Protein AF-A0A524LFK1-F1 (afdb_monomer_lite)

Radius of gyration: 27.48 Å; chains: 1; bounding box: 83×67×75 Å

Structure (mmCIF, N/CA/C/O backbone):
data_AF-A0A524LFK1-F1
#
_entry.id   AF-A0A524LFK1-F1
#
loop_
_atom_site.group_PDB
_atom_site.id
_atom_site.type_symbol
_atom_site.label_atom_id
_atom_site.label_alt_id
_atom_site.label_comp_id
_atom_site.label_asym_id
_atom_site.label_entity_id
_atom_site.label_seq_id
_atom_site.pdbx_PDB_ins_code
_atom_site.Cartn_x
_atom_site.Cartn_y
_atom_site.Cartn_z
_atom_site.occupancy
_atom_site.B_iso_or_equiv
_atom_site.auth_seq_id
_atom_site.auth_comp_id
_atom_site.auth_asym_id
_atom_site.auth_atom_id
_atom_site.pdbx_PDB_model_num
ATOM 1 N N . MET A 1 1 ? -21.661 17.037 -14.627 1.00 44.22 1 MET A N 1
ATOM 2 C CA . MET A 1 1 ? -20.674 15.942 -14.536 1.00 44.22 1 MET A CA 1
ATOM 3 C C . MET A 1 1 ? -19.452 16.438 -15.266 1.00 44.22 1 MET A C 1
ATOM 5 O O . MET A 1 1 ? -19.518 16.609 -16.475 1.00 44.22 1 MET A O 1
ATOM 9 N N . GLU A 1 2 ? -18.429 16.826 -14.521 1.00 55.66 2 GLU A N 1
ATOM 10 C CA . GLU A 1 2 ? -17.203 17.368 -15.099 1.00 55.66 2 GLU A CA 1
ATOM 11 C C . GLU A 1 2 ? -16.424 16.230 -15.777 1.00 55.66 2 GLU A C 1
ATOM 13 O O . GLU A 1 2 ? -16.219 15.158 -15.198 1.00 55.66 2 GLU A O 1
ATOM 18 N N . ASN A 1 3 ? -16.065 16.450 -17.039 1.00 76.94 3 ASN A N 1
ATOM 19 C CA . ASN A 1 3 ? -15.319 15.511 -17.865 1.00 76.94 3 ASN A CA 1
ATOM 20 C C . ASN A 1 3 ? -13.980 16.153 -18.225 1.00 76.94 3 ASN A C 1
ATOM 22 O O . ASN A 1 3 ? -13.940 17.318 -18.612 1.00 76.94 3 ASN A O 1
ATOM 26 N N . ILE A 1 4 ? -12.910 15.368 -18.157 1.00 80.31 4 ILE A N 1
ATOM 27 C CA . ILE A 1 4 ? -11.605 15.727 -18.701 1.00 80.31 4 ILE A CA 1
ATOM 28 C C . ILE A 1 4 ? -11.682 15.528 -20.213 1.00 80.31 4 ILE A C 1
ATOM 30 O O . ILE A 1 4 ? -11.983 14.427 -20.676 1.00 80.31 4 ILE A O 1
ATOM 34 N N . ILE A 1 5 ? -11.423 16.576 -20.989 1.00 88.50 5 ILE A N 1
ATOM 35 C CA . ILE A 1 5 ? -11.449 16.518 -22.454 1.00 88.50 5 ILE A CA 1
ATOM 36 C C . ILE A 1 5 ? -10.016 16.603 -22.955 1.00 88.50 5 ILE A C 1
ATOM 38 O O . ILE A 1 5 ? -9.390 17.644 -22.821 1.00 88.50 5 ILE A O 1
ATOM 42 N N . ILE A 1 6 ? -9.508 15.520 -23.537 1.00 90.69 6 ILE A N 1
ATOM 43 C CA . ILE A 1 6 ? -8.161 15.458 -24.109 1.00 90.69 6 ILE A CA 1
ATOM 44 C C . ILE A 1 6 ? -8.235 15.739 -25.605 1.00 90.69 6 ILE A C 1
ATOM 46 O O . ILE A 1 6 ? -8.974 15.066 -26.328 1.00 90.69 6 ILE A O 1
ATOM 50 N N . ASN A 1 7 ? -7.432 16.693 -26.070 1.00 92.31 7 ASN A N 1
ATOM 51 C CA . ASN A 1 7 ? -7.273 17.002 -27.488 1.00 92.31 7 ASN A CA 1
ATOM 52 C C . ASN A 1 7 ? -6.062 16.249 -28.052 1.00 92.31 7 ASN A C 1
ATOM 54 O O . ASN A 1 7 ? -5.010 16.192 -27.414 1.00 92.31 7 ASN A O 1
ATOM 58 N N . TYR A 1 8 ? -6.194 15.671 -29.246 1.00 93.94 8 TYR A N 1
ATOM 59 C CA . TYR A 1 8 ? -5.099 14.960 -29.908 1.00 93.94 8 TYR A CA 1
ATOM 60 C C . TYR A 1 8 ? -5.211 15.005 -31.435 1.00 93.94 8 TYR A C 1
ATOM 62 O O . TYR A 1 8 ? -6.301 15.100 -31.996 1.00 93.94 8 TYR A O 1
ATOM 70 N N . THR A 1 9 ? -4.077 14.896 -32.119 1.00 93.56 9 THR A N 1
ATOM 71 C CA . THR A 1 9 ? -3.983 14.880 -33.584 1.00 93.56 9 THR A CA 1
ATOM 72 C C . THR A 1 9 ? -3.678 13.465 -34.064 1.00 93.56 9 THR A C 1
ATOM 74 O O . THR A 1 9 ? -2.786 12.801 -33.539 1.00 93.56 9 THR A O 1
ATOM 77 N N . GLY A 1 10 ? -4.433 12.971 -35.048 1.00 89.19 10 GLY A N 1
ATOM 78 C CA . GLY A 1 10 ? -4.200 11.657 -35.661 1.00 89.19 10 GLY A CA 1
ATOM 79 C C . GLY A 1 10 ? -3.220 11.698 -36.839 1.00 89.19 10 GLY A C 1
ATOM 80 O O . GLY A 1 10 ? -2.934 12.755 -37.394 1.00 89.19 10 GLY A O 1
ATOM 81 N N . LYS A 1 11 ? -2.789 10.524 -37.315 1.00 81.69 11 LYS A N 1
ATOM 82 C CA . LYS A 1 11 ? -1.849 10.337 -38.446 1.00 81.69 11 LYS A CA 1
ATOM 83 C C . LYS A 1 11 ? -2.236 11.004 -39.777 1.00 81.69 11 LYS A C 1
ATOM 85 O O . LYS A 1 11 ? -1.418 11.030 -40.689 1.00 81.69 11 LYS A O 1
ATOM 90 N N . PHE A 1 12 ? -3.472 11.483 -39.909 1.00 85.00 12 PHE A N 1
ATOM 91 C CA . PHE A 1 12 ? -3.981 12.201 -41.083 1.00 85.00 12 PHE A CA 1
ATOM 92 C C . PHE A 1 12 ? -4.089 13.723 -40.863 1.00 85.00 12 PHE A C 1
ATOM 94 O O . PHE A 1 12 ? -4.666 14.415 -41.693 1.00 85.00 12 PHE A O 1
ATOM 101 N N . GLY A 1 13 ? -3.582 14.246 -39.740 1.00 82.69 13 GLY A N 1
ATOM 102 C CA . GLY A 1 13 ? -3.615 15.675 -39.400 1.00 82.69 13 GLY A CA 1
ATOM 103 C C . GLY A 1 13 ? -4.939 16.170 -38.805 1.00 82.69 13 GLY A C 1
ATOM 104 O O . GLY A 1 13 ? -5.057 17.344 -38.472 1.00 82.69 13 GLY A O 1
ATOM 105 N N . SER A 1 14 ? -5.938 15.299 -38.641 1.00 86.06 14 SER A N 1
ATOM 106 C CA . SER A 1 14 ? -7.221 15.649 -38.024 1.00 86.06 14 SER A CA 1
ATOM 107 C C . SER A 1 14 ? -7.086 15.809 -36.508 1.00 86.06 14 SER A C 1
ATOM 109 O O . SER A 1 14 ? -6.639 14.872 -35.835 1.00 86.06 14 SER A O 1
ATOM 111 N N . VAL A 1 15 ? -7.540 16.948 -35.981 1.00 91.62 15 VAL A N 1
ATOM 112 C CA . VAL A 1 15 ? -7.712 17.173 -34.540 1.00 91.62 15 VAL A CA 1
ATOM 113 C C . VAL A 1 15 ? -8.975 16.456 -34.071 1.00 91.62 15 VAL A C 1
ATOM 115 O O . VAL A 1 15 ? -10.041 16.584 -34.672 1.00 91.62 15 VAL A O 1
ATOM 118 N N . MET A 1 16 ? -8.841 15.687 -33.002 1.00 91.25 16 MET A N 1
ATOM 119 C CA . MET A 1 16 ? -9.898 14.919 -32.362 1.00 91.25 16 MET A CA 1
ATOM 120 C C . MET A 1 16 ? -9.909 15.215 -30.865 1.00 91.25 16 MET A C 1
ATOM 122 O O . MET A 1 16 ? -8.920 15.679 -30.295 1.00 91.25 16 MET A O 1
ATOM 126 N N . THR A 1 17 ? -11.038 14.929 -30.226 1.00 90.50 17 THR A N 1
ATOM 127 C CA . THR A 1 17 ? -11.203 15.088 -28.785 1.00 90.50 17 THR A CA 1
ATOM 128 C C . THR A 1 17 ? -11.722 13.794 -28.181 1.00 90.50 17 THR A C 1
ATOM 130 O O . THR A 1 17 ? -12.524 13.083 -28.786 1.00 90.50 17 THR A O 1
ATOM 133 N N . GLN A 1 18 ? -11.251 13.473 -26.982 1.00 84.81 18 GLN A N 1
ATOM 134 C CA . GLN A 1 18 ? -11.711 12.323 -26.220 1.00 84.81 18 GLN A CA 1
ATOM 135 C C . GLN A 1 18 ? -12.073 12.771 -24.807 1.00 84.81 18 GLN A C 1
ATOM 137 O O . GLN A 1 18 ? -11.240 13.297 -24.072 1.00 84.81 18 GLN A O 1
ATOM 142 N N . GLY A 1 19 ? -13.334 12.559 -24.434 1.00 84.00 19 GLY A N 1
ATOM 143 C CA . GLY A 1 19 ? -13.826 12.820 -23.087 1.00 84.00 19 GLY A CA 1
ATOM 144 C C . GLY A 1 19 ? -13.597 11.627 -22.164 1.00 84.00 19 GLY A C 1
ATOM 145 O O . GLY A 1 19 ? -13.857 10.481 -22.540 1.00 84.00 19 GLY A O 1
ATOM 146 N N . PHE A 1 20 ? -13.167 11.913 -20.941 1.00 81.69 20 PHE A N 1
ATOM 147 C CA . PHE A 1 20 ? -13.027 10.963 -19.845 1.00 81.69 20 PHE A CA 1
ATOM 148 C C . PHE A 1 20 ? -13.694 11.519 -18.592 1.00 81.69 20 PHE A C 1
ATOM 150 O O . PHE A 1 20 ? -13.741 12.727 -18.375 1.00 81.69 20 PHE A O 1
ATOM 157 N N . ARG A 1 21 ? -14.197 10.637 -17.731 1.00 75.81 21 ARG A N 1
ATOM 158 C CA . ARG A 1 21 ? -14.736 11.053 -16.432 1.00 75.81 21 ARG A CA 1
ATOM 159 C C . ARG A 1 21 ? -13.591 11.425 -15.483 1.00 75.81 21 ARG A C 1
ATOM 161 O O . ARG A 1 21 ? -12.538 10.792 -15.537 1.00 75.81 21 ARG A O 1
ATOM 168 N N . LEU A 1 22 ? -13.799 12.375 -14.570 1.00 68.31 22 LEU A N 1
ATOM 169 C CA . LEU A 1 22 ? -12.799 12.765 -13.553 1.00 68.31 22 LEU A CA 1
ATOM 170 C C . LEU A 1 22 ? -12.324 11.615 -12.640 1.00 68.31 22 LEU A C 1
ATOM 172 O O . LEU A 1 22 ? -11.213 11.657 -12.112 1.00 68.31 22 LEU A O 1
ATOM 176 N N . ASP A 1 23 ? -13.149 10.580 -12.451 1.00 72.56 23 ASP A N 1
ATOM 177 C CA . ASP A 1 23 ? -12.845 9.386 -11.649 1.00 72.56 23 ASP A CA 1
ATOM 178 C C . ASP A 1 23 ? -12.098 8.283 -12.431 1.00 72.56 23 ASP A C 1
ATOM 180 O O . ASP A 1 23 ? -11.869 7.185 -11.910 1.00 72.56 23 ASP A O 1
ATOM 184 N N . THR A 1 24 ? -11.704 8.564 -13.678 1.00 75.25 24 THR A N 1
ATOM 185 C CA . THR A 1 24 ? -10.990 7.621 -14.546 1.00 75.25 24 THR A CA 1
ATOM 186 C C . THR A 1 24 ? -9.591 7.327 -14.008 1.00 75.25 24 THR A C 1
ATOM 188 O O . THR A 1 24 ? -8.720 8.191 -13.950 1.00 75.25 24 THR A O 1
ATOM 191 N N . LYS A 1 25 ? -9.345 6.054 -13.683 1.00 79.69 25 LYS A N 1
ATOM 192 C CA . LYS A 1 25 ? -8.047 5.581 -13.176 1.00 79.69 25 LYS A CA 1
ATOM 193 C C . LYS A 1 25 ? -7.035 5.280 -14.280 1.00 79.69 25 LYS A C 1
ATOM 195 O O . LYS A 1 25 ? -5.842 5.203 -13.993 1.00 79.69 25 LYS A O 1
ATOM 200 N N . GLU A 1 26 ? -7.484 5.083 -15.517 1.00 86.19 26 GLU A N 1
ATOM 201 C CA . GLU A 1 26 ? -6.621 4.681 -16.629 1.00 86.19 26 GLU A CA 1
ATOM 202 C C . GLU A 1 26 ? -6.948 5.452 -17.906 1.00 86.19 26 GLU A C 1
ATOM 204 O O . GLU A 1 26 ? -8.073 5.410 -18.399 1.00 86.19 26 GLU A O 1
ATOM 209 N N . LEU A 1 27 ? -5.938 6.112 -18.468 1.00 87.62 27 LEU A N 1
ATOM 210 C CA . LEU A 1 27 ? -5.990 6.715 -19.790 1.00 87.62 27 LEU A CA 1
ATOM 211 C C . LEU A 1 27 ? -5.392 5.725 -20.787 1.00 87.62 27 LEU A C 1
ATOM 213 O O . LEU A 1 27 ? -4.174 5.541 -20.839 1.00 87.62 27 LEU A O 1
ATOM 217 N N . TYR A 1 28 ? -6.251 5.072 -21.565 1.00 86.56 28 TYR A N 1
ATOM 218 C CA . TYR A 1 28 ? -5.843 4.076 -22.551 1.00 86.56 28 TYR A CA 1
ATOM 219 C C . TYR A 1 28 ? -6.073 4.597 -23.971 1.00 86.56 28 TYR A C 1
ATOM 221 O O . TYR A 1 28 ? -7.199 4.605 -24.458 1.00 86.56 28 TYR A O 1
ATOM 229 N N . MET A 1 29 ? -4.996 5.022 -24.636 1.00 88.44 29 MET A N 1
ATOM 230 C CA . MET A 1 29 ? -5.017 5.551 -26.008 1.00 88.44 29 MET A CA 1
ATOM 231 C C . MET A 1 29 ? -3.942 4.874 -26.882 1.00 88.44 29 MET A C 1
ATOM 233 O O . MET A 1 29 ? -3.276 5.501 -27.707 1.00 88.44 29 MET A O 1
ATOM 237 N N . ARG A 1 30 ? -3.741 3.567 -26.670 1.00 90.56 30 ARG A N 1
ATOM 238 C CA . ARG A 1 30 ? -2.776 2.725 -27.397 1.00 90.56 30 ARG A CA 1
ATOM 239 C C . ARG A 1 30 ? -3.239 2.453 -28.830 1.00 90.56 30 ARG A C 1
ATOM 241 O O . ARG A 1 30 ? -4.414 2.180 -29.054 1.00 90.56 30 ARG A O 1
ATOM 248 N N . SER A 1 31 ? -2.304 2.424 -29.783 1.00 88.00 31 SER A N 1
ATOM 249 C CA . SER A 1 31 ? -2.578 2.027 -31.180 1.00 88.00 31 SER A CA 1
ATOM 250 C C . SER A 1 31 ? -3.618 2.890 -31.907 1.00 88.00 31 SER A C 1
ATOM 252 O O . SER A 1 31 ? -4.278 2.422 -32.834 1.00 88.00 31 SER A O 1
ATOM 254 N N . MET A 1 32 ? -3.746 4.161 -31.526 1.00 87.75 32 MET A N 1
ATOM 255 C CA . MET A 1 32 ? -4.694 5.103 -32.131 1.00 87.75 32 MET A CA 1
ATOM 256 C C . MET A 1 32 ? -4.088 5.905 -33.296 1.00 87.75 32 MET A C 1
ATOM 258 O O . MET A 1 32 ? -4.801 6.623 -33.994 1.00 87.75 32 MET A O 1
ATOM 262 N N . GLY A 1 33 ? -2.781 5.771 -33.546 1.00 88.06 33 GLY A N 1
ATOM 263 C CA . GLY A 1 33 ? -2.082 6.510 -34.599 1.00 88.06 33 GLY A CA 1
ATOM 264 C C . GLY A 1 33 ? -1.979 8.003 -34.295 1.00 88.06 33 GLY A C 1
ATOM 265 O O . GLY A 1 33 ? -2.121 8.814 -35.207 1.00 88.06 33 GLY A O 1
ATOM 266 N N . ILE A 1 34 ? -1.789 8.350 -33.022 1.00 94.31 34 ILE A N 1
ATOM 267 C CA . ILE A 1 34 ? -1.688 9.729 -32.530 1.00 94.31 34 ILE A CA 1
ATOM 268 C C . ILE A 1 34 ? -0.314 10.306 -32.879 1.00 94.31 34 ILE A C 1
ATOM 270 O O . ILE A 1 34 ? 0.688 9.631 -32.660 1.00 94.31 34 ILE A O 1
ATOM 274 N N . THR A 1 35 ? -0.271 11.535 -33.393 1.00 93.19 35 THR A N 1
ATOM 275 C CA . THR A 1 35 ? 0.963 12.282 -33.698 1.00 93.19 35 THR A CA 1
ATOM 276 C C . THR A 1 35 ? 1.255 13.393 -32.689 1.00 93.19 35 THR A C 1
ATOM 278 O O . THR A 1 35 ? 2.415 13.711 -32.459 1.00 93.19 35 THR A O 1
ATOM 281 N N . SER A 1 36 ? 0.226 13.947 -32.042 1.00 93.75 36 SER A N 1
ATOM 282 C CA . SER A 1 36 ? 0.351 14.937 -30.962 1.00 93.75 36 SER A CA 1
ATOM 283 C C . SER A 1 36 ? -0.819 14.804 -29.984 1.00 93.75 36 SER A C 1
ATOM 285 O O . SER A 1 36 ? -1.916 14.418 -30.392 1.00 93.75 36 SER A O 1
ATOM 287 N N . ILE A 1 37 ? -0.597 15.089 -28.701 1.00 94.94 37 ILE A N 1
ATOM 288 C CA . ILE A 1 37 ? -1.600 14.996 -27.634 1.00 94.94 37 ILE A CA 1
ATOM 289 C C . ILE A 1 37 ? -1.372 16.088 -26.585 1.00 94.94 37 ILE A C 1
ATOM 291 O O . ILE A 1 37 ? -0.241 16.305 -26.158 1.00 94.94 37 ILE A O 1
ATOM 295 N N . ASP A 1 38 ? -2.449 16.742 -26.150 1.00 91.06 38 ASP A N 1
ATOM 296 C CA . ASP A 1 38 ? -2.432 17.713 -25.054 1.00 91.06 38 ASP A CA 1
ATOM 297 C C . ASP A 1 38 ? -2.834 17.037 -23.736 1.00 91.06 38 ASP A C 1
ATOM 299 O O . ASP A 1 38 ? -3.982 16.622 -23.550 1.00 91.06 38 ASP A O 1
ATOM 303 N N . LEU A 1 39 ? -1.871 16.914 -22.819 1.00 90.06 39 LEU A N 1
ATOM 304 C CA . LEU A 1 39 ? -2.077 16.320 -21.497 1.00 90.06 39 LEU A CA 1
ATOM 305 C C . LEU A 1 39 ? -2.482 17.344 -20.427 1.00 90.06 39 LEU A C 1
ATOM 307 O O . LEU A 1 39 ? -2.731 16.937 -19.294 1.00 90.06 39 LEU A O 1
ATOM 311 N N . THR A 1 40 ? -2.570 18.642 -20.737 1.00 85.75 40 THR A N 1
ATOM 312 C CA . THR A 1 40 ? -2.923 19.696 -19.763 1.00 85.75 40 THR A CA 1
ATOM 313 C C . THR A 1 40 ? -4.190 19.374 -18.963 1.00 85.75 40 THR A C 1
ATOM 315 O O . THR A 1 40 ? -4.146 19.465 -17.736 1.00 85.75 40 THR A O 1
ATOM 318 N N . PRO A 1 41 ? -5.280 18.879 -19.581 1.00 83.75 41 PRO A N 1
ATOM 319 C CA . PRO A 1 41 ? -6.509 18.530 -18.863 1.00 83.75 41 PRO A CA 1
ATOM 320 C C . PRO A 1 41 ? -6.330 17.399 -17.832 1.00 83.75 41 PRO A C 1
ATOM 322 O O . PRO A 1 41 ? -7.117 17.268 -16.898 1.00 83.75 41 PRO A O 1
ATOM 325 N N . ILE A 1 42 ? -5.284 16.572 -17.964 1.00 78.19 42 ILE A N 1
ATOM 326 C CA . ILE A 1 42 ? -4.986 15.480 -17.022 1.00 78.19 42 ILE A CA 1
ATOM 327 C C . ILE A 1 42 ? -4.470 16.021 -15.685 1.00 78.19 42 ILE A C 1
ATOM 329 O O . ILE A 1 42 ? -4.632 15.351 -14.669 1.00 78.19 42 ILE A O 1
ATOM 333 N N . ALA A 1 43 ? -3.914 17.237 -15.648 1.00 69.06 43 ALA A N 1
ATOM 334 C CA . ALA A 1 43 ? -3.454 17.877 -14.414 1.00 69.06 43 ALA A CA 1
ATOM 335 C C . ALA A 1 43 ? -4.558 18.022 -13.350 1.00 69.06 43 ALA A C 1
ATOM 337 O O . ALA A 1 43 ? -4.264 18.060 -12.155 1.00 69.06 43 ALA A O 1
ATOM 338 N N . GLU A 1 44 ? -5.820 18.089 -13.778 1.00 66.31 44 GLU A N 1
ATOM 339 C CA . GLU A 1 44 ? -6.995 18.181 -12.906 1.00 66.31 44 GLU A CA 1
ATOM 340 C C . GLU A 1 44 ? -7.428 16.805 -12.360 1.00 66.31 44 GLU A C 1
ATOM 342 O O . GLU A 1 44 ? -8.218 16.715 -11.417 1.00 66.31 44 GLU A O 1
ATOM 347 N N . SER A 1 45 ? -6.889 15.709 -12.910 1.00 64.75 45 SER A N 1
ATOM 348 C CA . SER A 1 45 ? -7.198 14.352 -12.466 1.00 64.75 45 SER A CA 1
ATOM 349 C C . SER A 1 45 ? -6.454 13.985 -11.186 1.00 64.75 45 SER A C 1
ATOM 351 O O . SER A 1 45 ? -5.240 13.786 -11.166 1.00 64.75 45 SER A O 1
ATOM 353 N N . VAL A 1 46 ? -7.209 13.767 -10.110 1.00 65.38 46 VAL A N 1
ATOM 354 C CA . VAL A 1 46 ? -6.668 13.249 -8.840 1.00 65.38 46 VAL A CA 1
ATOM 355 C C . VAL A 1 46 ? -6.629 11.715 -8.781 1.00 65.38 46 VAL A C 1
ATOM 357 O O . VAL A 1 46 ? -6.035 11.137 -7.867 1.00 65.38 46 VAL A O 1
ATOM 360 N N . THR A 1 47 ? -7.253 11.030 -9.746 1.00 70.50 47 THR A N 1
ATOM 361 C CA . THR A 1 47 ? -7.465 9.571 -9.710 1.00 70.50 47 THR A CA 1
ATOM 362 C C . THR A 1 47 ? -6.634 8.781 -10.721 1.00 70.50 47 THR A C 1
ATOM 364 O O . THR A 1 47 ? -6.535 7.559 -10.569 1.00 70.50 47 THR A O 1
ATOM 367 N N . ILE A 1 48 ? -6.023 9.442 -11.713 1.00 80.50 48 ILE A N 1
ATOM 368 C CA . ILE A 1 48 ? -5.288 8.791 -12.801 1.00 80.50 48 ILE A CA 1
ATOM 369 C C . ILE A 1 48 ? -4.064 8.015 -12.286 1.00 80.50 48 ILE A C 1
ATOM 371 O O . ILE A 1 48 ? -3.111 8.565 -11.744 1.00 80.50 48 ILE A O 1
ATOM 375 N N . LYS A 1 49 ? -4.080 6.693 -12.473 1.00 79.00 49 LYS A N 1
ATOM 376 C CA . LYS A 1 49 ? -3.007 5.779 -12.056 1.00 79.00 49 LYS A CA 1
ATOM 377 C C . LYS A 1 49 ? -2.157 5.295 -13.218 1.00 79.00 49 LYS A C 1
ATOM 379 O O . LYS A 1 49 ? -0.971 5.036 -13.027 1.00 79.00 49 LYS A O 1
ATOM 384 N N . ARG A 1 50 ? -2.741 5.137 -14.408 1.00 85.06 50 ARG A N 1
ATOM 385 C CA . ARG A 1 50 ? -2.048 4.560 -15.568 1.00 85.06 50 ARG A CA 1
ATOM 386 C C . ARG A 1 50 ? -2.303 5.379 -16.824 1.00 85.06 50 ARG A C 1
ATOM 388 O O . ARG A 1 50 ? -3.453 5.660 -17.143 1.00 85.06 50 ARG A O 1
ATOM 395 N N . ILE A 1 51 ? -1.243 5.695 -17.559 1.00 90.81 51 ILE A N 1
ATOM 396 C CA . ILE A 1 51 ? -1.317 6.327 -18.880 1.00 90.81 51 ILE A CA 1
ATOM 397 C C . ILE A 1 51 ? -0.650 5.396 -19.894 1.00 90.81 51 ILE A C 1
ATOM 399 O O . ILE A 1 51 ? 0.527 5.064 -19.767 1.00 90.81 51 ILE A O 1
ATOM 403 N N . ASN A 1 52 ? -1.397 4.944 -20.898 1.00 88.38 52 ASN A N 1
ATOM 404 C CA . ASN A 1 52 ? -0.872 4.106 -21.971 1.00 88.38 52 ASN A CA 1
ATOM 405 C C . ASN A 1 52 ? -1.056 4.790 -23.327 1.00 88.38 52 ASN A C 1
ATOM 407 O O . ASN A 1 52 ? -2.151 4.799 -23.889 1.00 88.38 52 ASN A O 1
ATOM 411 N N . LEU A 1 53 ? 0.053 5.318 -23.842 1.00 91.31 53 LEU A N 1
ATOM 412 C CA . LEU A 1 53 ? 0.171 5.984 -25.138 1.00 91.31 53 LEU A CA 1
ATOM 413 C C . LEU A 1 53 ? 1.062 5.183 -26.102 1.00 91.31 53 LEU A C 1
ATOM 415 O O . LEU A 1 53 ? 1.573 5.731 -27.080 1.00 91.31 53 LEU A O 1
ATOM 419 N N . SER A 1 54 ? 1.261 3.889 -25.834 1.00 87.62 54 SER A N 1
ATOM 420 C CA . SER A 1 54 ? 2.136 3.040 -26.643 1.00 87.62 54 SER A CA 1
ATOM 421 C C . SER A 1 54 ? 1.594 2.778 -28.054 1.00 87.62 54 SER A C 1
ATOM 423 O O . SER A 1 54 ? 0.390 2.878 -28.308 1.00 87.62 54 SER A O 1
ATOM 425 N N . HIS A 1 55 ? 2.476 2.395 -28.980 1.00 91.31 55 HIS A N 1
ATOM 426 C CA . HIS A 1 55 ? 2.134 2.088 -30.378 1.00 91.31 55 HIS A CA 1
ATOM 427 C C . HIS A 1 55 ? 1.426 3.244 -31.103 1.00 91.31 55 HIS A C 1
ATOM 429 O O . HIS A 1 55 ? 0.450 3.030 -31.824 1.00 91.31 55 HIS A O 1
ATOM 435 N N . ASN A 1 56 ? 1.897 4.468 -30.897 1.00 93.94 56 ASN A N 1
ATOM 436 C CA . ASN A 1 56 ? 1.436 5.651 -31.618 1.00 93.94 56 ASN A CA 1
ATOM 437 C C . ASN A 1 56 ? 2.569 6.196 -32.506 1.00 93.94 56 ASN A C 1
ATOM 439 O O . ASN A 1 56 ? 3.510 5.477 -32.832 1.00 93.94 56 ASN A O 1
ATOM 443 N N . LYS A 1 57 ? 2.428 7.433 -32.980 1.00 93.75 57 LYS A N 1
ATOM 444 C CA . LYS A 1 57 ? 3.394 8.131 -33.833 1.00 93.75 57 LYS A CA 1
ATOM 445 C C . LYS A 1 57 ? 3.818 9.466 -33.218 1.00 93.75 57 LYS A C 1
ATOM 447 O O . LYS A 1 57 ? 3.996 10.446 -33.930 1.00 93.75 57 LYS A O 1
ATOM 452 N N . LEU A 1 58 ? 3.889 9.528 -31.888 1.00 94.81 58 LEU A N 1
ATOM 453 C CA . LEU A 1 58 ? 4.300 10.743 -31.189 1.00 94.81 58 LEU A CA 1
ATOM 454 C C . LEU A 1 58 ? 5.773 11.018 -31.501 1.00 94.81 58 LEU A C 1
ATOM 456 O O . LEU A 1 58 ? 6.600 10.128 -31.311 1.00 94.81 58 LEU A O 1
ATOM 460 N N . GLU A 1 59 ? 6.090 12.227 -31.954 1.00 92.12 59 GLU A N 1
ATOM 461 C CA . GLU A 1 59 ? 7.473 12.700 -32.135 1.00 92.12 59 GLU A CA 1
ATOM 462 C C . GLU A 1 59 ? 7.969 13.460 -30.894 1.00 92.12 59 GLU A C 1
ATOM 464 O O . GLU A 1 59 ? 9.136 13.359 -30.509 1.00 92.12 59 GLU A O 1
ATOM 469 N N . GLU A 1 60 ? 7.051 14.161 -30.227 1.00 91.50 60 GLU A N 1
ATOM 470 C CA . GLU A 1 60 ? 7.259 14.919 -28.997 1.00 91.50 60 GLU A CA 1
ATOM 471 C C . GLU A 1 60 ? 6.043 14.790 -28.069 1.00 91.50 60 GLU A C 1
ATOM 473 O O . GLU A 1 60 ? 4.937 14.454 -28.502 1.00 91.50 60 GLU A O 1
ATOM 478 N N . ILE A 1 61 ? 6.254 15.026 -26.774 1.00 93.69 61 ILE A N 1
ATOM 479 C CA . ILE A 1 61 ? 5.184 15.079 -25.777 1.00 93.69 61 ILE A CA 1
ATOM 480 C C . ILE A 1 61 ? 5.616 15.940 -24.589 1.00 93.69 61 ILE A C 1
ATOM 482 O O . ILE A 1 61 ? 6.720 15.767 -24.068 1.00 93.69 61 ILE A O 1
ATOM 486 N N . ASP A 1 62 ? 4.738 16.838 -24.143 1.00 86.88 62 ASP A N 1
ATOM 487 C CA . ASP A 1 62 ? 4.936 17.580 -22.900 1.00 86.88 62 ASP A CA 1
ATOM 488 C C . ASP A 1 62 ? 4.416 16.765 -21.708 1.00 86.88 62 ASP A C 1
ATOM 490 O O . ASP A 1 62 ? 3.230 16.441 -21.614 1.00 86.88 62 ASP A O 1
ATOM 494 N N . LEU A 1 63 ? 5.320 16.418 -20.789 1.00 88.44 63 LEU A N 1
ATOM 495 C CA . LEU A 1 63 ? 4.993 15.683 -19.566 1.00 88.44 63 LEU A CA 1
ATOM 496 C C . LEU A 1 63 ? 4.733 16.601 -18.365 1.00 88.44 63 LEU A C 1
ATOM 498 O O . LEU A 1 63 ? 4.386 16.099 -17.295 1.00 88.44 63 LEU A O 1
ATOM 502 N N . THR A 1 64 ? 4.877 17.922 -18.504 1.00 82.12 64 THR A N 1
ATOM 503 C CA . THR A 1 64 ? 4.697 18.897 -17.414 1.00 82.12 64 THR A CA 1
ATOM 504 C C . THR A 1 64 ? 3.377 18.723 -16.653 1.00 82.12 64 THR A C 1
ATOM 506 O O . THR A 1 64 ? 3.424 18.692 -15.414 1.00 82.12 64 THR A O 1
ATOM 509 N N . PRO A 1 65 ? 2.221 18.493 -17.312 1.00 82.69 65 PRO A N 1
ATOM 510 C CA . PRO A 1 65 ? 0.949 18.265 -16.618 1.00 82.69 65 PRO A CA 1
ATOM 511 C C . PRO A 1 65 ? 0.972 17.064 -15.658 1.00 82.69 65 PRO A C 1
ATOM 513 O O . PRO A 1 65 ? 0.276 17.052 -14.640 1.00 82.69 65 PRO A O 1
ATOM 516 N N . LEU A 1 66 ? 1.822 16.066 -15.927 1.00 81.19 66 LEU A N 1
ATOM 517 C CA . LEU A 1 66 ? 1.937 14.863 -15.102 1.00 81.19 66 LEU A CA 1
ATOM 518 C C . LEU A 1 66 ? 2.624 15.118 -13.760 1.00 81.19 66 LEU A C 1
ATOM 520 O O . LEU A 1 66 ? 2.423 14.344 -12.830 1.00 81.19 66 LEU A O 1
ATOM 524 N N . SER A 1 67 ? 3.364 16.222 -13.605 1.00 68.06 67 SER A N 1
ATOM 525 C CA . SER A 1 67 ? 3.994 16.597 -12.327 1.00 68.06 67 SER A CA 1
ATOM 526 C C . SER A 1 67 ? 2.993 16.791 -11.173 1.00 68.06 67 SER A C 1
ATOM 528 O O . SER A 1 67 ? 3.375 16.819 -10.000 1.00 68.06 67 SER A O 1
ATOM 530 N N . LEU A 1 68 ? 1.703 16.914 -11.499 1.00 65.94 68 LEU A N 1
ATOM 531 C CA . LEU A 1 68 ? 0.588 17.078 -10.568 1.00 65.94 68 LEU A CA 1
ATOM 532 C C . LEU A 1 68 ? -0.162 15.753 -10.296 1.00 65.94 68 LEU A C 1
ATOM 534 O O . LEU A 1 68 ? -0.992 15.694 -9.390 1.00 65.94 68 LEU A O 1
ATOM 538 N N . CYS A 1 69 ? 0.162 14.676 -11.022 1.00 65.69 69 CYS A N 1
ATOM 539 C CA . CYS A 1 69 ? -0.525 13.382 -10.977 1.00 65.69 69 CYS A CA 1
ATOM 540 C C . CYS A 1 69 ? 0.090 12.432 -9.929 1.00 65.69 69 CYS A C 1
ATOM 542 O O . CYS A 1 69 ? 0.799 11.479 -10.250 1.00 65.69 69 CYS A O 1
ATOM 544 N N . TYR A 1 70 ? -0.194 12.660 -8.644 1.00 61.41 70 TYR A N 1
ATOM 545 C CA . TYR A 1 70 ? 0.430 11.920 -7.530 1.00 61.41 70 TYR A CA 1
ATOM 546 C C . TYR A 1 70 ? 0.073 10.434 -7.438 1.00 61.41 70 TYR A C 1
ATOM 548 O O . TYR A 1 70 ? 0.798 9.656 -6.811 1.00 61.41 70 TYR A O 1
ATOM 556 N N . THR A 1 71 ? -1.049 10.036 -8.033 1.00 63.00 71 THR A N 1
ATOM 557 C CA . THR A 1 71 ? -1.533 8.651 -8.072 1.00 63.00 71 THR A CA 1
ATOM 558 C C . THR A 1 71 ? -0.994 7.871 -9.273 1.00 63.00 71 THR A C 1
ATOM 560 O O . THR A 1 71 ? -1.135 6.643 -9.293 1.00 63.00 71 THR A O 1
ATOM 563 N N . LEU A 1 72 ? -0.320 8.547 -10.218 1.00 73.81 72 LEU A N 1
ATOM 564 C CA . LEU A 1 72 ? 0.271 7.940 -11.405 1.00 73.81 72 LEU A CA 1
ATOM 565 C C . LEU A 1 72 ? 1.351 6.940 -10.991 1.00 73.81 72 LEU A C 1
ATOM 567 O O . LEU A 1 72 ? 2.360 7.304 -10.390 1.00 73.81 72 LEU A O 1
ATOM 571 N N . ASN A 1 73 ? 1.132 5.671 -11.327 1.00 75.62 73 ASN A N 1
ATOM 572 C CA . ASN A 1 73 ? 2.048 4.572 -11.054 1.00 75.62 73 ASN A CA 1
ATOM 573 C C . ASN A 1 73 ? 2.642 3.936 -12.318 1.00 75.62 73 ASN A C 1
ATOM 575 O O . ASN A 1 73 ? 3.662 3.248 -12.235 1.00 75.62 73 ASN A O 1
ATOM 579 N N . PHE A 1 74 ? 2.050 4.199 -13.483 1.00 80.69 74 PHE A N 1
ATOM 580 C CA . PHE A 1 74 ? 2.468 3.636 -14.759 1.00 80.69 74 PHE A CA 1
ATOM 581 C C . PHE A 1 74 ? 2.313 4.651 -15.890 1.00 80.69 74 PHE A C 1
ATOM 583 O O . PHE A 1 74 ? 1.233 5.215 -16.076 1.00 80.69 74 PHE A O 1
ATOM 590 N N . ILE A 1 75 ? 3.357 4.798 -16.702 1.00 87.06 75 ILE A N 1
ATOM 591 C CA . ILE A 1 75 ? 3.277 5.463 -18.003 1.00 87.06 75 ILE A CA 1
ATOM 592 C C . ILE A 1 75 ? 4.014 4.644 -19.064 1.00 87.06 75 ILE A C 1
ATOM 594 O O . ILE A 1 75 ? 5.133 4.185 -18.834 1.00 87.06 75 ILE A O 1
ATOM 598 N N . SER A 1 76 ? 3.391 4.466 -20.229 1.00 86.06 76 SER A N 1
ATOM 599 C CA . SER A 1 76 ? 4.021 3.825 -21.386 1.00 86.06 76 SER A CA 1
ATOM 600 C C . SER A 1 76 ? 3.948 4.723 -22.608 1.00 86.06 76 SER A C 1
ATOM 602 O O . SER A 1 76 ? 2.860 5.094 -23.051 1.00 86.06 76 SER A O 1
ATOM 604 N N . LEU A 1 77 ? 5.126 5.041 -23.140 1.00 88.62 77 LEU A N 1
ATOM 605 C CA . LEU A 1 77 ? 5.344 5.765 -24.394 1.00 88.62 77 LEU A CA 1
ATOM 606 C C . LEU A 1 77 ? 6.103 4.887 -25.405 1.00 88.62 77 LEU A C 1
ATOM 608 O O . LEU A 1 77 ? 6.595 5.391 -26.411 1.00 88.62 77 LEU A O 1
ATOM 612 N N . SER A 1 78 ? 6.201 3.579 -25.148 1.00 85.38 78 SER A N 1
ATOM 613 C CA . SER A 1 78 ? 6.874 2.612 -26.024 1.00 85.38 78 SER A CA 1
ATOM 614 C C . SER A 1 78 ? 6.232 2.532 -27.411 1.00 85.38 78 SER A C 1
ATOM 616 O O . SER A 1 78 ? 5.034 2.767 -27.576 1.00 85.38 78 SER A O 1
ATOM 618 N N . HIS A 1 79 ? 7.016 2.172 -28.420 1.00 88.06 79 HIS A N 1
ATOM 619 C CA . HIS A 1 79 ? 6.596 2.116 -29.816 1.00 88.06 79 HIS A CA 1
ATOM 620 C C . HIS A 1 79 ? 5.993 3.447 -30.304 1.00 88.06 79 HIS A C 1
ATOM 622 O O . HIS A 1 79 ? 4.858 3.485 -30.777 1.00 88.06 79 HIS A O 1
ATOM 628 N N . ASN A 1 80 ? 6.753 4.532 -30.156 1.00 92.25 80 ASN A N 1
ATOM 629 C CA . ASN A 1 80 ? 6.475 5.853 -30.737 1.00 92.25 80 ASN A CA 1
ATOM 630 C C . ASN A 1 80 ? 7.671 6.314 -31.595 1.00 92.25 80 ASN A C 1
ATOM 632 O O . ASN A 1 80 ? 8.623 5.562 -31.790 1.00 92.25 80 ASN A O 1
ATOM 636 N N . GLU A 1 81 ? 7.636 7.546 -32.106 1.00 92.81 81 GLU A N 1
ATOM 637 C CA . GLU A 1 81 ? 8.707 8.146 -32.922 1.00 92.81 81 GLU A CA 1
ATOM 638 C C . GLU A 1 81 ? 9.548 9.171 -32.122 1.00 92.81 81 GLU A C 1
ATOM 640 O O . GLU A 1 81 ? 10.370 9.902 -32.678 1.00 92.81 81 GLU A O 1
ATOM 645 N N . ILE A 1 82 ? 9.385 9.185 -30.791 1.00 92.81 82 ILE A N 1
ATOM 646 C CA . ILE A 1 82 ? 10.092 10.066 -29.854 1.00 92.81 82 ILE A CA 1
ATOM 647 C C . ILE A 1 82 ? 11.588 9.743 -29.867 1.00 92.81 82 ILE A C 1
ATOM 649 O O . ILE A 1 82 ? 11.993 8.604 -29.644 1.00 92.81 82 ILE A O 1
ATOM 653 N N . LYS A 1 83 ? 12.434 10.757 -30.070 1.00 89.62 83 LYS A N 1
ATOM 654 C CA . LYS A 1 83 ? 13.904 10.606 -30.043 1.00 89.62 83 LYS A CA 1
ATOM 655 C C . LYS A 1 83 ? 14.519 11.051 -28.719 1.00 89.62 83 LYS A C 1
ATOM 657 O O . LYS A 1 83 ? 15.455 10.425 -28.224 1.00 89.62 83 LYS A O 1
ATOM 662 N N . GLN A 1 84 ? 13.992 12.127 -28.142 1.00 89.75 84 GLN A N 1
ATOM 663 C CA . GLN A 1 84 ? 14.434 12.717 -26.881 1.00 89.75 84 GLN A CA 1
ATOM 664 C C . GLN A 1 84 ? 13.207 13.100 -26.047 1.00 89.75 84 GLN A C 1
ATOM 666 O O . GLN A 1 84 ? 12.204 13.515 -26.615 1.00 89.75 84 GLN A O 1
ATOM 671 N N . ILE A 1 85 ? 13.274 12.952 -24.721 1.00 90.75 85 ILE A N 1
ATOM 672 C CA . ILE A 1 85 ? 12.146 13.269 -23.833 1.00 90.75 85 ILE A CA 1
ATOM 673 C C . ILE A 1 85 ? 12.608 13.854 -22.502 1.00 90.75 85 ILE A C 1
ATOM 675 O O . ILE A 1 85 ? 13.498 13.292 -21.864 1.00 90.75 85 ILE A O 1
ATOM 679 N N . ASP A 1 86 ? 11.995 14.961 -22.074 1.00 87.75 86 ASP A N 1
ATOM 680 C CA . ASP A 1 86 ? 12.204 15.505 -20.732 1.00 87.75 86 ASP A CA 1
ATOM 681 C C . ASP A 1 86 ? 11.392 14.717 -19.703 1.00 87.75 86 ASP A C 1
ATOM 683 O O . ASP A 1 86 ? 10.162 14.716 -19.710 1.00 87.75 86 ASP A O 1
ATOM 687 N N . ILE A 1 87 ? 12.097 14.026 -18.811 1.00 87.62 87 ILE A N 1
ATOM 688 C CA . ILE A 1 87 ? 11.498 13.235 -17.735 1.00 87.62 87 ILE A CA 1
ATOM 689 C C . ILE A 1 87 ? 11.491 13.975 -16.396 1.00 87.62 87 ILE A C 1
ATOM 691 O O . ILE A 1 87 ? 11.050 13.399 -15.401 1.00 87.62 87 ILE A O 1
ATOM 695 N N . SER A 1 88 ? 11.941 15.233 -16.342 1.00 82.31 88 SER A N 1
ATOM 696 C CA . SER A 1 88 ? 11.924 16.056 -15.124 1.00 82.31 88 SER A CA 1
ATOM 697 C C . SER A 1 88 ? 10.551 16.068 -14.429 1.00 82.31 88 SER A C 1
ATOM 699 O O . SER A 1 88 ? 10.510 15.851 -13.214 1.00 82.31 88 SER A O 1
ATOM 701 N N . PRO A 1 89 ? 9.410 16.184 -15.146 1.00 82.06 89 PRO A N 1
ATOM 702 C CA . PRO A 1 89 ? 8.081 16.126 -14.528 1.00 82.06 89 PRO A CA 1
ATOM 703 C C . PRO A 1 89 ? 7.776 14.804 -13.803 1.00 82.06 89 PRO A C 1
ATOM 705 O O . PRO A 1 89 ? 7.041 14.784 -12.814 1.00 82.06 89 PRO A O 1
ATOM 708 N N . LEU A 1 90 ? 8.377 13.690 -14.235 1.00 82.75 90 LEU A N 1
ATOM 709 C CA . LEU A 1 90 ? 8.139 12.365 -13.656 1.00 82.75 90 LEU A CA 1
ATOM 710 C C . LEU A 1 90 ? 8.787 12.194 -12.271 1.00 82.75 90 LEU A C 1
ATOM 712 O O . LEU A 1 90 ? 8.322 11.376 -11.478 1.00 82.75 90 LEU A O 1
ATOM 716 N N . PHE A 1 91 ? 9.797 13.002 -11.919 1.00 74.69 91 PHE A N 1
ATOM 717 C CA . PHE A 1 91 ? 10.388 13.021 -10.568 1.00 74.69 91 PHE A CA 1
ATOM 718 C C . PHE A 1 91 ? 9.409 13.504 -9.487 1.00 74.69 91 PHE A C 1
ATOM 720 O O . PHE A 1 91 ? 9.595 13.213 -8.295 1.00 74.69 91 PHE A O 1
ATOM 727 N N . PHE A 1 92 ? 8.338 14.183 -9.903 1.00 70.25 92 PHE A N 1
ATOM 728 C CA . PHE A 1 92 ? 7.269 14.671 -9.038 1.00 70.25 92 PHE A CA 1
ATOM 729 C C . PHE A 1 92 ? 6.127 13.663 -8.843 1.00 70.25 92 PHE A C 1
ATOM 731 O O . PHE A 1 92 ? 5.229 13.929 -8.048 1.00 70.25 92 PHE A O 1
ATOM 738 N N . CYS A 1 93 ? 6.180 12.493 -9.490 1.00 68.69 93 CYS A N 1
ATOM 739 C CA . CYS A 1 93 ? 5.198 11.418 -9.339 1.00 68.69 93 CYS A CA 1
ATOM 740 C C . CYS A 1 93 ? 5.695 10.376 -8.304 1.00 68.69 93 CYS A C 1
ATOM 742 O O . CYS A 1 93 ? 6.468 9.482 -8.652 1.00 68.69 93 CYS A O 1
ATOM 744 N N . PRO A 1 94 ? 5.299 10.452 -7.016 1.00 57.72 94 PRO A N 1
ATOM 745 C CA . PRO A 1 94 ? 5.878 9.645 -5.936 1.00 57.72 94 PRO A CA 1
ATOM 746 C C . PRO A 1 94 ? 5.538 8.155 -6.028 1.00 57.72 94 PRO A C 1
ATOM 748 O O . PRO A 1 94 ? 6.339 7.328 -5.599 1.00 57.72 94 PRO A O 1
ATOM 751 N N . ASN A 1 95 ? 4.371 7.830 -6.590 1.00 57.41 95 ASN A N 1
ATOM 752 C CA . ASN A 1 95 ? 3.890 6.462 -6.774 1.00 57.41 95 ASN A CA 1
ATOM 753 C C . ASN A 1 95 ? 4.261 5.881 -8.138 1.00 57.41 95 ASN A C 1
ATOM 755 O O . ASN A 1 95 ? 3.913 4.730 -8.412 1.00 57.41 95 ASN A O 1
ATOM 759 N N . LEU A 1 96 ? 4.960 6.655 -8.982 1.00 65.31 96 LEU A N 1
ATOM 760 C CA . LEU A 1 96 ? 5.419 6.190 -10.279 1.00 65.31 96 LEU A CA 1
ATOM 761 C C . LEU A 1 96 ? 6.310 4.988 -10.029 1.00 65.31 96 LEU A C 1
ATOM 763 O O . LEU A 1 96 ? 7.311 5.105 -9.324 1.00 65.31 96 LEU A O 1
ATOM 767 N N . GLY A 1 97 ? 5.874 3.838 -10.539 1.00 59.22 97 GLY A N 1
ATOM 768 C CA . GLY A 1 97 ? 6.477 2.523 -10.348 1.00 59.22 97 GLY A CA 1
ATOM 769 C C . GLY A 1 97 ? 7.055 1.961 -11.645 1.00 59.22 97 GLY A C 1
ATOM 770 O O . GLY A 1 97 ? 7.993 1.172 -11.593 1.00 59.22 97 GLY A O 1
ATOM 771 N N . ASN A 1 98 ? 6.530 2.379 -12.801 1.00 69.00 98 ASN A N 1
ATOM 772 C CA . ASN A 1 98 ? 6.994 1.911 -14.101 1.00 69.00 98 ASN A CA 1
ATOM 773 C C . ASN A 1 98 ? 6.887 3.009 -15.172 1.00 69.00 98 ASN A C 1
ATOM 775 O O . ASN A 1 98 ? 5.833 3.630 -15.331 1.00 69.00 98 ASN A O 1
ATOM 779 N N . VAL A 1 99 ? 7.975 3.209 -15.915 1.00 78.75 99 VAL A N 1
ATOM 780 C CA . VAL A 1 99 ? 8.053 4.101 -17.076 1.00 78.75 99 VAL A CA 1
ATOM 781 C C . VAL A 1 99 ? 8.602 3.288 -18.238 1.00 78.75 99 VAL A C 1
ATOM 783 O O . VAL A 1 99 ? 9.736 2.814 -18.183 1.00 78.75 99 VAL A O 1
ATOM 786 N N . GLU A 1 100 ? 7.802 3.112 -19.282 1.00 79.38 100 GLU A N 1
ATOM 787 C CA . GLU A 1 100 ? 8.183 2.332 -20.459 1.00 79.38 100 GLU A CA 1
ATOM 788 C C . GLU A 1 100 ? 8.514 3.262 -21.628 1.00 79.38 100 GLU A C 1
ATOM 790 O O . GLU A 1 100 ? 7.639 3.942 -22.168 1.00 79.38 100 GLU A O 1
ATOM 795 N N . LEU A 1 101 ? 9.790 3.261 -22.017 1.00 81.25 101 LEU A N 1
ATOM 796 C CA . LEU A 1 101 ? 10.355 3.974 -23.162 1.00 81.25 101 LEU A CA 1
ATOM 797 C C . LEU A 1 101 ? 11.092 2.974 -24.061 1.00 81.25 101 LEU A C 1
ATOM 799 O O . LEU A 1 101 ? 11.637 1.980 -23.572 1.00 81.25 101 LEU A O 1
ATOM 803 N N . ASP A 1 102 ? 11.163 3.251 -25.362 1.00 80.44 102 ASP A N 1
ATOM 804 C CA . ASP A 1 102 ? 11.948 2.429 -26.284 1.00 80.44 102 ASP A CA 1
ATOM 805 C C . ASP A 1 102 ? 13.452 2.601 -26.054 1.00 80.44 102 ASP A C 1
ATOM 807 O O . ASP A 1 102 ? 13.940 3.651 -25.629 1.00 80.44 102 ASP A O 1
ATOM 811 N N . GLN A 1 103 ? 14.229 1.572 -26.406 1.00 73.12 103 GLN A N 1
ATOM 812 C CA . GLN A 1 103 ? 15.679 1.600 -26.211 1.00 73.12 103 GLN A CA 1
ATOM 813 C C . GLN A 1 103 ? 16.391 2.705 -26.999 1.00 73.12 103 GLN A C 1
ATOM 815 O O . GLN A 1 103 ? 17.509 3.041 -26.627 1.00 73.12 103 GLN A O 1
ATOM 820 N N . GLY A 1 104 ? 15.797 3.276 -28.049 1.00 79.25 104 GLY A N 1
ATOM 821 C CA . GLY A 1 104 ? 16.389 4.375 -28.822 1.00 79.25 104 GLY A CA 1
ATOM 822 C C . GLY A 1 104 ? 16.215 5.764 -28.196 1.00 79.25 104 GLY A C 1
ATOM 823 O O . GLY A 1 104 ? 16.898 6.694 -28.610 1.00 79.25 104 GLY A O 1
ATOM 824 N N . ILE A 1 105 ? 15.349 5.908 -27.186 1.00 85.12 105 ILE A N 1
ATOM 825 C CA . ILE A 1 105 ? 14.971 7.215 -26.631 1.00 85.12 105 ILE A CA 1
ATOM 826 C C . ILE A 1 105 ? 16.079 7.769 -25.727 1.00 85.12 105 ILE A C 1
ATOM 828 O O . ILE A 1 105 ? 16.647 7.050 -24.899 1.00 85.12 105 ILE A O 1
ATOM 832 N N . ILE A 1 106 ? 16.382 9.059 -25.864 1.00 87.50 106 ILE A N 1
ATOM 833 C CA . ILE A 1 106 ? 17.297 9.796 -24.985 1.00 87.50 106 ILE A CA 1
ATOM 834 C C . ILE A 1 106 ? 16.471 10.531 -23.917 1.00 87.50 106 ILE A C 1
ATOM 836 O O . ILE A 1 106 ? 15.852 11.547 -24.229 1.00 87.50 106 ILE A O 1
ATOM 840 N N . PRO A 1 107 ? 16.438 10.064 -22.658 1.00 87.56 107 PRO A N 1
ATOM 841 C CA . PRO A 1 107 ? 15.808 10.817 -21.589 1.00 87.56 107 PRO A CA 1
ATOM 842 C C . PRO A 1 107 ? 16.728 11.974 -21.191 1.00 87.56 107 PRO A C 1
ATOM 844 O O . PRO A 1 107 ? 17.936 11.793 -21.032 1.00 87.56 107 PRO A O 1
ATOM 847 N N . ILE A 1 108 ? 16.165 13.160 -21.021 1.00 88.50 108 ILE A N 1
ATOM 848 C CA . ILE A 1 108 ? 16.845 14.316 -20.438 1.00 88.50 108 ILE A CA 1
ATOM 849 C C . ILE A 1 108 ? 16.160 14.661 -19.124 1.00 88.50 108 ILE A C 1
ATOM 851 O O . ILE A 1 108 ? 14.965 14.423 -18.964 1.00 88.50 108 ILE A O 1
ATOM 855 N N . ALA A 1 109 ? 16.925 15.162 -18.167 1.00 86.00 109 ALA A N 1
ATOM 856 C CA . ALA A 1 109 ? 16.381 15.608 -16.896 1.00 86.00 109 ALA A CA 1
ATOM 857 C C . ALA A 1 109 ? 17.200 16.773 -16.360 1.00 86.00 109 ALA A C 1
ATOM 859 O O . ALA A 1 109 ? 18.399 16.880 -16.631 1.00 86.00 109 ALA A O 1
ATOM 860 N N . ASP A 1 110 ? 16.561 17.621 -15.568 1.00 83.62 110 ASP A N 1
ATOM 861 C CA . ASP A 1 110 ? 17.239 18.713 -14.891 1.00 83.62 110 ASP A CA 1
ATOM 862 C C . ASP A 1 110 ? 18.309 18.190 -13.927 1.00 83.62 110 ASP A C 1
ATOM 864 O O . ASP A 1 110 ? 18.031 17.347 -13.070 1.00 83.62 110 ASP A O 1
ATOM 868 N N . ALA A 1 111 ? 19.540 18.692 -14.051 1.00 79.56 111 ALA A N 1
ATOM 869 C CA . ALA A 1 111 ? 20.685 18.254 -13.253 1.00 79.56 111 ALA A CA 1
ATOM 870 C C . ALA A 1 111 ? 20.437 18.317 -11.733 1.00 79.56 111 ALA A C 1
ATOM 872 O O . ALA A 1 111 ? 20.967 17.485 -10.990 1.00 79.56 111 ALA A O 1
ATOM 873 N N . ARG A 1 112 ? 19.574 19.229 -11.264 1.00 76.62 112 ARG A N 1
ATOM 874 C CA . ARG A 1 112 ? 19.218 19.389 -9.842 1.00 76.62 112 ARG A CA 1
ATOM 875 C C . ARG A 1 112 ? 18.391 18.222 -9.296 1.00 76.62 112 ARG A C 1
ATOM 877 O O . ARG A 1 112 ? 18.365 17.998 -8.089 1.00 76.62 112 ARG A O 1
ATOM 884 N N . LEU A 1 113 ? 17.763 17.427 -10.167 1.00 73.12 113 LEU A N 1
ATOM 885 C CA . LEU A 1 113 ? 16.994 16.229 -9.805 1.00 73.12 113 LEU A CA 1
ATOM 886 C C . LEU A 1 113 ? 17.864 14.982 -9.607 1.00 73.12 113 LEU A C 1
ATOM 888 O O . LEU A 1 113 ? 17.387 13.967 -9.092 1.00 73.12 113 LEU A O 1
ATOM 892 N N . LYS A 1 114 ? 19.147 15.047 -9.973 1.00 73.19 114 LYS A N 1
ATOM 893 C CA . LYS A 1 114 ? 20.097 13.931 -9.872 1.00 73.19 114 LYS A CA 1
ATOM 894 C C . LYS A 1 114 ? 20.151 13.265 -8.488 1.00 73.19 114 LYS A C 1
ATOM 896 O O . LYS A 1 114 ? 20.178 12.035 -8.448 1.00 73.19 114 LYS A O 1
ATOM 901 N N . PRO A 1 115 ? 20.081 13.993 -7.355 1.00 65.06 115 PRO A N 1
ATOM 902 C CA . PRO A 1 115 ? 20.065 13.376 -6.025 1.00 65.06 115 PRO A CA 1
ATOM 903 C C . PRO A 1 115 ? 18.754 12.648 -5.668 1.00 65.06 115 PRO A C 1
ATOM 905 O O . PRO A 1 115 ? 18.740 11.856 -4.727 1.00 65.06 115 PRO A O 1
ATOM 908 N N . LEU A 1 116 ? 17.647 12.902 -6.382 1.00 60.47 116 LEU A N 1
ATOM 909 C CA . LEU A 1 116 ? 16.337 12.275 -6.129 1.00 60.47 116 LEU A CA 1
ATOM 910 C C . LEU A 1 116 ? 16.173 10.911 -6.794 1.00 60.47 116 LEU A C 1
ATOM 912 O O . LEU A 1 116 ? 15.282 10.151 -6.407 1.00 60.47 116 LEU A O 1
ATOM 916 N N . LEU A 1 117 ? 17.038 10.596 -7.758 1.00 58.91 117 LEU A N 1
ATOM 917 C CA . LEU A 1 117 ? 17.038 9.341 -8.503 1.00 58.91 117 LEU A CA 1
ATOM 918 C C . LEU A 1 117 ? 16.968 8.096 -7.581 1.00 58.91 117 LEU A C 1
ATOM 920 O O . LEU A 1 117 ? 16.008 7.332 -7.717 1.00 58.91 117 LEU A O 1
ATOM 924 N N . PRO A 1 118 ? 17.819 7.959 -6.533 1.00 45.12 118 PRO A N 1
ATOM 925 C CA . PRO A 1 118 ? 17.866 6.751 -5.698 1.00 45.12 118 PRO A CA 1
ATOM 926 C C . PRO A 1 118 ? 16.632 6.559 -4.803 1.00 45.12 118 PRO A C 1
ATOM 928 O O . PRO A 1 118 ? 16.429 5.483 -4.232 1.00 45.12 118 PRO A O 1
ATOM 931 N N . ARG A 1 119 ? 15.824 7.617 -4.630 1.00 47.53 119 ARG A N 1
ATOM 932 C CA . ARG A 1 119 ? 14.702 7.692 -3.679 1.00 47.53 119 ARG A CA 1
ATOM 933 C C . ARG A 1 119 ? 13.337 7.420 -4.322 1.00 47.53 119 ARG A C 1
ATOM 935 O O . ARG A 1 119 ? 12.353 7.277 -3.602 1.00 47.53 119 ARG A O 1
ATOM 942 N N . ARG A 1 120 ? 13.242 7.337 -5.655 1.00 52.09 120 ARG A N 1
ATOM 943 C CA . ARG A 1 120 ? 11.971 7.162 -6.385 1.00 52.09 120 ARG A CA 1
ATOM 944 C C . ARG A 1 120 ? 11.884 5.773 -7.029 1.00 52.09 120 ARG A C 1
ATOM 946 O O . ARG A 1 120 ? 12.497 5.504 -8.057 1.00 52.09 120 ARG A O 1
ATOM 953 N N . ALA A 1 121 ? 11.084 4.886 -6.435 1.00 39.75 121 ALA A N 1
ATOM 954 C CA . ALA A 1 121 ? 11.035 3.458 -6.770 1.00 39.75 121 ALA A CA 1
ATOM 955 C C . ALA A 1 121 ? 10.650 3.108 -8.229 1.00 39.75 121 ALA A C 1
ATOM 957 O O . ALA A 1 121 ? 11.081 2.063 -8.711 1.00 39.75 121 ALA A O 1
ATOM 958 N N . GLY A 1 122 ? 9.898 3.938 -8.963 1.00 42.38 122 GLY A N 1
ATOM 959 C CA . GLY A 1 122 ? 9.630 3.683 -10.392 1.00 42.38 122 GLY A CA 1
ATOM 960 C C . GLY A 1 122 ? 10.519 4.406 -11.376 1.00 42.38 122 GLY A C 1
ATOM 961 O O . GLY A 1 122 ? 10.680 3.923 -12.494 1.00 42.38 122 GLY A O 1
ATOM 962 N N . LEU A 1 123 ? 11.200 5.472 -10.95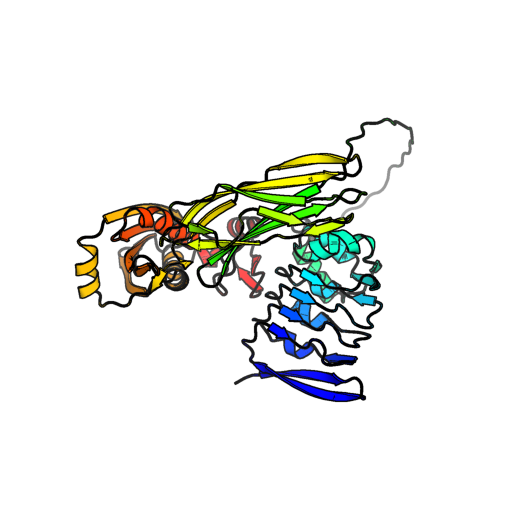3 1.00 48.12 123 LEU A N 1
ATOM 963 C CA . LEU A 1 123 ? 12.387 5.926 -11.674 1.00 48.12 123 LEU A CA 1
ATOM 964 C C . LEU A 1 123 ? 13.547 4.939 -11.474 1.00 48.12 123 LEU A C 1
ATOM 966 O O . LEU A 1 123 ? 14.441 4.894 -12.301 1.00 48.12 123 LEU A O 1
ATOM 970 N N . LYS A 1 124 ? 13.474 4.047 -10.477 1.00 42.91 124 LYS A N 1
ATOM 971 C CA . LYS A 1 124 ? 14.367 2.889 -10.296 1.00 42.91 124 LYS A CA 1
ATOM 972 C C . LYS A 1 124 ? 14.312 1.862 -11.439 1.00 42.91 124 LYS A C 1
ATOM 974 O O . LYS A 1 124 ? 15.301 1.196 -11.725 1.00 42.91 124 LYS A O 1
ATOM 979 N N . TYR A 1 125 ? 13.181 1.738 -12.139 1.00 41.34 125 TYR A N 1
ATOM 980 C CA . TYR A 1 125 ? 13.100 0.927 -13.365 1.00 41.34 125 TYR A CA 1
ATOM 981 C C . TYR A 1 125 ? 13.729 1.643 -14.573 1.00 41.34 125 TYR A C 1
ATOM 983 O O . TYR A 1 125 ? 14.315 0.981 -15.429 1.00 41.34 125 TYR A O 1
ATO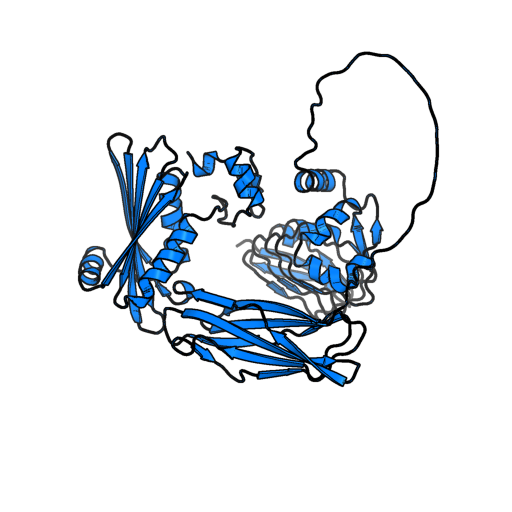M 991 N N . LEU A 1 126 ? 13.714 2.983 -14.584 1.00 44.12 126 LEU A N 1
ATOM 992 C CA . LEU A 1 126 ? 14.601 3.796 -15.427 1.00 44.12 126 LEU A CA 1
ATOM 993 C C . LEU A 1 126 ? 16.074 3.701 -14.958 1.00 44.12 126 LEU A C 1
ATOM 995 O O . LEU A 1 126 ? 16.975 3.758 -15.797 1.00 44.12 126 LEU A O 1
ATOM 999 N N . GLU A 1 127 ? 16.351 3.487 -13.661 1.00 38.28 127 GLU A N 1
ATOM 1000 C CA . GLU A 1 127 ? 17.715 3.407 -13.107 1.00 38.28 127 GLU A CA 1
ATOM 1001 C C . GLU A 1 127 ? 18.526 2.220 -13.624 1.00 38.28 127 GLU A C 1
ATOM 1003 O O . GLU A 1 127 ? 19.738 2.345 -13.780 1.00 38.28 127 GLU A O 1
ATOM 1008 N N . ILE A 1 128 ? 17.892 1.093 -13.957 1.00 34.41 128 ILE A N 1
ATOM 1009 C CA . ILE A 1 128 ? 18.649 -0.125 -14.290 1.00 34.41 128 ILE A CA 1
ATOM 1010 C C . ILE A 1 128 ? 19.218 -0.090 -15.722 1.00 34.41 128 ILE A C 1
ATOM 1012 O O . ILE A 1 128 ? 20.244 -0.713 -15.984 1.00 34.41 128 ILE A O 1
ATOM 1016 N N . ARG A 1 129 ? 18.620 0.667 -16.659 1.00 39.69 129 ARG A N 1
ATOM 1017 C CA . ARG A 1 129 ? 19.137 0.780 -18.045 1.00 39.69 129 ARG A CA 1
ATOM 1018 C C . ARG A 1 129 ? 19.328 2.207 -18.567 1.00 39.69 129 ARG A C 1
ATOM 1020 O O . ARG A 1 129 ? 20.097 2.390 -19.508 1.00 39.69 129 ARG A O 1
ATOM 1027 N N . MET A 1 130 ? 18.673 3.218 -17.993 1.00 40.84 130 MET A N 1
ATOM 1028 C CA . MET A 1 130 ? 18.656 4.581 -18.540 1.00 40.84 130 MET A CA 1
ATOM 1029 C C . MET A 1 130 ? 19.247 5.652 -17.621 1.00 40.84 130 MET A C 1
ATOM 1031 O O . MET A 1 130 ? 19.585 6.701 -18.138 1.00 40.84 130 MET A O 1
ATOM 1035 N N . ALA A 1 131 ? 19.497 5.428 -16.326 1.00 41.88 131 ALA A N 1
ATOM 1036 C CA . ALA A 1 131 ? 20.137 6.446 -15.469 1.00 41.88 131 ALA A CA 1
ATOM 1037 C C . ALA A 1 131 ? 21.539 6.885 -15.930 1.00 41.88 131 ALA A C 1
ATOM 1039 O O . ALA A 1 131 ? 21.923 8.035 -15.731 1.00 41.88 131 ALA A O 1
ATOM 1040 N N . ARG A 1 132 ? 22.283 5.994 -16.603 1.00 49.38 132 ARG A N 1
ATOM 1041 C CA . ARG A 1 132 ? 23.546 6.330 -17.294 1.00 49.38 132 ARG A CA 1
ATOM 1042 C C . ARG A 1 132 ? 23.338 7.054 -18.631 1.00 49.38 132 ARG A C 1
ATOM 1044 O O . ARG A 1 132 ? 24.288 7.582 -19.192 1.00 49.38 132 ARG A O 1
ATOM 1051 N N . ARG A 1 133 ? 22.112 7.031 -19.155 1.00 63.16 133 ARG A N 1
ATOM 1052 C CA . ARG A 1 133 ? 21.681 7.635 -20.423 1.00 63.16 133 ARG A CA 1
ATOM 1053 C C . ARG A 1 133 ? 20.881 8.920 -20.230 1.00 63.16 133 ARG A C 1
ATOM 1055 O O . ARG A 1 133 ? 20.686 9.622 -21.217 1.00 63.16 133 ARG A O 1
ATOM 1062 N N . ILE A 1 134 ? 20.414 9.205 -19.007 1.00 76.44 134 ILE A N 1
ATOM 1063 C CA . ILE A 1 134 ? 19.806 10.489 -18.671 1.00 76.44 134 ILE A CA 1
ATOM 1064 C C . ILE A 1 134 ? 20.868 11.545 -18.932 1.00 76.44 134 ILE A C 1
ATOM 1066 O O . ILE A 1 134 ? 21.896 11.588 -18.251 1.00 76.44 134 ILE A O 1
ATOM 1070 N N . GLN A 1 135 ? 20.624 12.380 -19.935 1.00 86.56 135 GLN A N 1
ATOM 1071 C CA . GLN A 1 135 ? 21.437 13.565 -20.136 1.00 86.56 135 GLN A CA 1
ATOM 1072 C C . GLN A 1 135 ? 20.938 14.617 -19.155 1.00 86.56 135 GLN A C 1
ATOM 1074 O O . GLN A 1 135 ? 19.876 15.213 -19.336 1.00 86.56 135 GLN A O 1
ATOM 1079 N N . TRP A 1 136 ? 21.706 14.791 -18.085 1.00 84.31 136 TRP A N 1
ATOM 1080 C CA . TRP A 1 136 ? 21.491 15.848 -17.113 1.00 84.31 136 TRP A CA 1
ATOM 1081 C C . TRP A 1 136 ? 21.862 17.178 -17.760 1.00 84.31 136 TRP A C 1
ATOM 1083 O O . TRP A 1 136 ? 23.026 17.366 -18.114 1.00 84.31 136 TRP A O 1
ATOM 1093 N N . LYS A 1 137 ? 20.888 18.069 -17.949 1.00 84.19 137 LYS A N 1
ATOM 1094 C CA . LYS A 1 137 ? 21.155 19.426 -18.443 1.00 84.19 137 LYS A CA 1
ATOM 1095 C C . LYS A 1 137 ? 20.860 20.442 -17.344 1.00 84.19 137 LYS A C 1
ATOM 1097 O O . LYS A 1 137 ? 19.979 20.230 -16.508 1.00 84.19 137 LYS A O 1
ATOM 1102 N N . GLU A 1 138 ? 21.636 21.514 -17.337 1.00 79.19 138 GLU A N 1
ATOM 1103 C CA . GLU A 1 138 ? 21.394 22.679 -16.486 1.00 79.19 138 GLU A CA 1
ATOM 1104 C C . GLU A 1 138 ? 20.168 23.441 -17.020 1.00 79.19 138 GLU A C 1
ATOM 1106 O O . GLU A 1 138 ? 19.912 23.425 -18.224 1.00 79.19 138 GLU A O 1
ATOM 1111 N N . GLU A 1 139 ? 19.408 24.080 -16.127 1.00 65.25 139 GLU A N 1
ATOM 1112 C CA . GLU A 1 139 ? 18.336 25.032 -16.479 1.00 65.25 139 GLU A CA 1
ATOM 1113 C C . GLU A 1 139 ? 17.182 24.487 -17.359 1.00 65.25 139 GLU A C 1
ATOM 1115 O O . GLU A 1 139 ? 16.562 25.244 -18.100 1.00 65.25 139 GLU A O 1
ATOM 1120 N N . ILE A 1 140 ? 16.829 23.194 -17.263 1.00 65.94 140 ILE A N 1
ATOM 1121 C CA . ILE A 1 140 ? 15.618 22.655 -17.929 1.00 65.94 140 ILE A CA 1
ATOM 1122 C C . ILE A 1 140 ? 14.345 23.140 -17.222 1.00 65.94 140 ILE A C 1
ATOM 1124 O O . ILE A 1 140 ? 13.356 23.484 -17.866 1.00 65.94 140 ILE A O 1
ATOM 1128 N N . LEU A 1 141 ? 14.353 23.147 -15.888 1.00 62.28 141 LEU A N 1
ATOM 1129 C CA . LEU A 1 141 ? 13.205 23.542 -15.078 1.00 62.28 141 LEU A CA 1
ATOM 1130 C C . LEU A 1 141 ? 13.235 25.024 -14.707 1.00 62.28 141 LEU A C 1
ATOM 1132 O O . LEU A 1 141 ? 14.287 25.570 -14.352 1.00 62.28 141 LEU A O 1
ATOM 1136 N N . SER A 1 142 ? 12.046 25.637 -14.685 1.00 58.66 142 SER A N 1
ATOM 1137 C CA . SER A 1 142 ? 11.867 27.010 -14.212 1.00 58.66 142 SER A CA 1
ATOM 1138 C C . SER A 1 142 ? 12.326 27.165 -12.750 1.00 58.66 142 SER A C 1
ATOM 1140 O O . SER A 1 142 ? 12.184 26.226 -11.956 1.00 58.66 142 SER A O 1
ATOM 1142 N N . PRO A 1 143 ? 12.833 28.347 -12.348 1.00 53.88 143 PRO A N 1
ATOM 1143 C CA . PRO A 1 143 ? 13.276 28.610 -10.974 1.00 53.88 143 PRO A CA 1
ATOM 1144 C C . PRO A 1 143 ? 12.220 28.284 -9.900 1.00 53.88 143 PRO A C 1
ATOM 1146 O O . PRO A 1 143 ? 12.553 27.846 -8.801 1.00 53.88 143 PRO A O 1
ATOM 1149 N N . GLU A 1 144 ? 10.934 28.418 -10.230 1.00 55.19 144 GLU A N 1
ATOM 1150 C CA . GLU A 1 144 ? 9.808 28.085 -9.348 1.00 55.19 144 GLU A CA 1
ATOM 1151 C C . GLU A 1 144 ? 9.669 26.576 -9.107 1.00 55.19 144 GLU A C 1
ATOM 1153 O O . GLU A 1 144 ? 9.439 26.150 -7.972 1.00 55.19 144 GLU A O 1
ATOM 1158 N N . LEU A 1 145 ? 9.857 25.742 -10.142 1.00 53.41 145 LEU A N 1
ATOM 1159 C CA . LEU A 1 145 ? 9.882 24.285 -9.973 1.00 53.41 145 LEU A CA 1
ATOM 1160 C C . LEU A 1 145 ? 11.095 23.842 -9.148 1.00 53.41 145 LEU A C 1
ATOM 1162 O O . LEU A 1 145 ? 11.034 22.837 -8.449 1.00 53.41 145 LEU A O 1
ATOM 1166 N N . VAL A 1 146 ? 12.177 24.609 -9.199 1.00 51.62 146 VAL A N 1
ATOM 1167 C CA . VAL A 1 146 ? 13.459 24.305 -8.556 1.00 51.62 146 VAL A CA 1
ATOM 1168 C C . VAL A 1 146 ? 13.444 24.662 -7.086 1.00 51.62 146 VAL A C 1
ATOM 1170 O O . VAL A 1 146 ? 13.852 23.852 -6.263 1.00 51.62 146 VAL A O 1
ATOM 1173 N N . SER A 1 147 ? 12.862 25.802 -6.734 1.00 54.12 147 SER A N 1
ATOM 1174 C CA . SER A 1 147 ? 12.568 26.141 -5.340 1.00 54.12 147 SER A CA 1
ATOM 1175 C C . SER A 1 147 ? 11.655 25.083 -4.689 1.00 54.12 147 SER A C 1
ATOM 1177 O O . SER A 1 147 ? 11.848 24.655 -3.543 1.00 54.12 147 SER A O 1
ATOM 1179 N N . LYS A 1 148 ? 10.709 24.538 -5.466 1.00 51.97 148 LYS A N 1
ATOM 1180 C CA . LYS A 1 148 ? 9.866 23.403 -5.062 1.00 51.97 148 LYS A CA 1
ATOM 1181 C C . LYS A 1 148 ? 10.649 22.090 -4.904 1.00 51.97 148 LYS A C 1
ATOM 1183 O O . LYS A 1 148 ? 10.182 21.204 -4.200 1.00 51.97 148 LYS A O 1
ATOM 1188 N N . LEU A 1 149 ? 11.822 21.957 -5.530 1.00 49.03 149 LEU A N 1
ATOM 1189 C CA . LEU A 1 149 ? 12.724 20.803 -5.429 1.00 49.03 149 LEU A CA 1
ATOM 1190 C C . LEU A 1 149 ? 13.734 20.929 -4.285 1.00 49.03 149 LEU A C 1
ATOM 1192 O O . LEU A 1 149 ? 13.968 19.948 -3.582 1.00 49.03 149 LEU A O 1
ATOM 1196 N N . GLU A 1 150 ? 14.289 22.115 -4.048 1.00 44.34 150 GLU A N 1
ATOM 1197 C CA . GLU A 1 150 ? 15.221 22.385 -2.943 1.00 44.34 150 GLU A CA 1
ATOM 1198 C C . GLU A 1 150 ? 14.545 22.216 -1.576 1.00 44.34 150 GLU A C 1
ATOM 1200 O O . GLU A 1 150 ? 15.111 21.589 -0.677 1.00 44.34 150 GLU A O 1
ATOM 1205 N N . SER A 1 151 ? 13.281 22.636 -1.457 1.00 47.84 151 SER A N 1
ATOM 1206 C CA . SER A 1 151 ? 12.446 22.395 -0.267 1.00 47.84 151 SER A CA 1
ATOM 1207 C C . SER A 1 151 ? 12.131 20.910 -0.012 1.00 47.84 151 SER A C 1
ATOM 1209 O O . SER A 1 151 ? 11.839 20.529 1.122 1.00 47.84 151 SER A O 1
ATOM 1211 N N . ILE A 1 152 ? 12.231 20.050 -1.035 1.00 43.38 152 ILE A N 1
ATOM 1212 C CA . ILE A 1 152 ? 12.070 18.588 -0.929 1.00 43.38 152 ILE A CA 1
ATOM 1213 C C . ILE A 1 152 ? 13.410 17.894 -0.598 1.00 43.38 152 ILE A C 1
ATOM 1215 O O . ILE A 1 152 ? 13.412 16.805 -0.019 1.00 43.38 152 ILE A O 1
ATOM 1219 N N . LEU A 1 153 ? 14.552 18.497 -0.950 1.00 37.50 153 LEU A N 1
ATOM 1220 C CA . LEU A 1 153 ? 15.864 17.838 -0.968 1.00 37.50 153 LEU A CA 1
ATOM 1221 C C . LEU A 1 153 ? 16.771 18.100 0.246 1.00 37.50 153 LEU A C 1
ATOM 1223 O O . LEU A 1 153 ? 17.581 17.221 0.549 1.00 37.50 153 LEU A O 1
ATOM 1227 N N . ASN A 1 154 ? 16.667 19.235 0.953 1.00 35.06 154 ASN A N 1
ATOM 1228 C CA . ASN A 1 154 ? 17.686 19.630 1.941 1.00 35.06 154 ASN A CA 1
ATOM 1229 C C . ASN A 1 154 ? 17.110 20.144 3.287 1.00 35.06 154 ASN A C 1
ATOM 1231 O O . ASN A 1 154 ? 16.837 21.333 3.422 1.00 35.06 154 ASN A O 1
ATOM 1235 N N . PRO A 1 155 ? 16.945 19.291 4.323 1.00 36.62 155 PRO A N 1
ATOM 1236 C CA . PRO A 1 155 ? 16.385 19.705 5.620 1.00 36.62 155 PRO A CA 1
ATOM 1237 C C . PRO A 1 155 ? 17.390 20.317 6.622 1.00 36.62 155 PRO A C 1
ATOM 1239 O O . PRO A 1 155 ? 16.998 20.599 7.749 1.00 36.62 155 PRO A O 1
ATOM 1242 N N . GLN A 1 156 ? 18.680 20.461 6.282 1.00 28.73 156 GLN A N 1
ATOM 1243 C CA . GLN A 1 156 ? 19.758 20.786 7.247 1.00 28.73 156 GLN A CA 1
ATOM 1244 C C . GLN A 1 156 ? 20.656 21.978 6.846 1.00 28.73 156 GLN A C 1
ATOM 1246 O O . GLN A 1 156 ? 21.698 22.199 7.457 1.00 28.73 156 GLN A O 1
ATOM 1251 N N . LEU A 1 157 ? 20.259 22.795 5.868 1.00 29.28 157 LEU A N 1
ATOM 1252 C CA . LEU A 1 157 ? 20.946 24.051 5.535 1.00 29.28 157 LEU A CA 1
ATOM 1253 C C . LEU A 1 157 ? 19.957 25.224 5.532 1.00 29.28 157 LEU A C 1
ATOM 1255 O O . LEU A 1 157 ? 19.726 25.864 4.519 1.00 29.28 157 LEU A O 1
ATOM 1259 N N . ILE A 1 158 ? 19.381 25.508 6.700 1.00 32.09 158 ILE A N 1
ATOM 1260 C CA . ILE A 1 158 ? 18.984 26.872 7.066 1.00 32.09 158 ILE A CA 1
ATOM 1261 C C . ILE A 1 158 ? 19.753 27.179 8.348 1.00 32.09 158 ILE A C 1
ATOM 1263 O O . ILE A 1 158 ? 19.283 26.933 9.457 1.00 32.09 158 ILE A O 1
ATOM 1267 N N . LYS A 1 159 ? 20.997 27.632 8.187 1.00 30.03 159 LYS A N 1
ATOM 1268 C CA . LYS A 1 159 ? 21.673 28.408 9.223 1.00 30.03 159 LYS A CA 1
ATOM 1269 C C . LYS A 1 159 ? 21.492 29.872 8.856 1.00 30.03 159 LYS A C 1
ATOM 1271 O O . LYS A 1 159 ? 22.001 30.301 7.831 1.00 30.03 159 LYS A O 1
ATOM 1276 N N . ASP A 1 160 ? 20.734 30.553 9.707 1.00 29.20 160 ASP A N 1
ATOM 1277 C CA . ASP A 1 160 ? 20.832 31.972 10.045 1.00 29.20 160 ASP A CA 1
ATOM 1278 C C . ASP A 1 160 ? 21.321 32.921 8.939 1.00 29.20 160 ASP A C 1
ATOM 1280 O O . ASP A 1 160 ? 22.491 33.297 8.880 1.00 29.20 160 ASP A O 1
ATOM 1284 N N . GLU A 1 161 ? 20.381 33.452 8.161 1.00 28.47 161 GLU A N 1
ATOM 1285 C CA . GLU A 1 161 ? 20.521 34.811 7.636 1.00 28.47 161 GLU A CA 1
ATOM 1286 C C . GLU A 1 161 ? 20.051 35.810 8.699 1.00 28.47 161 GLU A C 1
ATOM 1288 O O . GLU A 1 161 ? 19.000 36.433 8.590 1.00 28.47 161 GLU A O 1
ATOM 1293 N N . SER A 1 162 ? 20.835 35.967 9.767 1.00 31.28 162 SER A N 1
ATOM 1294 C CA . SER A 1 162 ? 20.868 37.232 10.503 1.00 31.28 162 SER A CA 1
ATOM 1295 C C . SER A 1 162 ? 22.163 37.373 11.303 1.00 31.28 162 SER A C 1
ATOM 1297 O O . SER A 1 162 ? 22.237 37.001 12.471 1.00 31.28 162 SER A O 1
ATOM 1299 N N . LYS A 1 163 ? 23.193 37.937 10.656 1.00 27.59 163 LYS A N 1
ATOM 1300 C CA . LYS A 1 163 ? 24.077 39.011 11.169 1.00 27.59 163 LYS A CA 1
ATOM 1301 C C . LYS A 1 163 ? 25.431 39.007 10.451 1.00 27.59 163 LYS A C 1
ATOM 1303 O O . LYS A 1 163 ? 26.275 38.151 10.682 1.00 27.59 163 LYS A O 1
ATOM 1308 N N . SER A 1 164 ? 25.659 40.052 9.666 1.00 24.08 164 SER A N 1
ATOM 1309 C CA . SER A 1 164 ? 26.989 40.652 9.474 1.00 24.08 164 SER A CA 1
ATOM 1310 C C . SER A 1 164 ? 27.170 41.769 10.524 1.00 24.08 164 SER A C 1
ATOM 1312 O O . SER A 1 164 ? 26.158 42.177 11.105 1.00 24.08 164 SER A O 1
ATOM 1314 N N . PRO A 1 165 ? 28.360 42.379 10.720 1.00 35.94 165 PRO A N 1
ATOM 1315 C CA . PRO A 1 165 ? 29.689 42.090 10.153 1.00 35.94 165 PRO A CA 1
ATOM 1316 C C . PRO A 1 165 ? 30.807 42.024 11.232 1.00 35.94 165 PRO A C 1
ATOM 1318 O O . PRO A 1 165 ? 30.551 42.297 12.398 1.00 35.94 165 PRO A O 1
ATOM 1321 N N . ILE A 1 166 ? 32.051 41.696 10.848 1.00 26.66 166 ILE A N 1
ATOM 1322 C CA . ILE A 1 166 ? 33.284 42.492 11.084 1.00 26.66 166 ILE A CA 1
ATOM 1323 C C . ILE A 1 166 ? 34.497 41.776 10.443 1.00 26.66 166 ILE A C 1
ATOM 1325 O O . ILE A 1 166 ? 34.585 40.554 10.383 1.00 26.66 166 ILE A O 1
ATOM 1329 N N . THR A 1 167 ? 35.373 42.621 9.911 1.00 25.53 167 THR A N 1
ATOM 1330 C CA . THR A 1 167 ? 36.627 42.489 9.157 1.00 25.53 167 THR A CA 1
ATOM 1331 C C . THR A 1 167 ? 37.801 41.813 9.882 1.00 25.53 167 THR A C 1
ATOM 1333 O O . THR A 1 167 ? 38.001 42.068 11.062 1.00 25.53 167 THR A O 1
ATOM 1336 N N . GLU A 1 168 ? 38.629 41.046 9.156 1.00 23.80 168 GLU A N 1
ATOM 1337 C CA . GLU A 1 168 ? 40.035 41.349 8.773 1.00 23.80 168 GLU A CA 1
ATOM 1338 C C . GLU A 1 168 ? 40.758 40.097 8.204 1.00 23.80 168 GLU A C 1
ATOM 1340 O O . GLU A 1 168 ? 40.544 38.965 8.627 1.00 23.80 168 GLU A O 1
ATOM 1345 N N . THR A 1 169 ? 41.576 40.327 7.175 1.00 21.94 169 THR A N 1
ATOM 1346 C CA . THR A 1 169 ? 42.441 39.409 6.391 1.00 21.94 169 THR A CA 1
ATOM 1347 C C . THR A 1 169 ? 43.784 39.092 7.102 1.00 21.94 169 THR A C 1
ATOM 1349 O O . THR A 1 169 ? 44.038 39.674 8.150 1.00 21.94 169 THR A O 1
ATOM 1352 N N . PRO A 1 170 ? 44.787 38.431 6.472 1.00 31.92 170 PRO A N 1
ATOM 1353 C CA . PRO A 1 170 ? 44.864 37.072 5.904 1.00 31.92 170 PRO A CA 1
ATOM 1354 C C . PRO A 1 170 ? 46.127 36.312 6.410 1.00 31.92 170 PRO A C 1
ATOM 1356 O O . PRO A 1 170 ? 47.102 36.948 6.797 1.00 31.92 170 PRO A O 1
ATOM 1359 N N . ILE A 1 171 ? 46.200 34.973 6.322 1.00 25.28 171 ILE A N 1
ATOM 1360 C CA . ILE A 1 171 ? 47.497 34.254 6.378 1.00 25.28 171 ILE A CA 1
ATOM 1361 C C . ILE A 1 171 ? 47.516 33.088 5.377 1.00 25.28 171 ILE A C 1
ATOM 1363 O O . ILE A 1 171 ? 46.646 32.219 5.390 1.00 25.28 171 ILE A O 1
ATOM 1367 N N . GLU A 1 172 ? 48.532 33.113 4.513 1.00 23.44 172 GLU A N 1
ATOM 1368 C CA . GLU A 1 172 ? 48.951 32.080 3.561 1.00 23.44 172 GLU A CA 1
ATOM 1369 C C . GLU A 1 172 ? 49.698 30.912 4.232 1.00 23.44 172 GLU A C 1
ATOM 1371 O O . GLU A 1 172 ? 50.420 31.105 5.208 1.00 23.44 172 GLU A O 1
ATOM 1376 N N . SER A 1 173 ? 49.592 29.714 3.646 1.00 24.05 173 SER A N 1
ATOM 1377 C CA . SER A 1 173 ? 50.654 28.696 3.421 1.00 24.05 173 SER A CA 1
ATOM 1378 C C . SER A 1 173 ? 49.954 27.375 3.056 1.00 24.05 173 SER A C 1
ATOM 1380 O O . SER A 1 173 ? 49.077 26.921 3.780 1.00 24.05 173 SER A O 1
ATOM 1382 N N . SER A 1 174 ? 50.010 26.881 1.813 1.00 22.89 174 SER A N 1
ATOM 1383 C CA . SER A 1 174 ? 51.102 26.170 1.118 1.00 22.89 174 SER A CA 1
ATOM 1384 C C . SER A 1 174 ? 51.471 24.807 1.737 1.00 22.89 174 SER A C 1
ATOM 1386 O O . SER A 1 174 ? 51.403 24.633 2.946 1.00 22.89 174 SER A O 1
ATOM 1388 N N . PHE A 1 175 ? 51.887 23.878 0.857 1.00 23.47 175 PHE A N 1
ATOM 1389 C CA . PHE A 1 175 ? 52.334 22.481 1.075 1.00 23.47 175 PHE A CA 1
ATOM 1390 C C . PHE A 1 175 ? 51.246 21.399 1.186 1.00 23.47 175 PHE A C 1
ATOM 1392 O O . PHE A 1 175 ? 50.280 21.554 1.914 1.00 23.47 175 PHE A O 1
ATOM 1399 N N . THR A 1 176 ? 51.328 20.223 0.559 1.00 23.86 176 THR A N 1
ATOM 1400 C CA . THR A 1 176 ? 52.007 19.686 -0.643 1.00 23.86 176 THR A CA 1
ATOM 1401 C C . THR A 1 176 ? 51.271 18.378 -0.967 1.00 23.86 176 THR A C 1
ATOM 1403 O O . THR A 1 176 ? 50.686 17.761 -0.077 1.00 23.86 176 THR A O 1
ATOM 1406 N N . LYS A 1 177 ? 51.295 17.951 -2.233 1.00 29.19 177 LYS A N 1
ATOM 1407 C CA . LYS A 1 177 ? 50.961 16.574 -2.624 1.00 29.19 177 LYS A CA 1
ATOM 1408 C C . LYS A 1 177 ? 51.979 15.628 -1.990 1.00 29.19 177 LYS A C 1
ATOM 1410 O O . LYS A 1 177 ? 53.160 15.938 -2.064 1.00 29.19 177 LYS A O 1
ATOM 1415 N N . ASP A 1 178 ? 51.522 14.494 -1.474 1.00 22.94 178 ASP A N 1
ATOM 1416 C CA . ASP A 1 178 ? 52.173 13.228 -1.793 1.00 22.94 178 ASP A CA 1
ATOM 1417 C C . ASP A 1 178 ? 51.250 12.023 -1.615 1.00 22.94 178 ASP A C 1
ATOM 1419 O O . ASP A 1 178 ? 50.283 12.017 -0.853 1.00 22.94 178 ASP A O 1
ATOM 1423 N N . GLU A 1 179 ? 51.568 11.053 -2.458 1.00 27.59 179 GLU A N 1
ATOM 1424 C CA . GLU A 1 179 ? 50.953 9.769 -2.735 1.00 27.59 179 GLU A CA 1
ATOM 1425 C C . GLU A 1 179 ? 50.769 8.873 -1.507 1.00 27.59 179 GLU A C 1
ATOM 1427 O O . GLU A 1 179 ? 51.669 8.727 -0.687 1.00 27.59 179 GLU A O 1
ATOM 1432 N N . LEU A 1 180 ? 49.649 8.144 -1.474 1.00 25.05 180 LEU A N 1
ATOM 1433 C CA . LEU A 1 180 ? 49.635 6.750 -1.031 1.00 25.05 180 LEU A CA 1
ATOM 1434 C C . LEU A 1 180 ? 48.447 6.014 -1.686 1.00 25.05 180 LEU A C 1
ATOM 1436 O O . LEU A 1 180 ? 47.290 6.177 -1.307 1.00 25.05 180 LEU A O 1
ATOM 1440 N N . GLN A 1 181 ? 48.736 5.196 -2.697 1.00 31.86 181 GLN A N 1
ATOM 1441 C CA . GLN A 1 181 ? 48.038 3.915 -2.890 1.00 31.86 181 GLN A CA 1
ATOM 1442 C C . GLN A 1 181 ? 48.659 2.902 -1.895 1.00 31.86 181 GLN A C 1
ATOM 1444 O O . GLN A 1 181 ? 49.810 3.129 -1.516 1.00 31.86 181 GLN A O 1
ATOM 1449 N N . PRO A 1 182 ? 48.000 1.791 -1.479 1.00 33.72 182 PRO A N 1
ATOM 1450 C CA . PRO A 1 182 ? 47.135 0.974 -2.332 1.00 33.72 182 PRO A CA 1
ATOM 1451 C C . PRO A 1 182 ? 45.909 0.296 -1.674 1.00 33.72 182 PRO A C 1
ATOM 1453 O O . PRO A 1 182 ? 45.794 0.138 -0.465 1.00 33.72 182 PRO A O 1
ATOM 1456 N N . SER A 1 183 ? 45.023 -0.157 -2.567 1.00 35.59 183 SER A N 1
ATOM 1457 C CA . SER A 1 183 ? 44.236 -1.400 -2.512 1.00 35.59 183 SER A CA 1
ATOM 1458 C C . SER A 1 183 ? 43.493 -1.782 -1.225 1.00 35.59 183 SER A C 1
ATOM 1460 O O . SER A 1 183 ? 44.087 -2.268 -0.269 1.00 35.59 183 SER A O 1
ATOM 1462 N N . LEU A 1 184 ? 42.164 -1.821 -1.329 1.00 28.59 184 LEU A N 1
ATOM 1463 C CA . LEU A 1 184 ? 41.401 -3.036 -1.030 1.00 28.59 184 LEU A CA 1
ATOM 1464 C C . LEU A 1 184 ? 40.101 -3.009 -1.837 1.00 28.59 184 LEU A C 1
ATOM 1466 O O . LEU A 1 184 ? 39.114 -2.358 -1.501 1.00 28.59 184 LEU A O 1
ATOM 1470 N N . THR A 1 185 ? 40.167 -3.709 -2.963 1.00 32.72 185 THR A N 1
ATOM 1471 C CA . THR A 1 185 ? 39.039 -4.228 -3.725 1.00 32.72 185 THR A CA 1
ATOM 1472 C C . THR A 1 185 ? 38.034 -4.893 -2.789 1.00 32.72 185 THR A C 1
ATOM 1474 O O . THR A 1 185 ? 38.344 -5.893 -2.146 1.00 32.72 185 THR A O 1
ATOM 1477 N N . THR A 1 186 ? 36.814 -4.371 -2.748 1.00 28.95 186 THR A N 1
ATOM 1478 C CA . THR A 1 186 ? 35.632 -5.200 -2.513 1.00 28.95 186 THR A CA 1
ATOM 1479 C C . THR A 1 186 ? 34.916 -5.289 -3.849 1.00 28.95 186 THR A C 1
ATOM 1481 O O . THR A 1 186 ? 34.350 -4.311 -4.334 1.00 28.95 186 THR A O 1
ATOM 1484 N N . ASP A 1 187 ? 35.054 -6.450 -4.488 1.00 27.83 187 ASP A N 1
ATOM 1485 C CA . ASP A 1 187 ? 34.324 -6.831 -5.690 1.00 27.83 187 ASP A CA 1
ATOM 1486 C C . ASP A 1 187 ? 32.830 -6.553 -5.496 1.00 27.83 187 ASP A C 1
ATOM 1488 O O . ASP A 1 187 ? 32.151 -7.212 -4.707 1.00 27.83 187 ASP A O 1
ATOM 1492 N N . LEU A 1 188 ? 32.292 -5.591 -6.244 1.00 37.09 188 LEU A N 1
ATOM 1493 C CA . LEU A 1 188 ? 30.867 -5.561 -6.555 1.00 37.09 188 LEU A CA 1
ATOM 1494 C C . LEU A 1 188 ? 30.629 -6.686 -7.562 1.00 37.09 188 LEU A C 1
ATOM 1496 O O . LEU A 1 188 ? 30.633 -6.456 -8.773 1.00 37.09 188 LEU A O 1
ATOM 1500 N N . SER A 1 189 ? 30.482 -7.914 -7.064 1.00 40.75 189 SER A N 1
ATOM 1501 C CA . SER A 1 189 ? 30.098 -9.041 -7.900 1.00 40.75 189 SER A CA 1
ATOM 1502 C C . SER A 1 189 ? 28.720 -8.747 -8.495 1.00 40.75 189 SER A C 1
ATOM 1504 O O . SER A 1 189 ? 27.705 -8.632 -7.807 1.00 40.75 189 SER A O 1
ATOM 1506 N N . LEU A 1 190 ? 28.702 -8.533 -9.808 1.00 58.59 190 LEU A N 1
ATOM 1507 C CA . LEU A 1 190 ? 27.485 -8.481 -10.602 1.00 58.59 190 LEU A CA 1
ATOM 1508 C C . LEU A 1 190 ? 26.783 -9.835 -10.441 1.00 58.59 190 LEU A C 1
ATOM 1510 O O . LEU A 1 190 ? 27.322 -10.853 -10.867 1.00 58.59 190 LEU A O 1
ATOM 1514 N N . ASP A 1 191 ? 25.620 -9.851 -9.790 1.00 78.62 191 ASP A N 1
ATOM 1515 C CA . ASP A 1 191 ? 24.960 -11.078 -9.337 1.00 78.62 191 ASP A CA 1
ATOM 1516 C C . ASP A 1 191 ? 23.443 -11.045 -9.619 1.00 78.62 191 ASP A C 1
ATOM 1518 O O . ASP A 1 191 ? 22.829 -9.994 -9.798 1.00 78.62 191 ASP A O 1
ATOM 1522 N N . VAL A 1 192 ? 22.792 -12.205 -9.684 1.00 84.25 192 VAL A N 1
ATOM 1523 C CA . VAL A 1 192 ? 21.341 -12.303 -9.900 1.00 84.25 192 VAL A CA 1
ATOM 1524 C C . VAL A 1 192 ? 20.588 -11.856 -8.642 1.00 84.25 192 VAL A C 1
ATOM 1526 O O . VAL A 1 192 ? 20.644 -12.530 -7.610 1.00 84.25 192 VAL A O 1
ATOM 1529 N N . LYS A 1 193 ? 19.835 -10.752 -8.723 1.00 88.50 193 LYS A N 1
ATOM 1530 C CA . LYS A 1 193 ? 19.000 -10.239 -7.624 1.00 88.50 193 LYS A CA 1
ATOM 1531 C C . LYS A 1 193 ? 17.586 -10.796 -7.666 1.00 88.50 193 LYS A C 1
ATOM 1533 O O . LYS A 1 193 ? 16.991 -10.942 -8.734 1.00 88.50 193 LYS A O 1
ATOM 1538 N N . ILE A 1 194 ? 17.020 -11.044 -6.488 1.00 87.25 194 ILE A N 1
ATOM 1539 C CA . ILE A 1 194 ? 15.667 -11.579 -6.342 1.00 87.25 194 ILE A CA 1
ATOM 1540 C C . ILE A 1 194 ? 14.857 -10.695 -5.397 1.00 87.25 194 ILE A C 1
ATOM 1542 O O . ILE A 1 194 ? 15.320 -10.339 -4.319 1.00 87.25 194 ILE A O 1
ATOM 1546 N N . LEU A 1 195 ? 13.648 -10.338 -5.821 1.00 84.88 195 LEU A N 1
ATOM 1547 C CA . LEU A 1 195 ? 12.683 -9.540 -5.067 1.00 84.88 195 LEU A CA 1
ATOM 1548 C C . LEU A 1 195 ? 11.328 -10.249 -5.061 1.00 84.88 195 LEU A C 1
ATOM 1550 O O . LEU A 1 195 ? 11.053 -11.092 -5.916 1.00 84.88 195 LEU A O 1
ATOM 1554 N N . ARG A 1 196 ? 10.450 -9.872 -4.132 1.00 87.38 196 ARG A N 1
ATOM 1555 C CA . ARG A 1 196 ? 9.103 -10.441 -4.015 1.00 87.38 196 ARG A CA 1
ATOM 1556 C C . ARG A 1 196 ? 8.047 -9.384 -3.707 1.00 87.38 196 ARG A C 1
ATOM 1558 O O . ARG A 1 196 ? 8.355 -8.350 -3.123 1.00 87.38 196 ARG A O 1
ATOM 1565 N N . GLY A 1 197 ? 6.804 -9.664 -4.080 1.00 79.56 197 GLY A N 1
ATOM 1566 C CA . GLY A 1 197 ? 5.640 -8.829 -3.790 1.00 79.56 197 GLY A CA 1
ATOM 1567 C C . GLY A 1 197 ? 4.359 -9.656 -3.768 1.00 79.56 197 GLY A C 1
ATOM 1568 O O . GLY A 1 197 ? 4.338 -10.774 -4.280 1.00 79.56 197 GLY A O 1
ATOM 1569 N N . GLY A 1 198 ? 3.305 -9.112 -3.169 1.00 78.06 198 GLY A N 1
ATOM 1570 C CA . GLY A 1 198 ? 2.022 -9.793 -3.055 1.00 78.06 198 GLY A CA 1
ATOM 1571 C C . GLY A 1 198 ? 0.880 -8.810 -2.841 1.00 78.06 198 GLY A C 1
ATOM 1572 O O . GLY A 1 198 ? 1.089 -7.782 -2.197 1.00 78.06 198 GLY A O 1
ATOM 1573 N N . GLU A 1 199 ? -0.286 -9.108 -3.404 1.00 72.00 199 GLU A N 1
ATOM 1574 C CA . GLU A 1 199 ? -1.508 -8.303 -3.278 1.00 72.00 199 GLU A CA 1
ATOM 1575 C C . GLU A 1 199 ? -2.759 -9.183 -3.409 1.00 72.00 199 GLU A C 1
ATOM 1577 O O . GLU A 1 199 ? -2.726 -10.203 -4.096 1.00 72.00 199 GLU A O 1
ATOM 1582 N N . ILE A 1 200 ? -3.873 -8.796 -2.778 1.00 69.44 200 ILE A N 1
ATOM 1583 C CA . ILE A 1 200 ? -5.168 -9.458 -2.981 1.00 69.44 200 ILE A CA 1
ATOM 1584 C C . ILE A 1 200 ? -5.906 -8.763 -4.125 1.00 69.44 200 ILE A C 1
ATOM 1586 O O . ILE A 1 200 ? -6.245 -7.584 -4.044 1.00 69.44 200 ILE A O 1
ATOM 1590 N N . VAL A 1 201 ? -6.189 -9.506 -5.193 1.00 65.75 201 VAL A N 1
ATOM 1591 C CA . VAL A 1 201 ? -6.908 -9.024 -6.375 1.00 65.75 201 VAL A CA 1
ATOM 1592 C C . VAL A 1 201 ? -8.079 -9.956 -6.647 1.00 65.75 201 VAL A C 1
ATOM 1594 O O . VAL A 1 201 ? -7.915 -11.157 -6.848 1.00 65.75 201 VAL A O 1
ATOM 1597 N N . GLY A 1 202 ? -9.299 -9.413 -6.627 1.00 62.97 202 GLY A N 1
ATOM 1598 C CA . GLY A 1 202 ? -10.506 -10.201 -6.900 1.00 62.97 202 GLY A CA 1
ATOM 1599 C C . GLY A 1 202 ? -10.755 -11.330 -5.891 1.00 62.97 202 GLY A C 1
ATOM 1600 O O . GLY A 1 202 ? -11.365 -12.336 -6.240 1.00 62.97 202 GLY A O 1
ATOM 1601 N N . GLY A 1 203 ? -10.281 -11.181 -4.649 1.00 65.44 203 GLY A N 1
ATOM 1602 C CA . GLY A 1 203 ? -10.387 -12.208 -3.608 1.00 65.44 203 GLY A CA 1
ATOM 1603 C C . GLY A 1 203 ? -9.401 -13.367 -3.754 1.00 65.44 203 GLY A C 1
ATOM 1604 O O . GLY A 1 203 ? -9.546 -14.348 -3.033 1.00 65.44 203 GLY A O 1
ATOM 1605 N N . LYS A 1 204 ? -8.422 -13.263 -4.660 1.00 77.88 204 LYS A N 1
ATOM 1606 C CA . LYS A 1 204 ? -7.269 -14.163 -4.761 1.00 77.88 204 LYS A CA 1
ATOM 1607 C C . LYS A 1 204 ? -6.011 -13.420 -4.337 1.00 77.88 204 LYS A C 1
ATOM 1609 O O . LYS A 1 204 ? -5.889 -12.228 -4.597 1.00 77.88 204 LYS A O 1
ATOM 1614 N N . PHE A 1 205 ? -5.078 -14.115 -3.706 1.00 81.12 205 PHE A N 1
ATOM 1615 C CA . PHE A 1 205 ? -3.775 -13.575 -3.358 1.00 81.12 205 PHE A CA 1
ATOM 1616 C C . PHE A 1 205 ? -2.783 -13.825 -4.500 1.00 81.12 205 PHE A C 1
ATOM 1618 O O . PHE A 1 205 ? -2.494 -14.964 -4.859 1.00 81.12 205 PHE A O 1
ATOM 1625 N N . GLU A 1 206 ? -2.259 -12.757 -5.086 1.00 86.00 206 GLU A N 1
ATOM 1626 C CA . GLU A 1 206 ? -1.305 -12.796 -6.189 1.00 86.00 206 GLU A CA 1
ATOM 1627 C C . GLU A 1 206 ? 0.110 -12.561 -5.665 1.00 86.00 206 GLU A C 1
ATOM 1629 O O . GLU A 1 206 ? 0.466 -11.443 -5.307 1.00 86.00 206 GLU A O 1
ATOM 1634 N N . TYR A 1 207 ? 0.941 -13.600 -5.656 1.00 89.56 207 TYR A N 1
ATOM 1635 C CA . TYR A 1 207 ? 2.346 -13.545 -5.257 1.00 89.56 207 TYR A CA 1
ATOM 1636 C C . TYR A 1 207 ? 3.259 -13.433 -6.478 1.00 89.56 207 TYR A C 1
ATOM 1638 O O . TYR A 1 207 ? 3.142 -14.211 -7.419 1.00 89.56 207 TYR A O 1
ATOM 1646 N N . LYS A 1 208 ? 4.219 -12.510 -6.484 1.00 91.62 208 LYS A N 1
ATOM 1647 C CA . LYS A 1 208 ? 5.173 -12.324 -7.588 1.00 91.62 208 LYS A CA 1
ATOM 1648 C C . LYS A 1 208 ? 6.601 -12.421 -7.079 1.00 91.62 208 LYS A C 1
ATOM 1650 O O . LYS A 1 208 ? 6.967 -11.725 -6.136 1.00 91.62 208 LYS A O 1
ATOM 1655 N N . VAL A 1 209 ? 7.425 -13.211 -7.764 1.00 89.75 209 VAL A N 1
ATOM 1656 C CA . VAL A 1 209 ? 8.878 -13.263 -7.545 1.00 89.75 209 VAL A CA 1
ATOM 1657 C C . VAL A 1 209 ? 9.554 -12.638 -8.750 1.00 89.75 209 VAL A C 1
ATOM 1659 O O . VAL A 1 209 ? 9.396 -13.130 -9.860 1.00 89.75 209 VAL A O 1
ATOM 1662 N N . LYS A 1 210 ? 10.301 -11.556 -8.551 1.00 92.12 210 LYS A N 1
ATOM 1663 C CA . LYS A 1 210 ? 11.069 -10.891 -9.603 1.00 92.12 210 LYS A CA 1
ATOM 1664 C C . LYS A 1 210 ? 12.522 -11.348 -9.546 1.00 92.12 210 LYS A C 1
ATOM 1666 O O . LYS A 1 210 ? 13.195 -11.121 -8.547 1.00 92.12 210 LYS A O 1
ATOM 1671 N N . ILE A 1 211 ? 13.006 -11.926 -10.639 1.00 91.69 211 ILE A N 1
ATOM 1672 C CA . ILE A 1 211 ? 14.400 -12.328 -10.850 1.00 91.69 211 ILE A CA 1
ATOM 1673 C C . ILE A 1 211 ? 15.023 -11.325 -11.806 1.00 91.69 211 ILE A C 1
ATOM 1675 O O . ILE A 1 211 ? 14.532 -11.168 -12.923 1.00 91.69 211 ILE A O 1
ATOM 1679 N N . SER A 1 212 ? 16.075 -10.646 -11.366 1.00 88.12 212 SER A N 1
ATOM 1680 C CA . SER A 1 212 ? 16.819 -9.649 -12.130 1.00 88.12 212 SER A CA 1
ATOM 1681 C C . SER A 1 212 ? 18.238 -10.154 -12.344 1.00 88.12 212 SER A C 1
ATOM 1683 O O . SER A 1 212 ? 18.993 -10.300 -11.386 1.00 88.12 212 SER A O 1
ATOM 1685 N N . ASN A 1 213 ? 18.601 -10.442 -13.590 1.00 85.81 213 ASN A N 1
ATOM 1686 C CA . ASN A 1 213 ? 19.954 -10.852 -13.930 1.00 85.81 213 ASN A CA 1
ATOM 1687 C C . ASN A 1 213 ? 20.839 -9.605 -14.042 1.00 85.81 213 ASN A C 1
ATOM 1689 O O . ASN A 1 213 ? 20.779 -8.910 -15.052 1.00 85.81 213 ASN A O 1
ATOM 1693 N N . GLU A 1 214 ? 21.627 -9.296 -13.012 1.00 84.38 214 GLU A N 1
ATOM 1694 C CA . GLU A 1 214 ? 22.581 -8.178 -13.066 1.00 84.38 214 GLU A CA 1
ATOM 1695 C C . GLU A 1 214 ? 23.981 -8.615 -13.504 1.00 84.38 214 GLU A C 1
ATOM 1697 O O . GLU A 1 214 ? 24.867 -7.774 -13.612 1.00 84.38 214 GLU A O 1
ATOM 1702 N N . THR A 1 215 ? 24.177 -9.905 -13.797 1.00 81.81 215 THR A N 1
ATOM 1703 C CA . THR A 1 215 ? 25.433 -10.426 -14.341 1.00 81.81 215 THR A CA 1
ATOM 1704 C C . THR A 1 215 ? 25.628 -9.973 -15.792 1.00 81.81 215 THR A C 1
ATOM 1706 O O . THR A 1 215 ? 24.673 -9.628 -16.497 1.00 81.81 215 THR A O 1
ATOM 1709 N N . SER A 1 216 ? 26.872 -10.018 -16.267 1.00 83.38 216 SER A N 1
ATOM 1710 C CA . SER A 1 216 ? 27.213 -9.728 -17.668 1.00 83.38 216 SER A CA 1
ATOM 1711 C C . SER A 1 216 ? 26.855 -10.860 -18.637 1.00 83.38 216 SER A C 1
ATOM 1713 O O . SER A 1 216 ? 27.064 -10.713 -19.840 1.00 83.38 216 SER A O 1
ATOM 1715 N N . TYR A 1 217 ? 26.319 -11.979 -18.145 1.00 81.56 217 TYR A N 1
ATOM 1716 C CA . TYR A 1 217 ? 26.075 -13.175 -18.943 1.00 81.56 217 TYR A CA 1
ATOM 1717 C C . TYR A 1 217 ? 24.615 -13.621 -18.902 1.00 81.56 217 TYR A C 1
ATOM 1719 O O . TYR A 1 217 ? 23.858 -13.285 -17.995 1.00 81.56 217 TYR A O 1
ATOM 1727 N N . VAL A 1 218 ? 24.195 -14.378 -19.915 1.00 80.75 218 VAL A N 1
ATOM 1728 C CA . VAL A 1 218 ? 22.852 -14.963 -19.958 1.00 80.75 218 VAL A CA 1
ATOM 1729 C C . VAL A 1 218 ? 22.752 -16.051 -18.896 1.00 80.75 218 VAL A C 1
ATOM 1731 O O . VAL A 1 218 ? 23.606 -16.933 -18.841 1.00 80.75 218 VAL A O 1
ATOM 1734 N N . ILE A 1 219 ? 21.681 -16.025 -18.105 1.00 87.75 219 ILE A N 1
ATOM 1735 C CA . ILE A 1 219 ? 21.314 -17.156 -17.248 1.00 87.75 219 ILE A CA 1
ATOM 1736 C C . ILE A 1 219 ? 20.204 -17.955 -17.919 1.00 87.75 219 ILE A C 1
ATOM 1738 O O . ILE A 1 219 ? 19.259 -17.386 -18.475 1.00 87.75 219 ILE A O 1
ATOM 1742 N N . ASN A 1 220 ? 20.313 -19.274 -17.874 1.00 84.38 220 ASN A N 1
ATOM 1743 C CA . ASN A 1 220 ? 19.393 -20.192 -18.534 1.00 84.38 220 ASN A CA 1
ATOM 1744 C C . ASN A 1 220 ? 18.620 -21.023 -17.511 1.00 84.38 220 ASN A C 1
ATOM 1746 O O . ASN A 1 220 ? 18.985 -21.100 -16.339 1.00 84.38 220 ASN A O 1
ATOM 1750 N N . ASN A 1 221 ? 17.535 -21.646 -17.964 1.00 83.56 221 ASN A N 1
ATOM 1751 C CA . ASN A 1 221 ? 16.728 -22.593 -17.193 1.00 83.56 221 ASN A CA 1
ATOM 1752 C C . ASN A 1 221 ? 16.326 -22.061 -15.807 1.00 83.56 221 ASN A C 1
ATOM 1754 O O . ASN A 1 221 ? 16.360 -22.777 -14.804 1.00 83.56 221 ASN A O 1
ATOM 1758 N N . VAL A 1 222 ? 15.939 -20.784 -15.757 1.00 89.88 222 VAL A N 1
ATOM 1759 C CA . VAL A 1 222 ? 15.548 -20.126 -14.514 1.00 89.88 222 VAL A CA 1
ATOM 1760 C C . VAL A 1 222 ? 14.239 -20.732 -14.039 1.00 89.88 222 VAL A C 1
ATOM 1762 O O . VAL A 1 222 ? 13.220 -20.640 -14.719 1.00 89.88 222 VAL A O 1
ATOM 1765 N N . THR A 1 223 ? 14.257 -21.344 -12.868 1.00 86.62 223 THR A N 1
ATOM 1766 C CA . THR A 1 223 ? 13.102 -22.002 -12.272 1.00 86.62 223 THR A CA 1
ATOM 1767 C C . THR A 1 223 ? 12.788 -21.336 -10.950 1.00 86.62 223 THR A C 1
ATOM 1769 O O . THR A 1 223 ? 13.655 -21.189 -10.094 1.00 86.62 223 THR A O 1
ATOM 1772 N N . VAL A 1 224 ? 11.539 -20.912 -10.796 1.00 94.06 224 VAL A N 1
ATOM 1773 C CA . VAL A 1 224 ? 11.014 -20.384 -9.541 1.00 94.06 224 VAL A CA 1
ATOM 1774 C C . VAL A 1 224 ? 10.054 -21.396 -8.970 1.00 94.06 224 VAL A C 1
ATOM 1776 O O . VAL A 1 224 ? 9.072 -21.750 -9.625 1.00 94.06 224 VAL A O 1
ATOM 1779 N N . THR A 1 225 ? 10.324 -21.812 -7.742 1.00 88.75 225 THR A N 1
ATOM 1780 C CA . THR A 1 225 ? 9.511 -22.793 -7.034 1.00 88.75 225 THR A CA 1
ATOM 1781 C C . THR A 1 225 ? 9.042 -22.182 -5.733 1.00 88.75 225 THR A C 1
ATOM 1783 O O . THR A 1 225 ? 9.856 -21.812 -4.886 1.00 88.75 225 THR A O 1
ATOM 1786 N N . VAL A 1 226 ? 7.729 -22.084 -5.553 1.00 92.62 226 VAL A N 1
ATOM 1787 C CA . VAL A 1 226 ? 7.165 -21.832 -4.229 1.00 92.62 226 VAL A CA 1
ATOM 1788 C C . VAL A 1 226 ? 7.256 -23.145 -3.453 1.00 92.62 226 VAL A C 1
ATOM 1790 O O . VAL A 1 226 ? 6.672 -24.152 -3.842 1.00 92.62 226 VAL A O 1
ATOM 1793 N N . VAL A 1 227 ? 8.057 -23.140 -2.391 1.00 89.94 227 VAL A N 1
ATOM 1794 C CA . VAL A 1 227 ? 8.405 -24.327 -1.599 1.00 89.94 227 VAL A CA 1
ATOM 1795 C C . VAL A 1 227 ? 7.379 -24.562 -0.500 1.00 89.94 227 VAL A C 1
ATOM 1797 O O . VAL A 1 227 ? 7.002 -25.698 -0.237 1.00 89.94 227 VAL A O 1
ATOM 1800 N N . ALA A 1 228 ? 6.915 -23.486 0.134 1.00 85.75 228 ALA A N 1
ATOM 1801 C CA . ALA A 1 228 ? 5.915 -23.556 1.184 1.00 85.75 228 ALA A CA 1
ATOM 1802 C C . ALA A 1 228 ? 4.990 -22.346 1.121 1.00 85.75 228 ALA A C 1
ATOM 1804 O O . ALA A 1 228 ? 5.394 -21.246 0.738 1.00 85.75 228 ALA A O 1
ATOM 1805 N N . TYR A 1 229 ? 3.747 -22.574 1.514 1.00 89.88 229 TYR A N 1
ATOM 1806 C CA . TYR A 1 229 ? 2.718 -21.563 1.672 1.00 89.88 229 TYR A CA 1
ATOM 1807 C C . TYR A 1 229 ? 1.723 -22.042 2.742 1.00 89.88 229 TYR A C 1
ATOM 1809 O O . TYR A 1 229 ? 1.737 -23.231 3.072 1.00 89.88 229 TYR A O 1
ATOM 1817 N N . PRO A 1 230 ? 0.878 -21.152 3.284 1.00 84.50 230 PRO A N 1
ATOM 1818 C CA . PRO A 1 230 ? -0.203 -21.499 4.214 1.00 84.50 230 PRO A CA 1
ATOM 1819 C C . PRO A 1 230 ? -1.288 -22.397 3.580 1.00 84.50 230 PRO A C 1
ATOM 1821 O O . PRO A 1 230 ? -2.352 -21.930 3.182 1.00 84.50 230 PRO A O 1
ATOM 1824 N N . GLN A 1 231 ? -1.002 -23.694 3.431 1.00 86.25 231 GLN A N 1
ATOM 1825 C CA . GLN A 1 231 ? -1.890 -24.684 2.791 1.00 86.25 231 GLN A CA 1
ATOM 1826 C C . GLN A 1 231 ? -3.199 -24.909 3.554 1.00 86.25 231 GLN A C 1
ATOM 1828 O O . GLN A 1 231 ? -4.178 -25.396 3.005 1.00 86.25 231 GLN A O 1
ATOM 1833 N N . ASP A 1 232 ? -3.216 -24.580 4.839 1.00 80.81 232 ASP A N 1
ATOM 1834 C CA . ASP A 1 232 ? -4.370 -24.724 5.711 1.00 80.81 232 ASP A CA 1
ATOM 1835 C C . ASP A 1 232 ? -5.433 -23.636 5.489 1.00 80.81 232 ASP A C 1
ATOM 1837 O O . ASP A 1 232 ? -6.566 -23.807 5.942 1.00 80.81 232 ASP A O 1
ATOM 1841 N N . CYS A 1 233 ? -5.084 -22.527 4.828 1.00 78.31 233 CYS A N 1
ATOM 1842 C CA . CYS A 1 233 ? -5.986 -21.402 4.559 1.00 78.31 233 CYS A CA 1
ATOM 1843 C C . CYS A 1 233 ? -5.950 -20.897 3.107 1.00 78.31 233 CYS A C 1
ATOM 1845 O O . CYS A 1 233 ? -6.659 -19.941 2.777 1.00 78.31 233 CYS A O 1
ATOM 1847 N N . MET A 1 234 ? -5.169 -21.527 2.224 1.00 83.44 234 MET A N 1
ATOM 1848 C CA . MET A 1 234 ? -5.110 -21.197 0.801 1.00 83.44 234 MET A CA 1
ATOM 1849 C C . MET A 1 234 ? -4.878 -22.424 -0.077 1.00 83.44 234 MET A C 1
ATOM 1851 O O . MET A 1 234 ? -4.111 -23.312 0.280 1.00 83.44 234 MET A O 1
ATOM 1855 N N . ASP A 1 235 ? -5.431 -22.375 -1.287 1.00 83.31 235 ASP A N 1
ATOM 1856 C CA . ASP A 1 235 ? -5.156 -23.296 -2.387 1.00 83.31 235 ASP A CA 1
ATOM 1857 C C . ASP A 1 235 ? -4.344 -22.603 -3.484 1.00 83.31 235 ASP A C 1
ATOM 1859 O O . ASP A 1 235 ? -4.597 -21.449 -3.835 1.00 83.31 235 ASP A O 1
ATOM 1863 N N . VAL A 1 236 ? -3.391 -23.299 -4.104 1.00 87.19 236 VAL A N 1
ATOM 1864 C CA . VAL A 1 236 ? -2.706 -22.777 -5.296 1.00 87.19 236 VAL A CA 1
ATOM 1865 C C . VAL A 1 236 ? -3.554 -22.972 -6.556 1.00 87.19 236 VAL A C 1
ATOM 1867 O O . VAL A 1 236 ? -4.020 -24.063 -6.871 1.00 87.19 236 VAL A O 1
ATOM 1870 N N . SER A 1 237 ? -3.687 -21.911 -7.350 1.00 80.12 237 SER A N 1
ATOM 1871 C CA . SER A 1 237 ? -4.200 -21.986 -8.716 1.00 80.12 237 SER A CA 1
ATOM 1872 C C . SER A 1 237 ? -3.054 -22.240 -9.704 1.00 80.12 237 SER A C 1
ATOM 1874 O O . SER A 1 237 ? -2.285 -21.338 -10.042 1.00 80.12 237 SER A O 1
ATOM 1876 N N . GLY A 1 238 ? -2.960 -23.470 -10.211 1.00 82.62 238 GLY A N 1
ATOM 1877 C CA . GLY A 1 238 ? -1.972 -23.864 -11.219 1.00 82.62 238 GLY A CA 1
ATOM 1878 C C . GLY A 1 238 ? -0.660 -24.382 -10.626 1.00 82.62 238 GLY A C 1
ATOM 1879 O O . GLY A 1 238 ? -0.635 -24.976 -9.554 1.00 82.62 238 GLY A O 1
ATOM 1880 N N . SER A 1 239 ? 0.441 -24.212 -11.362 1.00 86.50 239 SER A N 1
ATOM 1881 C CA . SER A 1 239 ? 1.741 -24.774 -10.973 1.00 86.50 239 SER A CA 1
ATOM 1882 C C . SER A 1 239 ? 2.472 -23.914 -9.936 1.00 86.50 239 SER A C 1
ATOM 1884 O O . SER A 1 239 ? 2.643 -22.708 -10.126 1.00 86.50 239 SER A O 1
ATOM 1886 N N . MET A 1 240 ? 2.999 -24.576 -8.900 1.00 86.69 240 MET A N 1
ATOM 1887 C CA . MET A 1 240 ? 3.918 -24.015 -7.892 1.00 86.69 240 MET A CA 1
ATOM 1888 C C . MET A 1 240 ? 5.348 -23.833 -8.406 1.00 86.69 240 MET A C 1
ATOM 1890 O O . MET A 1 240 ? 6.181 -23.219 -7.741 1.00 86.69 240 MET A O 1
ATOM 1894 N N . MET A 1 241 ? 5.622 -24.347 -9.604 1.00 90.00 241 MET A N 1
ATOM 1895 C CA . MET A 1 241 ? 6.891 -24.216 -10.300 1.00 90.00 241 MET A CA 1
ATOM 1896 C C . MET A 1 241 ? 6.674 -23.505 -11.632 1.00 90.00 241 MET A C 1
ATOM 1898 O O . MET A 1 241 ? 5.812 -23.888 -12.428 1.00 90.00 241 MET A O 1
ATOM 1902 N N . LYS A 1 242 ? 7.472 -22.472 -11.892 1.00 90.56 242 LYS A N 1
ATOM 1903 C CA . LYS A 1 242 ? 7.487 -21.765 -13.173 1.00 90.56 242 LYS A CA 1
ATOM 1904 C C . LYS A 1 242 ? 8.901 -21.720 -13.717 1.00 90.56 242 LYS A C 1
ATOM 1906 O O . LYS A 1 242 ? 9.813 -21.264 -13.033 1.00 90.56 242 LYS A O 1
ATOM 1911 N N . THR A 1 243 ? 9.054 -22.152 -14.962 1.00 83.88 243 THR A N 1
ATOM 1912 C CA . THR A 1 243 ? 10.340 -22.178 -15.658 1.00 83.88 243 THR A CA 1
ATOM 1913 C C . THR A 1 243 ? 10.374 -21.119 -16.745 1.00 83.88 243 THR A C 1
ATOM 1915 O O . THR A 1 243 ? 9.394 -20.876 -17.449 1.00 83.88 243 THR A O 1
ATOM 1918 N N . ILE A 1 244 ? 11.526 -20.479 -16.876 1.00 92.31 244 ILE A N 1
ATOM 1919 C CA . ILE A 1 244 ? 11.829 -19.461 -17.864 1.00 92.31 244 ILE A CA 1
ATOM 1920 C C . ILE A 1 244 ? 13.131 -19.881 -18.534 1.00 92.31 244 ILE A C 1
ATOM 1922 O O . ILE A 1 244 ? 14.158 -20.035 -17.876 1.00 92.31 244 ILE A O 1
ATOM 1926 N N . SER A 1 245 ? 13.095 -20.061 -19.852 1.00 83.00 245 SER A N 1
ATOM 1927 C CA . SER A 1 245 ? 14.217 -20.646 -20.592 1.00 83.00 245 SER A CA 1
ATOM 1928 C C . SER A 1 245 ? 15.508 -19.845 -20.454 1.00 83.00 245 SER A C 1
ATOM 1930 O O . SER A 1 245 ? 16.577 -20.437 -20.372 1.00 83.00 245 SER A O 1
ATOM 1932 N N . ARG A 1 246 ? 15.419 -18.511 -20.434 1.00 86.38 246 ARG A N 1
ATOM 1933 C CA . ARG A 1 246 ? 16.580 -17.630 -20.283 1.00 86.38 246 ARG A CA 1
ATOM 1934 C C . ARG A 1 246 ? 16.209 -16.247 -19.767 1.00 86.38 246 ARG A C 1
ATOM 1936 O O . ARG A 1 246 ? 15.097 -15.765 -20.013 1.00 86.38 246 ARG A O 1
ATOM 1943 N N . ILE A 1 247 ? 17.161 -15.594 -19.109 1.00 86.00 247 ILE A N 1
ATOM 1944 C CA . ILE A 1 247 ? 17.116 -14.175 -18.757 1.00 86.00 247 ILE A CA 1
ATOM 1945 C C . ILE A 1 247 ? 18.428 -13.533 -19.216 1.00 86.00 247 ILE A C 1
ATOM 1947 O O . ILE A 1 247 ? 19.503 -13.841 -18.706 1.00 86.00 247 ILE A O 1
ATOM 1951 N N . GLU A 1 248 ? 18.316 -12.631 -20.188 1.00 86.75 248 GLU A N 1
ATOM 1952 C CA . GLU A 1 248 ? 19.440 -11.858 -20.728 1.00 86.75 248 GLU A CA 1
ATOM 1953 C C . GLU A 1 248 ? 20.101 -10.977 -19.648 1.00 86.75 248 GLU A C 1
ATOM 1955 O O . GLU A 1 248 ? 19.424 -10.608 -18.678 1.00 86.75 248 GLU A O 1
ATOM 1960 N N . PRO A 1 249 ? 21.377 -10.584 -19.821 1.00 80.44 249 PRO A N 1
ATOM 1961 C CA . PRO A 1 249 ? 22.028 -9.575 -18.991 1.00 80.44 249 PRO A CA 1
ATOM 1962 C C . PRO A 1 249 ? 21.166 -8.320 -18.819 1.00 80.44 249 PRO A C 1
ATOM 1964 O O . PRO A 1 249 ? 20.518 -7.837 -19.758 1.00 80.44 249 PRO A O 1
ATOM 1967 N N . ALA A 1 250 ? 21.126 -7.797 -17.595 1.00 73.88 250 ALA A N 1
ATOM 1968 C CA . ALA A 1 250 ? 20.266 -6.687 -17.179 1.00 73.88 250 ALA A CA 1
ATOM 1969 C C . ALA A 1 250 ? 18.764 -6.899 -17.472 1.00 73.88 250 ALA A C 1
ATOM 1971 O O . ALA A 1 250 ? 18.003 -5.932 -17.577 1.00 73.88 250 ALA A O 1
ATOM 1972 N N . GLY A 1 251 ? 18.333 -8.133 -17.735 1.00 73.69 251 GLY A N 1
ATOM 1973 C CA . GLY A 1 251 ? 16.946 -8.522 -17.959 1.00 73.69 251 GLY A CA 1
ATOM 1974 C C . GLY A 1 251 ? 16.283 -8.983 -16.666 1.00 73.69 251 GLY A C 1
ATOM 1975 O O . GLY A 1 251 ? 16.949 -9.360 -15.703 1.00 73.69 251 GLY A O 1
ATOM 1976 N N . PHE A 1 252 ? 14.951 -8.987 -16.642 1.00 90.88 252 PHE A N 1
ATOM 1977 C CA . PHE A 1 252 ? 14.205 -9.548 -15.520 1.00 90.88 252 PHE A CA 1
ATOM 1978 C C . PHE A 1 252 ? 12.978 -10.335 -15.972 1.00 90.88 252 PHE A C 1
ATOM 1980 O O . PHE A 1 252 ? 12.475 -10.187 -17.093 1.00 90.88 252 PHE A O 1
ATOM 1987 N N . ARG A 1 253 ? 12.484 -11.178 -15.070 1.00 92.00 253 ARG A N 1
ATOM 1988 C CA . ARG A 1 253 ? 11.211 -11.890 -15.193 1.00 92.00 253 ARG A CA 1
ATOM 1989 C C . ARG A 1 253 ? 10.500 -11.884 -13.850 1.00 92.00 253 ARG A C 1
ATOM 1991 O O . ARG A 1 253 ? 11.161 -11.929 -12.818 1.00 92.00 253 ARG A O 1
ATOM 1998 N N . SER A 1 254 ? 9.170 -11.839 -13.881 1.00 92.88 254 SER A N 1
ATOM 1999 C CA . SER A 1 254 ? 8.334 -11.774 -12.676 1.00 92.88 254 SER A CA 1
ATOM 2000 C C . SER A 1 254 ? 7.244 -12.848 -12.689 1.00 92.88 254 SER A C 1
ATOM 2002 O O . SER A 1 254 ? 6.072 -12.516 -12.879 1.00 92.88 254 SER A O 1
ATOM 2004 N N . PRO A 1 255 ? 7.591 -14.141 -12.570 1.00 89.38 255 PRO A N 1
ATOM 2005 C CA . PRO A 1 255 ? 6.599 -15.195 -12.415 1.00 89.38 255 PRO A CA 1
ATOM 2006 C C . PRO A 1 255 ? 5.643 -14.887 -11.255 1.00 89.38 255 PRO A C 1
ATOM 2008 O O . PRO A 1 255 ? 6.058 -14.560 -10.142 1.00 89.38 255 PRO A O 1
ATOM 2011 N N . GLN A 1 256 ? 4.352 -14.983 -11.566 1.00 91.44 256 GLN A N 1
ATOM 2012 C CA . GLN A 1 256 ? 3.234 -14.751 -10.656 1.00 91.44 256 GLN A CA 1
ATOM 2013 C C . GLN A 1 256 ? 2.608 -16.086 -10.253 1.00 91.44 256 GLN A C 1
ATOM 2015 O O . GLN A 1 256 ? 2.409 -16.938 -11.114 1.00 91.44 256 GLN A O 1
ATOM 2020 N N . PHE A 1 257 ? 2.265 -16.255 -8.987 1.00 89.94 257 PHE A N 1
ATOM 2021 C CA . PHE A 1 257 ? 1.589 -17.411 -8.418 1.00 89.94 257 PHE A CA 1
ATOM 2022 C C . PHE A 1 257 ? 0.300 -16.926 -7.775 1.00 89.94 257 PHE A C 1
ATOM 2024 O O . PHE A 1 257 ? 0.317 -15.983 -6.987 1.00 89.94 257 PHE A O 1
ATOM 2031 N N . THR A 1 258 ? -0.805 -17.563 -8.128 1.00 87.44 258 THR A N 1
ATOM 2032 C CA . THR A 1 258 ? -2.127 -17.171 -7.655 1.00 87.44 258 THR A CA 1
ATOM 2033 C C . THR A 1 258 ? -2.574 -18.162 -6.596 1.00 87.44 258 THR A C 1
ATOM 2035 O O . THR A 1 258 ? -2.611 -19.364 -6.853 1.00 87.44 258 THR A O 1
ATOM 2038 N N . PHE A 1 259 ? -2.942 -17.656 -5.429 1.00 87.06 259 PHE A N 1
ATOM 2039 C CA . PHE A 1 259 ? -3.484 -18.427 -4.321 1.00 87.06 259 PHE A CA 1
ATOM 2040 C C . PHE A 1 259 ? -4.938 -18.017 -4.089 1.00 87.06 259 PHE A C 1
ATOM 2042 O O . PHE A 1 259 ? -5.278 -16.836 -4.118 1.00 87.06 259 PHE A O 1
ATOM 2049 N N . ALA A 1 260 ? -5.815 -18.989 -3.898 1.00 83.50 260 ALA A N 1
ATOM 2050 C CA . ALA A 1 260 ? -7.206 -18.783 -3.543 1.00 83.50 260 ALA A CA 1
ATOM 2051 C C . ALA A 1 260 ? -7.358 -19.027 -2.035 1.00 83.50 260 ALA A C 1
ATOM 2053 O O . ALA A 1 260 ? -7.128 -20.151 -1.597 1.00 83.50 260 ALA A O 1
ATOM 2054 N N . PRO A 1 261 ? -7.714 -18.011 -1.233 1.00 80.94 261 PRO A N 1
ATOM 2055 C CA . PRO A 1 261 ? -8.074 -18.207 0.164 1.00 80.94 261 PRO A CA 1
ATOM 2056 C C . PRO A 1 261 ? -9.207 -19.225 0.309 1.00 80.94 261 PRO A C 1
ATOM 2058 O O . PRO A 1 261 ? -10.197 -19.161 -0.420 1.00 80.94 261 PRO A O 1
ATOM 2061 N N . THR A 1 262 ? -9.059 -20.142 1.259 1.00 79.44 262 THR A N 1
ATOM 2062 C CA . THR A 1 262 ? -10.086 -21.120 1.656 1.00 79.44 262 THR A CA 1
ATOM 2063 C C . THR A 1 262 ? -10.704 -20.788 3.014 1.00 79.44 262 THR A C 1
ATOM 2065 O O . THR A 1 262 ? -11.743 -21.339 3.374 1.00 79.44 262 THR A O 1
ATOM 2068 N N . LYS A 1 263 ? -10.089 -19.860 3.756 1.00 74.31 263 LYS A N 1
ATOM 2069 C CA . LYS A 1 263 ? -10.564 -19.323 5.035 1.00 74.31 263 LYS A CA 1
ATOM 2070 C C . LYS A 1 263 ? -10.582 -17.796 4.995 1.00 74.31 263 LYS A C 1
ATOM 2072 O O . LYS A 1 263 ? -9.932 -17.184 4.149 1.00 74.31 263 LYS A O 1
ATOM 2077 N N . ASP A 1 264 ? -11.309 -17.190 5.930 1.00 66.56 264 ASP A N 1
ATOM 2078 C CA . ASP A 1 264 ? -11.408 -15.727 6.044 1.00 66.56 264 ASP A CA 1
ATOM 2079 C C . ASP A 1 264 ? -10.216 -15.092 6.765 1.00 66.56 264 ASP A C 1
ATOM 2081 O O . ASP A 1 264 ? -9.998 -13.894 6.640 1.00 66.56 264 ASP A O 1
ATOM 2085 N N . CYS A 1 265 ? -9.423 -15.893 7.479 1.00 67.62 265 CYS A N 1
ATOM 2086 C CA . CYS A 1 265 ? -8.126 -15.490 8.002 1.00 67.62 265 CYS A CA 1
ATOM 2087 C C . CYS A 1 265 ? -7.029 -16.179 7.197 1.00 67.62 265 CYS A C 1
ATOM 2089 O O . CYS A 1 265 ? -6.924 -17.409 7.203 1.00 67.62 265 CYS A O 1
ATOM 2091 N N . VAL A 1 266 ? -6.228 -15.379 6.493 1.00 66.06 266 VAL A N 1
ATOM 2092 C CA . VAL A 1 266 ? -5.013 -15.857 5.838 1.00 66.06 266 VAL A CA 1
ATOM 2093 C C . VAL A 1 266 ? -3.822 -15.306 6.600 1.00 66.06 266 VAL A C 1
ATOM 2095 O O . VAL A 1 266 ? -3.459 -14.135 6.455 1.00 66.06 266 VAL A O 1
ATOM 2098 N N . GLU A 1 267 ? -3.201 -16.176 7.389 1.00 71.19 267 GLU A N 1
ATOM 2099 C CA . GLU A 1 267 ? -1.944 -15.898 8.065 1.00 71.19 267 GLU A CA 1
ATOM 2100 C C . GLU A 1 267 ? -0.893 -16.942 7.687 1.00 71.19 267 GLU A C 1
ATOM 2102 O O . GLU A 1 267 ? -1.133 -18.147 7.703 1.00 71.19 267 GLU A O 1
ATOM 2107 N N . GLY A 1 268 ? 0.312 -16.475 7.366 1.00 74.69 268 GLY A N 1
ATOM 2108 C CA . GLY A 1 268 ? 1.493 -17.327 7.351 1.00 74.69 268 GLY A CA 1
ATOM 2109 C C . GLY A 1 268 ? 2.546 -16.902 6.340 1.00 74.69 268 GLY A C 1
ATOM 2110 O O . GLY A 1 268 ? 2.519 -15.801 5.789 1.00 74.69 268 GLY A O 1
ATOM 2111 N N . LYS A 1 269 ? 3.543 -17.770 6.142 1.00 79.75 269 LYS A N 1
ATOM 2112 C CA . LYS A 1 269 ? 4.744 -17.455 5.360 1.00 79.75 269 LYS A CA 1
ATOM 2113 C C . LYS A 1 269 ? 4.745 -18.172 4.016 1.00 79.75 269 LYS A C 1
ATOM 2115 O O . LYS A 1 269 ? 4.615 -19.390 3.946 1.00 79.75 269 LYS A O 1
ATOM 2120 N N . LEU A 1 270 ? 4.980 -17.407 2.962 1.00 86.25 270 LEU A N 1
ATOM 2121 C CA . LEU A 1 270 ? 5.327 -17.885 1.632 1.00 86.25 270 LEU A CA 1
ATOM 2122 C C . LEU A 1 270 ? 6.846 -17.981 1.511 1.00 86.25 270 LEU A C 1
ATOM 2124 O O . LEU A 1 270 ? 7.558 -16.982 1.652 1.00 86.25 270 LEU A O 1
ATOM 2128 N N . LEU A 1 271 ? 7.328 -19.186 1.224 1.00 89.56 271 LEU A N 1
ATOM 2129 C CA . LEU A 1 271 ? 8.734 -19.483 0.982 1.00 89.56 271 LEU A CA 1
ATOM 2130 C C . LEU A 1 271 ? 8.906 -19.880 -0.478 1.00 89.56 271 LEU A C 1
ATOM 2132 O O . LEU A 1 271 ? 8.190 -20.744 -0.982 1.00 89.56 271 LEU A O 1
ATOM 2136 N N . ALA A 1 272 ? 9.874 -19.275 -1.156 1.00 92.81 272 ALA A N 1
ATOM 2137 C CA . ALA A 1 272 ? 10.183 -19.592 -2.540 1.00 92.81 272 ALA A CA 1
ATOM 2138 C C . ALA A 1 272 ? 11.691 -19.702 -2.751 1.00 92.81 272 ALA A C 1
ATOM 2140 O O . ALA A 1 272 ? 12.489 -19.156 -1.991 1.00 92.81 272 ALA A O 1
ATOM 2141 N N . THR A 1 273 ? 12.070 -20.402 -3.810 1.00 87.44 273 THR A N 1
ATOM 2142 C CA . THR A 1 273 ? 13.451 -20.537 -4.268 1.00 87.44 273 THR A CA 1
ATOM 2143 C C . THR A 1 273 ? 13.532 -20.218 -5.750 1.00 87.44 273 THR A C 1
ATOM 2145 O O . THR A 1 273 ? 12.563 -20.376 -6.497 1.00 87.44 273 THR A O 1
ATOM 2148 N N . VAL A 1 274 ? 14.698 -19.742 -6.169 1.00 93.56 274 VAL A N 1
ATOM 2149 C CA . VAL A 1 274 ? 15.042 -19.516 -7.569 1.00 93.56 274 VAL A CA 1
ATOM 2150 C C . VAL A 1 274 ? 16.296 -20.317 -7.871 1.00 93.56 274 VAL A C 1
ATOM 2152 O O . VAL A 1 274 ? 17.312 -20.129 -7.205 1.00 93.56 274 VAL A O 1
ATOM 2155 N N . SER A 1 275 ? 16.250 -21.174 -8.884 1.00 88.38 275 SER A N 1
ATOM 2156 C CA . SER A 1 275 ? 17.433 -21.833 -9.436 1.00 88.38 275 SER A CA 1
ATOM 2157 C C . SER A 1 275 ? 17.667 -21.409 -10.879 1.00 88.38 275 SER A C 1
ATOM 2159 O O . SER A 1 275 ? 16.711 -21.132 -11.599 1.00 88.38 275 SER A O 1
ATOM 2161 N N . TYR A 1 276 ? 18.915 -21.354 -11.323 1.00 91.25 276 TYR A N 1
ATOM 2162 C CA . TYR A 1 276 ? 19.273 -21.024 -12.702 1.00 91.25 276 TYR A CA 1
ATOM 2163 C C . TYR A 1 276 ? 20.626 -21.627 -13.071 1.00 91.25 276 TYR A C 1
ATOM 2165 O O . TYR A 1 276 ? 21.427 -21.931 -12.196 1.00 91.25 276 TYR A O 1
ATOM 2173 N N . VAL A 1 277 ? 20.880 -21.791 -14.364 1.00 83.88 277 VAL A N 1
ATOM 2174 C CA . VAL A 1 277 ? 22.184 -22.194 -14.898 1.00 83.88 277 VAL A CA 1
ATOM 2175 C C . VAL A 1 277 ? 22.926 -20.938 -15.334 1.00 83.88 277 VAL A C 1
ATOM 2177 O O . VAL A 1 277 ? 22.387 -20.145 -16.112 1.00 83.88 277 VAL A O 1
ATOM 2180 N N . ASP A 1 278 ? 24.124 -20.724 -14.803 1.00 86.44 278 ASP A N 1
ATOM 2181 C CA . ASP A 1 278 ? 24.968 -19.588 -15.165 1.00 86.44 278 ASP A CA 1
ATOM 2182 C C . ASP A 1 278 ? 25.779 -19.837 -16.451 1.00 86.44 278 ASP A C 1
ATOM 2184 O O . ASP A 1 278 ? 25.620 -20.837 -17.154 1.00 86.44 278 ASP A O 1
ATOM 2188 N N . HIS A 1 279 ? 26.630 -18.875 -16.793 1.00 83.44 279 HIS A N 1
ATOM 2189 C CA . HIS A 1 279 ? 27.461 -18.892 -17.995 1.00 83.44 279 HIS A CA 1
ATOM 2190 C C . HIS A 1 279 ? 28.597 -19.917 -17.979 1.00 83.44 279 HIS A C 1
ATOM 2192 O O . HIS A 1 279 ? 29.081 -20.296 -19.043 1.00 83.44 279 HIS A O 1
ATOM 2198 N N . GLU A 1 280 ? 28.994 -20.381 -16.796 1.00 87.38 280 GLU A N 1
ATOM 2199 C CA . GLU A 1 280 ? 29.970 -21.455 -16.610 1.00 87.38 280 GLU A CA 1
ATOM 2200 C C . GLU A 1 280 ? 29.281 -22.828 -16.602 1.00 87.38 280 GLU A C 1
ATOM 2202 O O . GLU A 1 280 ? 29.921 -23.851 -16.373 1.00 87.38 280 GLU A O 1
ATOM 2207 N N . ASN A 1 281 ? 27.974 -22.853 -16.898 1.00 79.50 281 ASN A N 1
ATOM 2208 C CA . ASN A 1 281 ? 27.117 -24.030 -16.885 1.00 79.50 281 ASN A CA 1
ATOM 2209 C C . ASN A 1 281 ? 26.950 -24.644 -15.481 1.00 79.50 281 ASN A C 1
ATOM 2211 O O . ASN A 1 281 ? 26.618 -25.825 -15.352 1.00 79.50 281 ASN A O 1
ATOM 2215 N N . ASN A 1 282 ? 27.138 -23.840 -14.429 1.00 84.94 282 ASN A N 1
ATOM 2216 C CA . ASN A 1 282 ? 26.907 -24.241 -13.048 1.00 84.94 282 ASN A CA 1
ATOM 2217 C C . ASN A 1 282 ? 25.458 -23.944 -12.639 1.00 84.94 282 ASN A C 1
ATOM 2219 O O . ASN A 1 282 ? 24.879 -22.913 -12.991 1.00 84.94 282 ASN A O 1
ATOM 2223 N N . LEU A 1 283 ? 24.857 -24.858 -11.872 1.00 81.75 283 LEU A N 1
ATOM 2224 C CA . LEU A 1 283 ? 23.537 -24.649 -11.281 1.00 81.75 283 LEU A CA 1
ATOM 2225 C C . LEU A 1 283 ? 23.668 -23.787 -10.023 1.00 81.75 283 LEU A C 1
ATOM 2227 O O . LEU A 1 283 ? 24.239 -24.211 -9.023 1.00 81.75 283 LEU A O 1
ATOM 2231 N N . GLN A 1 284 ? 23.058 -22.612 -10.056 1.00 90.06 284 GLN A N 1
ATOM 2232 C CA . GLN A 1 284 ? 22.939 -21.704 -8.927 1.00 90.06 284 GLN A CA 1
ATOM 2233 C C . GLN A 1 284 ? 21.550 -21.827 -8.302 1.00 90.06 284 GLN A C 1
ATOM 2235 O O . GLN A 1 284 ? 20.547 -21.928 -9.011 1.00 90.06 284 GLN A O 1
ATOM 2240 N N . MET A 1 285 ? 21.469 -21.772 -6.971 1.00 85.81 285 MET A N 1
ATOM 2241 C CA . MET A 1 285 ? 20.207 -21.748 -6.229 1.00 85.81 285 MET A CA 1
ATOM 2242 C C . MET A 1 285 ? 20.234 -20.647 -5.174 1.00 85.81 285 MET A C 1
ATOM 2244 O O . MET A 1 285 ? 21.185 -20.519 -4.409 1.00 85.81 285 MET A O 1
ATOM 2248 N N . LYS A 1 286 ? 19.162 -19.858 -5.119 1.00 86.75 286 LYS A N 1
ATOM 2249 C CA . LYS A 1 286 ? 18.991 -18.763 -4.168 1.00 86.75 286 LYS A CA 1
ATOM 2250 C C . LYS A 1 286 ? 17.631 -18.835 -3.494 1.00 86.75 286 LYS A C 1
ATOM 2252 O O . LYS A 1 286 ? 16.608 -19.076 -4.138 1.00 86.75 286 LYS A O 1
ATOM 2257 N N . SER A 1 287 ? 17.630 -18.586 -2.189 1.00 81.00 287 SER A N 1
ATOM 2258 C CA . SER A 1 287 ? 16.403 -18.434 -1.413 1.00 81.00 287 SER A CA 1
ATOM 2259 C C . SER A 1 287 ? 15.780 -17.060 -1.665 1.00 81.00 287 SER A C 1
ATOM 2261 O O . SER A 1 287 ? 16.494 -16.062 -1.782 1.00 81.00 287 SER A O 1
ATOM 2263 N N . VAL A 1 288 ? 14.453 -17.005 -1.747 1.00 88.44 288 VAL A N 1
ATOM 2264 C CA . VAL A 1 288 ? 13.693 -15.751 -1.743 1.00 88.44 288 VAL A CA 1
ATOM 2265 C C . VAL A 1 288 ? 13.398 -15.385 -0.294 1.00 88.44 288 VAL A C 1
ATOM 2267 O O . VAL A 1 288 ? 13.005 -16.246 0.492 1.00 88.44 288 VAL A O 1
ATOM 2270 N N . GLU A 1 289 ? 13.552 -14.110 0.064 1.00 81.69 289 GLU A N 1
ATOM 2271 C CA . GLU A 1 289 ? 13.164 -13.630 1.392 1.00 81.69 289 GLU A CA 1
ATOM 2272 C C . GLU A 1 289 ? 11.699 -14.032 1.697 1.00 81.69 289 GLU A C 1
ATOM 2274 O O . GLU A 1 289 ? 10.863 -13.900 0.806 1.00 81.69 289 GLU A O 1
ATOM 2279 N N . PRO A 1 290 ? 11.340 -14.508 2.903 1.00 78.75 290 PRO A N 1
ATOM 2280 C CA . PRO A 1 290 ? 9.980 -14.978 3.203 1.00 78.75 290 PRO A CA 1
ATOM 2281 C C . PRO A 1 290 ? 8.901 -13.892 3.099 1.00 78.75 290 PRO A C 1
ATOM 2283 O O . PRO A 1 290 ? 9.042 -12.848 3.728 1.00 78.75 290 PRO A O 1
ATOM 2286 N N . TYR A 1 291 ? 7.788 -14.134 2.393 1.00 78.62 291 TYR A N 1
ATOM 2287 C CA . TYR A 1 291 ? 6.636 -13.215 2.386 1.00 78.62 291 TYR A CA 1
ATOM 2288 C C . TYR A 1 291 ? 5.643 -13.561 3.490 1.00 78.62 291 TYR A C 1
ATOM 2290 O O . TYR A 1 291 ? 5.161 -14.685 3.538 1.00 78.62 291 TYR A O 1
ATOM 2298 N N . ILE A 1 292 ? 5.314 -12.599 4.353 1.00 74.75 292 ILE A N 1
ATOM 2299 C CA . ILE A 1 292 ? 4.310 -12.770 5.409 1.00 74.75 292 ILE A CA 1
ATOM 2300 C C . ILE A 1 292 ? 2.966 -12.273 4.879 1.00 74.75 292 ILE A C 1
ATOM 2302 O O . ILE A 1 292 ? 2.839 -11.097 4.544 1.00 74.75 292 ILE A O 1
ATOM 2306 N N . ILE A 1 293 ? 1.984 -13.169 4.792 1.00 72.38 293 ILE A N 1
ATOM 2307 C CA . ILE A 1 293 ? 0.594 -12.821 4.500 1.00 72.38 293 ILE A CA 1
ATOM 2308 C C . ILE A 1 293 ? -0.131 -12.663 5.82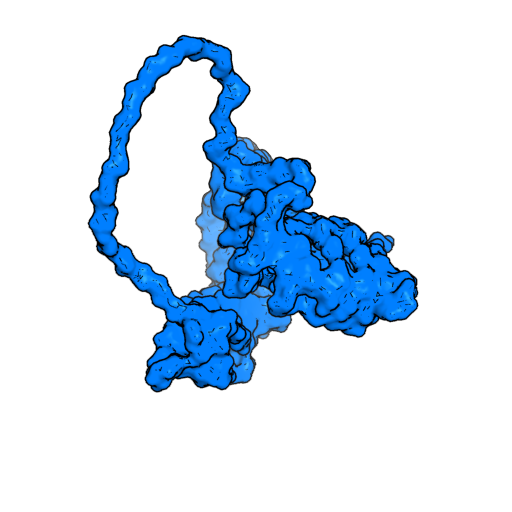9 1.00 72.38 293 ILE A C 1
ATOM 2310 O O . ILE A 1 293 ? -0.035 -13.541 6.685 1.00 72.38 293 ILE A O 1
ATOM 2314 N N . ARG A 1 294 ? -0.837 -11.543 5.976 1.00 67.44 294 ARG A N 1
ATOM 2315 C CA . ARG A 1 294 ? -1.815 -11.284 7.034 1.00 67.44 294 ARG A CA 1
ATOM 2316 C C . ARG A 1 294 ? -2.943 -10.491 6.401 1.00 67.44 294 ARG A C 1
ATOM 2318 O O . ARG A 1 294 ? -2.743 -9.326 6.066 1.00 67.44 294 ARG A O 1
ATOM 2325 N N . SER A 1 295 ? -4.063 -11.145 6.131 1.00 65.31 295 SER A N 1
ATOM 2326 C CA . SER A 1 295 ? -5.254 -10.444 5.663 1.00 65.31 295 SER A CA 1
ATOM 2327 C C . SER A 1 295 ? -6.502 -11.160 6.148 1.00 65.31 295 SER A C 1
ATOM 2329 O O . SER A 1 295 ? -6.744 -12.318 5.797 1.00 65.31 295 SER A O 1
ATOM 2331 N N . VAL A 1 296 ? -7.274 -10.446 6.964 1.00 60.25 296 VAL A N 1
ATOM 2332 C CA . VAL A 1 296 ? -8.667 -10.778 7.276 1.00 60.25 296 VAL A CA 1
ATOM 2333 C C . VAL A 1 296 ? -9.586 -9.770 6.600 1.00 60.25 296 VAL A C 1
ATOM 2335 O O . VAL A 1 296 ? -10.542 -10.151 5.932 1.00 60.25 296 VAL A O 1
ATOM 2338 N N . CYS A 1 297 ? -9.280 -8.473 6.705 1.00 59.00 297 CYS A N 1
ATOM 2339 C CA . CYS A 1 297 ? -10.235 -7.420 6.357 1.00 59.00 297 CYS A CA 1
ATOM 2340 C C . CYS A 1 297 ? -10.578 -7.359 4.859 1.00 59.00 297 CYS A C 1
ATOM 2342 O O . CYS A 1 297 ? -11.712 -7.031 4.511 1.00 59.00 297 CYS A O 1
ATOM 2344 N N . ASP A 1 298 ? -9.657 -7.724 3.957 1.00 65.94 298 ASP A N 1
ATOM 2345 C CA . ASP A 1 298 ? -9.948 -7.797 2.510 1.00 65.94 298 ASP A CA 1
ATOM 2346 C C . ASP A 1 298 ? -10.887 -8.965 2.154 1.00 65.94 298 ASP A C 1
ATOM 2348 O O . ASP A 1 298 ? -11.432 -9.032 1.047 1.00 65.94 298 ASP A O 1
ATOM 2352 N N . LEU A 1 299 ? -11.060 -9.900 3.091 1.00 71.44 299 LEU A N 1
ATOM 2353 C CA . LEU A 1 299 ? -11.886 -11.097 2.971 1.00 71.44 299 LEU A CA 1
ATOM 2354 C C . LEU A 1 299 ? -13.206 -10.963 3.745 1.00 71.44 299 LEU A C 1
ATOM 2356 O O . LEU A 1 299 ? -13.995 -11.904 3.766 1.00 71.44 299 LEU A O 1
ATOM 2360 N N . LEU A 1 300 ? -13.482 -9.792 4.323 1.00 80.44 300 LEU A N 1
ATOM 2361 C CA . LEU A 1 300 ? -14.734 -9.489 5.007 1.00 80.44 300 LEU A CA 1
ATOM 2362 C C . LEU A 1 300 ? -15.741 -8.794 4.087 1.00 80.44 300 LEU A C 1
ATOM 2364 O O . LEU A 1 300 ? -15.393 -8.064 3.155 1.00 80.44 300 LEU A O 1
ATOM 2368 N N . LYS A 1 301 ? -17.021 -9.001 4.386 1.00 85.88 301 LYS A N 1
ATOM 2369 C CA . LYS A 1 301 ? -18.151 -8.236 3.861 1.00 85.88 301 LYS A CA 1
ATOM 2370 C C . LYS A 1 301 ? -18.815 -7.478 5.017 1.00 85.88 301 LYS A C 1
ATOM 2372 O O . LYS A 1 301 ? -19.078 -8.094 6.049 1.00 85.88 301 LYS A O 1
ATOM 2377 N N . PRO A 1 302 ? -19.144 -6.187 4.851 1.00 91.75 302 PRO A N 1
ATOM 2378 C CA . PRO A 1 302 ? -19.826 -5.422 5.891 1.00 91.75 302 PRO A CA 1
ATOM 2379 C C . PRO A 1 302 ? -21.240 -5.967 6.116 1.00 91.75 302 PRO A C 1
ATOM 2381 O O . PRO A 1 302 ? -21.963 -6.216 5.148 1.00 91.75 302 PRO A O 1
ATOM 2384 N N . LEU A 1 303 ? -21.640 -6.130 7.382 1.00 93.06 303 LEU A N 1
ATOM 2385 C CA . LEU A 1 303 ? -22.932 -6.708 7.752 1.00 93.06 303 LEU A CA 1
ATOM 2386 C C . LEU A 1 303 ? -23.767 -5.721 8.578 1.00 93.06 303 LEU A C 1
ATOM 2388 O O . LEU A 1 303 ? -23.462 -5.450 9.734 1.00 93.06 303 LEU A O 1
ATOM 2392 N N . ASP A 1 304 ? -24.842 -5.213 7.980 1.00 93.69 304 ASP A N 1
ATOM 2393 C CA . ASP A 1 304 ? -25.774 -4.273 8.614 1.00 93.69 304 ASP A CA 1
ATOM 2394 C C . ASP A 1 304 ? -26.777 -5.002 9.532 1.00 93.69 304 ASP A C 1
ATOM 2396 O O . ASP A 1 304 ? -27.403 -5.998 9.131 1.00 93.69 304 ASP A O 1
ATOM 2400 N N . LYS A 1 305 ? -26.906 -4.518 10.774 1.00 92.56 305 LYS A N 1
ATOM 2401 C CA . LYS A 1 305 ? -27.843 -4.975 11.811 1.00 92.56 305 LYS A CA 1
ATOM 2402 C C . LYS A 1 305 ? -28.227 -3.807 12.719 1.00 92.56 305 LYS A C 1
ATOM 2404 O O . LYS A 1 305 ? -27.433 -2.903 12.947 1.00 92.56 305 LYS A O 1
ATOM 2409 N N . THR A 1 306 ? -29.421 -3.875 13.311 1.00 93.56 306 THR A N 1
ATOM 2410 C CA . THR A 1 306 ? -29.790 -2.935 14.379 1.00 93.56 306 THR A CA 1
ATOM 2411 C C . THR A 1 306 ? -29.000 -3.244 15.658 1.00 93.56 306 THR A C 1
ATOM 2413 O O . THR A 1 306 ? -28.642 -4.412 15.866 1.00 93.56 306 THR A O 1
ATOM 2416 N N . PRO A 1 307 ? -28.770 -2.257 16.543 1.00 92.50 307 PRO A N 1
ATOM 2417 C CA . PRO A 1 307 ? -28.066 -2.476 17.807 1.00 92.50 307 PRO A CA 1
ATOM 2418 C C . PRO A 1 307 ? -28.665 -3.610 18.651 1.00 92.50 307 PRO A C 1
ATOM 2420 O O . PRO A 1 307 ? -27.936 -4.441 19.179 1.00 92.50 307 PRO A O 1
ATOM 2423 N N . GLU A 1 308 ? -29.994 -3.739 18.712 1.00 93.06 308 GLU A N 1
ATOM 2424 C CA . GLU A 1 308 ? -30.658 -4.783 19.509 1.00 93.06 308 GLU A CA 1
ATOM 2425 C C . GLU A 1 308 ? -30.424 -6.190 18.952 1.00 93.06 308 GLU A C 1
ATOM 2427 O O . GLU A 1 308 ? -30.396 -7.170 19.700 1.00 93.06 308 GLU A O 1
ATOM 2432 N N . VAL A 1 309 ? -30.309 -6.312 17.627 1.00 93.25 309 VAL A N 1
ATOM 2433 C CA . VAL A 1 309 ? -29.987 -7.584 16.973 1.00 93.25 309 VAL A CA 1
ATOM 2434 C C . VAL A 1 309 ? -28.503 -7.889 17.129 1.00 93.25 309 VAL A C 1
ATOM 2436 O O . VAL A 1 309 ? -28.151 -9.037 17.380 1.00 93.25 309 VAL A O 1
ATOM 2439 N N . PHE A 1 310 ? -27.647 -6.877 17.008 1.00 93.38 310 PHE A N 1
ATOM 2440 C CA . PHE A 1 310 ? -26.207 -7.005 17.191 1.00 93.38 310 PHE A CA 1
ATOM 2441 C C . PHE A 1 310 ? -25.853 -7.519 18.593 1.00 93.38 310 PHE A C 1
ATOM 2443 O O . PHE A 1 310 ? -25.150 -8.520 18.695 1.00 93.38 310 PHE A O 1
ATOM 2450 N N . GLU A 1 311 ? -26.425 -6.933 19.649 1.00 92.94 311 GLU A N 1
ATOM 2451 C CA . GLU A 1 311 ? -26.232 -7.380 21.040 1.00 92.94 311 GLU A CA 1
ATOM 2452 C C . GLU A 1 311 ? -26.562 -8.864 21.223 1.00 92.94 311 GLU A C 1
ATOM 2454 O O . GLU A 1 311 ? -25.820 -9.613 21.850 1.00 92.94 311 GLU A O 1
ATOM 2459 N N . LYS A 1 312 ? -27.658 -9.326 20.611 1.00 92.56 312 LYS A N 1
ATOM 2460 C CA . LYS A 1 312 ? -28.048 -10.741 20.660 1.00 92.56 312 LYS A CA 1
ATOM 2461 C C . LYS A 1 312 ? -27.061 -11.658 19.950 1.00 92.56 312 LYS A C 1
ATOM 2463 O O . LYS A 1 312 ? -26.928 -12.806 20.350 1.00 92.56 312 LYS A O 1
ATOM 2468 N N . LEU A 1 313 ? -26.421 -11.180 18.885 1.00 91.50 313 LEU A N 1
ATOM 2469 C CA . LEU A 1 313 ? -25.488 -11.976 18.092 1.00 91.50 313 LEU A CA 1
ATOM 2470 C C . LEU A 1 313 ? -24.127 -12.114 18.774 1.00 91.50 313 LEU A C 1
ATOM 2472 O O . LEU A 1 313 ? -23.526 -13.177 18.668 1.00 91.50 313 LEU A O 1
ATOM 2476 N N . ILE A 1 314 ? -23.646 -11.075 19.460 1.00 92.88 314 ILE A N 1
ATOM 2477 C CA . ILE A 1 314 ? -22.314 -11.099 20.083 1.00 92.88 314 ILE A CA 1
ATOM 2478 C C . ILE A 1 314 ? -22.260 -11.884 21.401 1.00 92.88 314 ILE A C 1
ATOM 2480 O O . ILE A 1 314 ? -21.169 -12.247 21.822 1.00 92.88 314 ILE A O 1
ATOM 2484 N N . ILE A 1 315 ? -23.406 -12.180 22.034 1.00 91.00 315 ILE A N 1
ATOM 2485 C CA . ILE A 1 315 ? -23.468 -12.910 23.318 1.00 91.00 315 ILE A CA 1
ATOM 2486 C C . ILE A 1 315 ? -22.783 -14.282 23.250 1.00 91.00 315 ILE A C 1
ATOM 2488 O O . ILE A 1 315 ? -22.108 -14.668 24.201 1.00 91.00 315 ILE A O 1
ATOM 2492 N N . ASP A 1 316 ? -22.946 -15.002 22.140 1.00 88.56 316 ASP A N 1
ATOM 2493 C CA . ASP A 1 316 ? -22.429 -16.368 21.977 1.00 88.56 316 ASP A CA 1
ATOM 2494 C C . ASP A 1 316 ? -21.067 -16.413 21.256 1.00 88.56 316 ASP A C 1
ATOM 2496 O O . ASP A 1 316 ? -20.597 -17.487 20.880 1.00 88.56 316 ASP A O 1
ATOM 2500 N N . MET A 1 317 ? -20.442 -15.257 21.011 1.00 93.56 317 MET A N 1
ATOM 2501 C CA . MET A 1 317 ? -19.164 -15.173 20.304 1.00 93.56 317 MET A CA 1
ATOM 2502 C C . MET A 1 317 ? -17.976 -15.293 21.259 1.00 93.56 317 MET A C 1
ATOM 2504 O O . MET A 1 317 ? -18.001 -14.779 22.377 1.00 93.56 317 MET A O 1
ATOM 2508 N N . ASP A 1 318 ? -16.892 -15.901 20.778 1.00 94.06 318 ASP A N 1
ATOM 2509 C CA . ASP A 1 318 ? -15.598 -15.800 21.448 1.00 94.06 318 ASP A CA 1
ATOM 2510 C C . ASP A 1 318 ? -15.110 -14.351 21.372 1.00 94.06 318 ASP A C 1
ATOM 2512 O O . ASP A 1 318 ? -15.295 -13.693 20.345 1.00 94.06 318 ASP A O 1
ATOM 2516 N N . SER A 1 319 ? -14.455 -13.854 22.424 1.00 94.00 319 SER A N 1
ATOM 2517 C CA . SER A 1 319 ? -13.900 -12.500 22.440 1.00 94.00 319 SER A CA 1
ATOM 2518 C C . SER A 1 319 ? -12.473 -12.443 22.976 1.00 94.00 319 SER A C 1
ATOM 2520 O O . SER A 1 319 ? -12.039 -13.245 23.804 1.00 94.00 319 SER A O 1
ATOM 2522 N N . THR A 1 320 ? -11.716 -11.472 22.476 1.00 93.62 320 THR A N 1
ATOM 2523 C CA . THR A 1 320 ? -10.400 -11.099 22.999 1.00 93.62 320 THR A CA 1
ATOM 2524 C C . THR A 1 320 ? -10.162 -9.619 22.735 1.00 93.62 320 THR A C 1
ATOM 2526 O O . THR A 1 320 ? -10.782 -9.027 21.852 1.00 93.62 320 THR A O 1
ATOM 2529 N N . SER A 1 321 ? -9.264 -8.997 23.493 1.00 94.06 321 SER A N 1
ATOM 2530 C CA . SER A 1 321 ? -8.968 -7.576 23.340 1.00 94.06 321 SER A CA 1
ATOM 2531 C C . SER A 1 321 ? -7.486 -7.262 23.470 1.00 94.06 321 SER A C 1
ATOM 2533 O O . SER A 1 321 ? -6.718 -8.002 24.086 1.00 94.06 321 SER A O 1
ATOM 2535 N N . GLU A 1 322 ? -7.093 -6.138 22.881 1.00 94.50 322 GLU A N 1
ATOM 2536 C CA . GLU A 1 322 ? -5.761 -5.564 23.003 1.00 94.50 322 GLU A CA 1
ATOM 2537 C C . GLU A 1 322 ? -5.869 -4.088 23.389 1.00 94.50 322 GLU A C 1
ATOM 2539 O O . GLU A 1 322 ? -6.717 -3.350 22.879 1.00 94.50 322 GLU A O 1
ATOM 2544 N N . LYS A 1 323 ? -4.999 -3.654 24.307 1.00 95.38 323 LYS A N 1
ATOM 2545 C CA . LYS A 1 323 ? -4.896 -2.261 24.746 1.00 95.38 323 LYS A CA 1
ATOM 2546 C C . LYS A 1 323 ? -3.610 -1.641 24.214 1.00 95.38 323 LYS A C 1
ATOM 2548 O O . LYS A 1 323 ? -2.529 -2.194 24.394 1.00 95.38 323 LYS A O 1
ATOM 2553 N N . MET A 1 324 ? -3.719 -0.437 23.663 1.00 94.12 324 MET A N 1
ATOM 2554 C CA . MET A 1 324 ? -2.590 0.377 23.222 1.00 94.12 324 MET A CA 1
ATOM 2555 C C . MET A 1 324 ? -2.713 1.821 23.724 1.00 94.12 324 MET A C 1
ATOM 2557 O O . MET A 1 324 ? -3.806 2.324 23.986 1.00 94.12 324 MET A O 1
ATOM 2561 N N . SER A 1 325 ? -1.572 2.496 23.855 1.00 94.06 325 SER A N 1
ATOM 2562 C CA . SER A 1 325 ? -1.493 3.910 24.229 1.00 94.06 325 SER A CA 1
ATOM 2563 C C . SER A 1 325 ? -0.879 4.706 23.082 1.00 94.06 325 SER A C 1
ATOM 2565 O O . SER A 1 325 ? 0.141 4.305 22.516 1.00 94.06 325 SER A O 1
ATOM 2567 N N . LEU A 1 326 ? -1.518 5.815 22.717 1.00 91.38 326 LEU A N 1
ATOM 2568 C CA . LEU A 1 326 ? -1.133 6.669 21.600 1.00 91.38 326 LEU A CA 1
ATOM 2569 C C . LEU A 1 326 ? -0.927 8.110 22.067 1.00 91.38 326 LEU A C 1
ATOM 2571 O O . LEU A 1 326 ? -1.734 8.660 22.813 1.00 91.38 326 LEU A O 1
ATOM 2575 N N . ASP A 1 327 ? 0.136 8.734 21.559 1.00 90.25 327 ASP A N 1
ATOM 2576 C CA . ASP A 1 327 ? 0.502 10.138 21.813 1.00 90.25 327 ASP A CA 1
ATOM 2577 C C . ASP A 1 327 ? -0.317 11.127 20.944 1.00 90.25 327 ASP A C 1
ATOM 2579 O O . ASP A 1 327 ? 0.224 12.000 20.253 1.00 90.25 327 ASP A O 1
ATOM 2583 N N . TRP A 1 328 ? -1.626 10.885 20.858 1.00 91.56 328 TRP A N 1
ATOM 2584 C CA . TRP A 1 328 ? -2.604 11.610 20.044 1.00 91.56 328 TRP A CA 1
ATOM 2585 C C . TRP A 1 328 ? -3.791 12.032 20.913 1.00 91.56 328 TRP A C 1
ATOM 2587 O O . TRP A 1 328 ? -4.075 11.423 21.945 1.00 91.56 328 TRP A O 1
ATOM 2597 N N . ASN A 1 329 ? -4.514 13.059 20.476 1.00 93.19 329 ASN A N 1
ATOM 2598 C CA . ASN A 1 329 ? -5.764 13.450 21.108 1.00 93.19 329 ASN A CA 1
ATOM 2599 C C . ASN A 1 329 ? -6.824 12.336 20.932 1.00 93.19 329 ASN A C 1
ATOM 2601 O O . ASN A 1 329 ? -6.983 11.807 19.821 1.00 93.19 329 ASN A O 1
ATOM 2605 N N . PRO A 1 330 ? -7.571 11.970 21.990 1.00 94.38 330 PRO A N 1
ATOM 2606 C CA . PRO A 1 330 ? -8.549 10.886 21.921 1.00 94.38 330 PRO A CA 1
ATOM 2607 C C . PRO A 1 330 ? -9.702 11.150 20.932 1.00 94.38 330 PRO A C 1
ATOM 2609 O O . PRO A 1 330 ? -10.158 10.212 20.279 1.00 94.38 330 PRO A O 1
ATOM 2612 N N . GLN A 1 331 ? -10.129 12.402 20.730 1.00 92.31 331 GLN A N 1
ATOM 2613 C CA . GLN A 1 331 ? -11.181 12.756 19.760 1.00 92.31 331 GLN A CA 1
ATOM 2614 C C . GLN A 1 331 ? -10.710 12.585 18.311 1.00 92.31 331 GLN A C 1
ATOM 2616 O O . GLN A 1 331 ? -11.464 12.132 17.439 1.00 92.31 331 GLN A O 1
ATOM 2621 N N . VAL A 1 332 ? -9.438 12.897 18.047 1.00 91.06 332 VAL A N 1
ATOM 2622 C CA . VAL A 1 332 ? -8.821 12.698 16.730 1.00 91.06 332 VAL A CA 1
ATOM 2623 C C . VAL A 1 332 ? -8.732 11.212 16.404 1.00 91.06 332 VAL A C 1
ATOM 2625 O O . VAL A 1 332 ? -9.122 10.789 15.311 1.00 91.06 332 VAL A O 1
ATOM 2628 N N . ILE A 1 333 ? -8.274 10.406 17.366 1.00 92.69 333 ILE A N 1
ATOM 2629 C CA . ILE A 1 333 ? -8.228 8.949 17.230 1.00 92.69 333 ILE A CA 1
ATOM 2630 C C . ILE A 1 333 ? -9.629 8.378 17.007 1.00 92.69 333 ILE A C 1
ATOM 2632 O O . ILE A 1 333 ? -9.807 7.565 16.101 1.00 92.69 333 ILE A O 1
ATOM 2636 N N . PHE A 1 334 ? -10.631 8.837 17.757 1.00 93.38 334 PHE A N 1
ATOM 2637 C CA . PHE A 1 334 ? -12.016 8.405 17.580 1.00 93.38 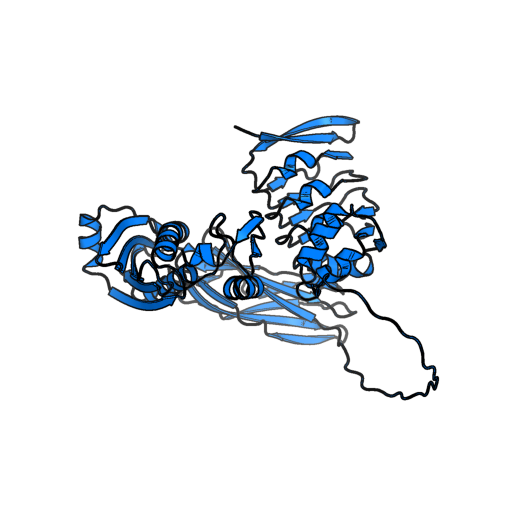334 PHE A CA 1
ATOM 2638 C C . PHE A 1 334 ? -12.547 8.716 16.177 1.00 93.38 334 PHE A C 1
ATOM 2640 O O . PHE A 1 334 ? -13.059 7.837 15.480 1.00 93.38 334 PHE A O 1
ATOM 2647 N N . THR A 1 335 ? -12.320 9.940 15.694 1.00 87.81 335 THR A N 1
ATOM 2648 C CA . THR A 1 335 ? -12.684 10.345 14.329 1.00 87.81 335 THR A CA 1
ATOM 2649 C C . THR A 1 335 ? -11.995 9.477 13.276 1.00 87.81 335 THR A C 1
ATOM 2651 O O . THR A 1 335 ? -12.603 9.119 12.262 1.00 87.81 335 THR A O 1
ATOM 2654 N N . LYS A 1 336 ? -10.728 9.122 13.504 1.00 87.38 336 LYS A N 1
ATOM 2655 C CA . LYS A 1 336 ? -9.966 8.243 12.620 1.00 87.38 336 LYS A CA 1
ATOM 2656 C C . LYS A 1 336 ? -10.511 6.813 12.633 1.00 87.38 336 LYS A C 1
ATOM 2658 O O . LYS A 1 336 ? -10.736 6.254 11.561 1.00 87.38 336 LYS A O 1
ATOM 2663 N N . ALA A 1 337 ? -10.765 6.241 13.808 1.00 89.44 337 ALA A N 1
ATOM 2664 C CA . ALA A 1 337 ? -11.315 4.896 13.962 1.00 89.44 337 ALA A CA 1
ATOM 2665 C C . ALA A 1 337 ? -12.682 4.759 13.265 1.00 89.44 337 ALA A C 1
ATOM 2667 O O . ALA A 1 337 ? -12.900 3.802 12.522 1.00 89.44 337 ALA A O 1
ATOM 2668 N N . ARG A 1 338 ? -13.549 5.778 13.380 1.00 86.38 338 ARG A N 1
ATOM 2669 C CA . ARG A 1 338 ? -14.860 5.828 12.706 1.00 86.38 338 ARG A CA 1
ATOM 2670 C C . ARG A 1 338 ? -14.761 5.752 11.182 1.00 86.38 338 ARG A C 1
ATOM 2672 O O . ARG A 1 338 ? -15.628 5.177 10.535 1.00 86.38 338 ARG A O 1
ATOM 2679 N N . LYS A 1 339 ? -13.701 6.323 10.600 1.00 81.19 339 LYS A N 1
ATOM 2680 C CA . LYS A 1 339 ? -13.423 6.242 9.155 1.00 81.19 339 LYS A CA 1
ATOM 2681 C C . LYS A 1 339 ? -12.736 4.933 8.761 1.00 81.19 339 LYS A C 1
ATOM 2683 O O . LYS A 1 339 ? -12.919 4.476 7.638 1.00 81.19 339 LYS A O 1
ATOM 2688 N N . LEU A 1 340 ? -11.940 4.349 9.657 1.00 82.88 340 LEU A N 1
ATOM 2689 C CA . LEU A 1 340 ? -11.162 3.142 9.389 1.00 82.88 340 LEU A CA 1
ATOM 2690 C C . LEU A 1 340 ? -12.037 1.891 9.267 1.00 82.88 340 LEU A C 1
ATOM 2692 O O . LEU A 1 340 ? -11.814 1.105 8.350 1.00 82.88 340 LEU A O 1
ATOM 2696 N N . LEU A 1 341 ? -13.016 1.703 10.159 1.00 85.25 341 LEU A N 1
ATOM 2697 C CA . LEU A 1 341 ? -13.839 0.486 10.175 1.00 85.25 341 LEU A CA 1
ATOM 2698 C C . LEU A 1 341 ? -14.531 0.211 8.821 1.00 85.25 341 LEU A C 1
ATOM 2700 O O . LEU A 1 341 ? -14.356 -0.892 8.300 1.00 85.25 341 LEU A O 1
ATOM 2704 N N . PRO A 1 342 ? -15.188 1.192 8.163 1.00 81.44 342 PRO A N 1
ATOM 2705 C CA . PRO A 1 342 ? -15.730 0.993 6.816 1.00 81.44 342 PRO A CA 1
ATOM 2706 C C . PRO A 1 342 ? -14.678 0.638 5.758 1.00 81.44 342 PRO A C 1
ATOM 2708 O O . PRO A 1 342 ? -14.936 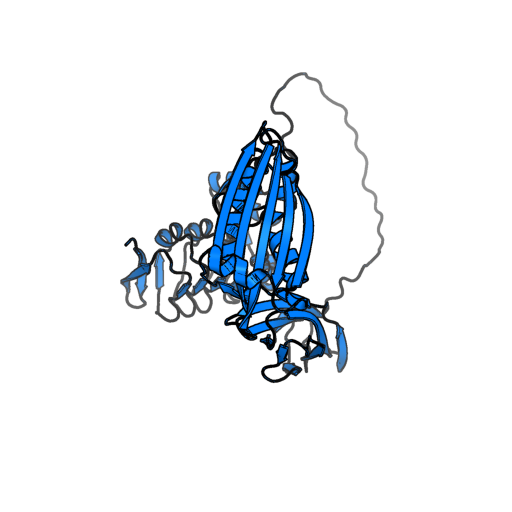-0.194 4.893 1.00 81.44 342 PRO A O 1
ATOM 2711 N N . ILE A 1 343 ? -13.478 1.232 5.826 1.00 78.38 343 ILE A N 1
ATOM 2712 C CA . ILE A 1 343 ? -12.363 0.919 4.907 1.00 78.38 343 ILE A CA 1
ATOM 2713 C C . ILE A 1 343 ? -11.911 -0.536 5.079 1.00 78.38 343 ILE A C 1
ATOM 2715 O O . ILE A 1 343 ? -11.469 -1.170 4.125 1.00 78.38 343 ILE A O 1
ATOM 2719 N N . LYS A 1 344 ? -12.045 -1.067 6.294 1.00 77.94 344 LYS A N 1
ATOM 2720 C CA . LYS A 1 344 ? -11.740 -2.451 6.658 1.00 77.94 344 LYS A CA 1
ATOM 2721 C C . LYS A 1 344 ? -12.941 -3.394 6.502 1.00 77.94 344 LYS A C 1
ATOM 2723 O O . LYS A 1 344 ? -12.925 -4.486 7.053 1.00 77.94 344 LYS A O 1
ATOM 2728 N N . ASN A 1 345 ? -13.945 -2.990 5.717 1.00 84.81 345 ASN A N 1
ATOM 2729 C CA . ASN A 1 345 ? -15.146 -3.763 5.392 1.00 84.81 345 ASN A CA 1
ATOM 2730 C C . ASN A 1 345 ? -16.033 -4.117 6.598 1.00 84.81 345 ASN A C 1
ATOM 2732 O O . ASN A 1 345 ? -16.793 -5.080 6.535 1.00 84.81 345 ASN A O 1
ATOM 2736 N N . PHE A 1 346 ? -16.000 -3.315 7.665 1.00 91.06 346 PHE A N 1
ATOM 2737 C CA . PHE A 1 346 ? -16.974 -3.393 8.754 1.00 91.06 346 PHE A CA 1
ATOM 2738 C C . PHE A 1 346 ? -18.109 -2.393 8.539 1.00 91.06 346 PHE A C 1
ATOM 2740 O O . PHE A 1 346 ? -17.876 -1.220 8.241 1.00 91.06 346 PHE A O 1
ATOM 2747 N N . HIS A 1 347 ? -19.347 -2.838 8.738 1.00 93.62 347 HIS A N 1
ATOM 2748 C CA . HIS A 1 347 ? -20.482 -1.934 8.881 1.00 93.62 347 HIS A CA 1
ATOM 2749 C C . HIS A 1 347 ? -20.488 -1.360 10.300 1.00 93.62 347 HIS A C 1
ATOM 2751 O O . HIS A 1 347 ? -20.366 -2.122 11.254 1.00 93.62 347 HIS A O 1
ATOM 2757 N N . VAL A 1 348 ? -20.621 -0.043 10.460 1.00 95.00 348 VAL A N 1
ATOM 2758 C CA . VAL A 1 348 ? -20.693 0.583 11.790 1.00 95.00 348 VAL A CA 1
ATOM 2759 C C . VAL A 1 348 ? -22.125 0.469 12.308 1.00 95.00 348 VAL A C 1
ATOM 2761 O O . VAL A 1 348 ? -23.019 1.073 11.729 1.00 95.00 348 VAL A O 1
ATOM 2764 N N . ILE A 1 349 ? -22.320 -0.299 13.380 1.00 96.50 349 ILE A N 1
ATOM 2765 C CA . ILE A 1 349 ? -23.625 -0.525 14.021 1.00 96.50 349 ILE A CA 1
ATOM 2766 C C . ILE A 1 349 ? -24.042 0.716 14.808 1.00 96.50 349 ILE A C 1
ATOM 2768 O O . ILE A 1 349 ? -25.140 1.240 14.636 1.00 96.50 349 ILE A O 1
ATOM 2772 N N . ASP A 1 350 ? -23.131 1.217 15.637 1.00 93.88 350 ASP A N 1
ATOM 2773 C CA . ASP A 1 350 ? -23.291 2.456 16.381 1.00 93.88 350 ASP A CA 1
ATOM 2774 C C . ASP A 1 350 ? -21.933 3.072 16.723 1.00 93.88 350 ASP A C 1
ATOM 2776 O O . ASP A 1 350 ? -20.861 2.459 16.611 1.00 93.88 350 ASP A O 1
ATOM 2780 N N . SER A 1 351 ? -21.999 4.349 17.087 1.00 94.94 351 SER A N 1
ATOM 2781 C CA . SER A 1 351 ? -20.869 5.097 17.606 1.00 94.94 351 SER A CA 1
ATOM 2782 C C . SER A 1 351 ? -21.364 6.099 18.636 1.00 94.94 351 SER A C 1
ATOM 2784 O O . SER A 1 351 ? -22.116 7.009 18.282 1.00 94.94 351 SER A O 1
ATOM 2786 N N . ASP A 1 352 ? -20.895 5.963 19.868 1.00 93.75 352 ASP A N 1
ATOM 2787 C CA . ASP A 1 352 ? -21.242 6.843 20.977 1.00 93.75 352 ASP A CA 1
ATOM 2788 C C . ASP A 1 352 ? -20.003 7.583 21.459 1.00 93.75 352 ASP A C 1
ATOM 2790 O O . ASP A 1 352 ? -18.927 7.002 21.587 1.00 93.75 352 ASP A O 1
ATOM 2794 N N . GLU A 1 353 ? -20.155 8.863 21.775 1.00 94.88 353 GLU A N 1
ATOM 2795 C CA . GLU A 1 353 ? -19.110 9.666 22.398 1.00 94.88 353 GLU A CA 1
ATOM 2796 C C . GLU A 1 353 ? -19.677 10.465 23.567 1.00 94.88 353 GLU A C 1
ATOM 2798 O O . GLU A 1 353 ? -20.793 10.982 23.526 1.00 94.88 353 GLU A O 1
ATOM 2803 N N . ARG A 1 354 ? -18.900 10.552 24.644 1.00 94.69 354 ARG A N 1
ATOM 2804 C CA . ARG A 1 354 ? -19.251 11.324 25.831 1.00 94.69 354 ARG A CA 1
ATOM 2805 C C . ARG A 1 354 ? -18.028 11.991 26.428 1.00 94.69 354 ARG A C 1
ATOM 2807 O O . ARG A 1 354 ? -16.921 11.455 26.401 1.00 94.69 354 ARG A O 1
ATOM 2814 N N . THR A 1 355 ? -18.276 13.139 27.038 1.00 93.88 355 THR A N 1
ATOM 2815 C CA . THR A 1 355 ? -17.275 13.926 27.748 1.00 93.88 355 THR A CA 1
ATOM 2816 C C . THR A 1 355 ? -17.776 14.191 29.155 1.00 93.88 355 THR A C 1
ATOM 2818 O O . THR A 1 355 ? -18.802 14.846 29.331 1.00 93.88 355 THR A O 1
ATOM 2821 N N . ILE A 1 356 ? -17.055 13.700 30.161 1.00 92.94 356 ILE A N 1
ATOM 2822 C CA . ILE A 1 356 ? -17.392 13.912 31.572 1.00 92.94 356 ILE A CA 1
ATOM 2823 C C . ILE A 1 356 ? -16.134 14.391 32.292 1.00 92.94 356 ILE A C 1
ATOM 2825 O O . ILE A 1 356 ? -15.101 13.729 32.248 1.00 92.94 356 ILE A O 1
ATOM 2829 N N . GLY A 1 357 ? -16.203 15.560 32.935 1.00 88.75 357 GLY A N 1
ATOM 2830 C CA . GLY A 1 357 ? -15.097 16.085 33.748 1.00 88.75 357 GLY A CA 1
ATOM 2831 C C . GLY A 1 357 ? -13.780 16.290 32.985 1.00 88.75 357 GLY A C 1
ATOM 2832 O O . GLY A 1 357 ? -12.717 16.050 33.544 1.00 88.75 357 GLY A O 1
ATOM 2833 N N . GLY A 1 358 ? -13.837 16.677 31.704 1.00 89.69 358 GLY A N 1
ATOM 2834 C CA . GLY A 1 358 ? -12.644 16.855 30.861 1.00 89.69 358 GLY A CA 1
ATOM 2835 C C . GLY A 1 358 ? -12.034 15.552 30.325 1.00 89.69 358 GLY A C 1
ATOM 2836 O O . GLY A 1 358 ? -10.997 15.587 29.663 1.00 89.69 358 GLY A O 1
ATOM 2837 N N . HIS A 1 359 ? -12.678 14.410 30.575 1.00 94.00 359 HIS A N 1
ATOM 2838 C CA . HIS A 1 359 ? -12.284 13.109 30.048 1.00 94.00 359 HIS A CA 1
ATOM 2839 C C . HIS A 1 359 ? -13.226 12.683 28.917 1.00 94.00 359 HIS A C 1
ATOM 2841 O O . HIS A 1 359 ? -14.448 12.666 29.092 1.00 94.00 359 HIS A O 1
ATOM 2847 N N . PHE A 1 360 ? -12.657 12.351 27.761 1.00 96.06 360 PHE A N 1
ATOM 2848 C CA . PHE A 1 360 ? -13.371 11.819 26.607 1.00 96.06 360 PHE A CA 1
ATOM 2849 C C . PHE A 1 360 ? -13.483 10.300 26.704 1.00 96.06 360 PHE A C 1
ATOM 2851 O O . PHE A 1 360 ? -12.546 9.615 27.117 1.00 96.06 360 PHE A O 1
ATOM 2858 N N . THR A 1 361 ? -14.618 9.760 26.279 1.00 96.62 361 THR A N 1
ATOM 2859 C CA . THR A 1 361 ? -14.807 8.330 26.046 1.00 96.62 361 THR A CA 1
ATOM 2860 C C . THR A 1 361 ? -15.676 8.151 24.813 1.00 96.62 361 THR A C 1
ATOM 2862 O O . THR A 1 361 ? -16.806 8.633 24.786 1.00 96.62 361 THR A O 1
ATOM 2865 N N . GLY A 1 362 ? -15.162 7.444 23.815 1.00 96.50 362 GLY A N 1
ATOM 2866 C CA . GLY A 1 362 ? -15.877 7.096 22.599 1.00 96.50 362 GLY A CA 1
ATOM 2867 C C . GLY A 1 362 ? -15.854 5.592 22.361 1.00 96.50 362 GLY A C 1
ATOM 2868 O O . GLY A 1 362 ? -14.818 4.960 22.545 1.00 96.50 362 GLY A O 1
ATOM 2869 N N . THR A 1 363 ? -16.984 5.023 21.951 1.00 97.12 363 THR A N 1
ATOM 2870 C CA . THR A 1 363 ? -17.120 3.612 21.563 1.00 97.12 363 THR A CA 1
ATOM 2871 C C . THR A 1 363 ? -17.610 3.528 20.124 1.00 97.12 363 THR A C 1
ATOM 2873 O O . THR A 1 363 ? -18.504 4.277 19.738 1.00 97.12 363 THR A O 1
ATOM 2876 N N . ILE A 1 364 ? -17.016 2.648 19.319 1.00 97.12 364 ILE A N 1
ATOM 2877 C CA . ILE A 1 364 ? -17.453 2.376 17.944 1.00 97.12 364 ILE A CA 1
ATOM 2878 C C . ILE A 1 364 ? -17.556 0.875 17.760 1.00 97.12 364 ILE A C 1
ATOM 2880 O O . ILE A 1 364 ? -16.582 0.164 18.020 1.00 97.12 364 ILE A O 1
ATOM 2884 N N . ARG A 1 365 ? -18.707 0.404 17.282 1.00 97.00 365 ARG A N 1
ATOM 2885 C CA . ARG A 1 365 ? -18.950 -1.022 17.060 1.00 97.00 365 ARG A CA 1
ATOM 2886 C C . ARG A 1 365 ? -19.128 -1.304 15.580 1.00 97.00 365 ARG A C 1
ATOM 2888 O O . ARG A 1 365 ? -19.951 -0.690 14.904 1.00 97.00 365 ARG A O 1
ATOM 2895 N N . GLY A 1 366 ? -18.298 -2.201 15.068 1.00 96.12 366 GLY A N 1
ATOM 2896 C CA . GLY A 1 366 ? -18.285 -2.649 13.685 1.00 96.12 366 GLY A CA 1
ATOM 2897 C C . GLY A 1 366 ? -18.719 -4.104 13.576 1.00 96.12 366 GLY A C 1
ATOM 2898 O O . GLY A 1 366 ? -18.365 -4.916 14.429 1.00 96.12 366 GLY A O 1
ATOM 2899 N N . PHE A 1 367 ? -19.433 -4.449 12.507 1.00 97.00 367 PHE A N 1
ATOM 2900 C CA . PHE A 1 367 ? -19.863 -5.815 12.234 1.00 97.00 367 PHE A CA 1
ATOM 2901 C C . PHE A 1 367 ? -19.621 -6.229 10.785 1.00 97.00 367 PHE A C 1
ATOM 2903 O O . PHE A 1 367 ? -19.844 -5.463 9.839 1.00 97.00 367 PHE A O 1
ATOM 2910 N N . ALA A 1 368 ? -19.132 -7.451 10.616 1.00 94.81 368 ALA A N 1
ATOM 2911 C CA . ALA A 1 368 ? -18.797 -8.019 9.328 1.00 94.81 368 ALA A CA 1
ATOM 2912 C C . ALA A 1 368 ? -19.010 -9.536 9.307 1.00 94.81 368 ALA A C 1
ATOM 2914 O O . ALA A 1 368 ? -19.159 -10.202 10.331 1.00 94.81 368 ALA A O 1
ATOM 2915 N N . GLU A 1 369 ? -19.008 -10.074 8.097 1.00 91.75 369 GLU A N 1
ATOM 2916 C CA . GLU A 1 369 ? -19.118 -11.494 7.809 1.00 91.75 369 GLU A CA 1
ATOM 2917 C C . GLU A 1 369 ? -17.972 -11.911 6.891 1.00 91.75 369 GLU A C 1
ATOM 2919 O O . GLU A 1 369 ? -17.667 -11.240 5.901 1.00 91.75 369 GLU A O 1
ATOM 2924 N N . GLY A 1 370 ? -17.337 -13.031 7.208 1.00 83.00 370 GLY A N 1
ATOM 2925 C CA . GLY A 1 370 ? -16.333 -13.640 6.357 1.00 83.00 370 GLY A CA 1
ATOM 2926 C C . GLY A 1 370 ? -16.902 -14.038 4.994 1.00 83.00 370 GLY A C 1
ATOM 2927 O O . GLY A 1 370 ? -17.941 -14.692 4.895 1.00 83.00 370 GLY A O 1
ATOM 2928 N N . LYS A 1 371 ? -16.236 -13.639 3.906 1.00 79.44 371 LYS A N 1
ATOM 2929 C CA . LYS A 1 371 ? -16.715 -13.861 2.534 1.00 79.44 371 LYS A CA 1
ATOM 2930 C C . LYS A 1 371 ? -16.851 -15.342 2.183 1.00 79.44 371 LYS A C 1
ATOM 2932 O O . LYS A 1 371 ? -17.682 -15.645 1.320 1.00 79.44 371 LYS A O 1
ATOM 2937 N N . TYR A 1 372 ? -16.036 -16.207 2.788 1.00 73.94 372 TYR A N 1
ATOM 2938 C CA . TYR A 1 372 ? -15.929 -17.621 2.438 1.00 73.94 372 TYR A CA 1
ATOM 2939 C C . TYR A 1 372 ? -16.482 -18.553 3.507 1.00 73.94 372 TYR A C 1
ATOM 2941 O O . TYR A 1 372 ? -17.151 -19.520 3.148 1.00 73.94 372 TYR A O 1
ATOM 2949 N N . THR A 1 373 ? -16.240 -18.287 4.793 1.00 79.19 373 THR A N 1
ATOM 2950 C CA . THR A 1 373 ? -16.791 -19.149 5.849 1.00 79.19 373 THR A CA 1
ATOM 2951 C C . THR A 1 373 ? -18.202 -18.737 6.261 1.00 79.19 373 THR A C 1
ATOM 2953 O O . THR A 1 373 ? -18.909 -19.546 6.857 1.00 79.19 373 THR A O 1
ATOM 2956 N N . GLY A 1 374 ? -18.625 -17.504 5.949 1.00 84.62 374 GLY A N 1
ATOM 2957 C CA . GLY A 1 374 ? -19.893 -16.936 6.419 1.00 84.62 374 GLY A CA 1
ATOM 2958 C C . GLY A 1 374 ? -19.913 -16.666 7.926 1.00 84.62 374 GLY A C 1
ATOM 2959 O O . GLY A 1 374 ? -20.952 -16.302 8.477 1.00 84.62 374 GLY A O 1
ATOM 2960 N N . LYS A 1 375 ? -18.777 -16.863 8.608 1.00 89.25 375 LYS A N 1
ATOM 2961 C CA . LYS A 1 375 ? -18.666 -16.634 10.041 1.00 89.25 375 LYS A CA 1
ATOM 2962 C C . LYS A 1 375 ? -1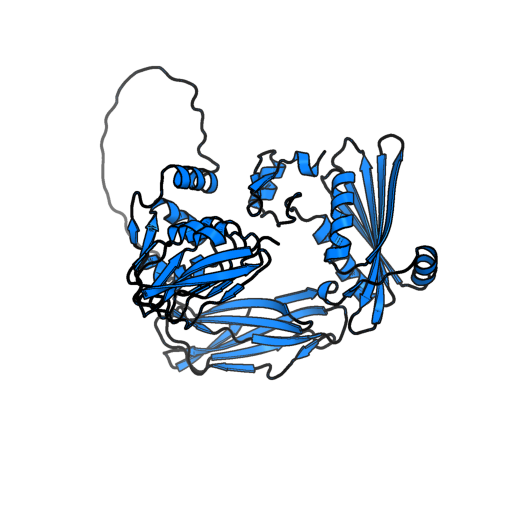8.645 -15.148 10.341 1.00 89.25 375 LYS A C 1
ATOM 2964 O O . LYS A 1 375 ? -18.012 -14.356 9.637 1.00 89.25 375 LYS A O 1
ATOM 2969 N N . LYS A 1 376 ? -19.348 -14.774 11.399 1.00 94.25 376 LYS A N 1
ATOM 2970 C CA . LYS A 1 376 ? -19.496 -13.378 11.804 1.00 94.25 376 LYS A CA 1
ATOM 2971 C C . LYS A 1 376 ? -18.345 -12.946 12.698 1.00 94.25 376 LYS A C 1
ATOM 2973 O O . LYS A 1 376 ? -17.882 -13.705 13.550 1.00 94.25 376 LYS A O 1
ATOM 2978 N N . VAL A 1 377 ? -17.926 -11.701 12.508 1.00 94.81 377 VAL A N 1
ATOM 2979 C CA . VAL A 1 377 ? -16.915 -11.033 13.321 1.00 94.81 377 VAL A CA 1
ATOM 2980 C C . VAL A 1 377 ? -17.379 -9.613 13.634 1.00 94.81 377 VAL A C 1
ATOM 2982 O O . VAL A 1 377 ? -17.832 -8.868 12.764 1.00 94.81 377 VAL A O 1
ATOM 2985 N N . ALA A 1 378 ? -17.277 -9.241 14.899 1.00 96.44 378 ALA A N 1
ATOM 2986 C CA . ALA A 1 378 ? -17.526 -7.912 15.412 1.00 96.44 378 ALA A CA 1
ATOM 2987 C C . ALA A 1 378 ? -16.234 -7.311 15.966 1.00 96.44 378 ALA A C 1
ATOM 2989 O O . ALA A 1 378 ? -15.349 -8.013 16.454 1.00 96.44 378 ALA A O 1
ATOM 2990 N N . VAL A 1 379 ? -16.141 -5.988 15.908 1.00 96.88 379 VAL A N 1
ATOM 2991 C CA . VAL A 1 379 ? -15.063 -5.222 16.529 1.00 96.88 379 VAL A CA 1
ATOM 2992 C C . VAL A 1 379 ? -15.677 -4.110 17.358 1.00 96.88 379 VAL A C 1
ATOM 2994 O O . VAL A 1 379 ? -16.559 -3.399 16.886 1.00 96.88 379 VAL A O 1
ATOM 2997 N N . GLN A 1 380 ? -15.176 -3.923 18.570 1.00 97.12 380 GLN A N 1
ATOM 2998 C CA . GLN A 1 380 ? -15.475 -2.783 19.417 1.00 97.12 380 GLN A CA 1
ATOM 2999 C C . GLN A 1 380 ? -14.186 -2.001 19.671 1.00 97.12 380 GLN A C 1
ATOM 3001 O O . GLN A 1 380 ? -13.218 -2.528 20.212 1.00 97.12 380 GLN A O 1
ATOM 3006 N N . ALA A 1 381 ? -14.172 -0.732 19.271 1.00 97.25 381 ALA A N 1
ATOM 3007 C CA . ALA A 1 381 ? -13.085 0.193 19.553 1.00 97.25 381 ALA A CA 1
ATOM 3008 C C . ALA A 1 381 ? -13.516 1.171 20.647 1.00 97.25 381 ALA A C 1
ATOM 3010 O O . ALA A 1 381 ? -14.365 2.032 20.409 1.00 97.25 381 ALA A O 1
ATOM 3011 N N . LEU A 1 382 ? -12.921 1.045 21.832 1.00 97.56 382 LEU A N 1
ATOM 3012 C CA . LEU A 1 382 ? -13.091 1.967 22.951 1.00 97.56 382 LEU A CA 1
ATOM 3013 C C . LEU A 1 382 ? -11.885 2.904 23.014 1.00 97.56 382 LEU A C 1
ATOM 3015 O O . LEU A 1 382 ? -10.750 2.455 23.157 1.00 97.56 382 LEU A O 1
ATOM 3019 N N . ILE A 1 383 ? -12.128 4.206 22.916 1.00 97.75 383 ILE A N 1
ATOM 3020 C CA . ILE A 1 383 ? -11.096 5.244 22.937 1.00 97.75 383 ILE A CA 1
ATOM 3021 C C . ILE A 1 383 ? -11.383 6.208 24.079 1.00 97.75 383 ILE A C 1
ATOM 3023 O O . ILE A 1 383 ? -12.462 6.793 24.147 1.00 97.75 383 ILE A O 1
ATOM 3027 N N . SER A 1 384 ? -10.414 6.404 24.966 1.00 96.94 384 SER A N 1
ATOM 3028 C CA . SER A 1 384 ? -10.559 7.271 26.135 1.00 96.94 384 SER A CA 1
ATOM 3029 C C . SER A 1 384 ? -9.306 8.087 26.412 1.00 96.94 384 SER A C 1
ATOM 3031 O O . SER A 1 384 ? -8.203 7.696 26.043 1.00 96.94 384 SER A O 1
ATOM 3033 N N . GLY A 1 385 ? -9.460 9.227 27.076 1.00 96.00 385 GLY A N 1
ATOM 3034 C CA . GLY A 1 385 ? -8.328 10.068 27.457 1.00 96.00 385 GLY A CA 1
ATOM 3035 C C . GLY A 1 385 ? -8.739 11.484 27.860 1.00 96.00 385 GLY A C 1
ATOM 3036 O O . GLY A 1 385 ? -9.888 11.881 27.658 1.00 96.00 385 GLY A O 1
ATOM 3037 N N . PRO A 1 386 ? -7.819 12.274 28.435 1.00 94.38 386 PRO A N 1
ATOM 3038 C CA . PRO A 1 386 ? -8.056 13.689 28.711 1.00 94.38 386 PRO A CA 1
ATOM 3039 C C . PRO A 1 386 ? -8.213 14.485 27.405 1.00 94.38 386 PRO A C 1
ATOM 3041 O O . PRO A 1 386 ? -7.403 14.338 26.494 1.00 94.38 386 PRO A O 1
ATOM 3044 N N . ILE A 1 387 ? -9.223 15.358 27.326 1.00 88.56 387 ILE A N 1
ATOM 3045 C CA . ILE A 1 387 ? -9.533 16.141 26.109 1.00 88.56 387 ILE A CA 1
ATOM 3046 C C . ILE A 1 387 ? -8.459 17.173 25.794 1.00 88.56 387 ILE A C 1
ATOM 3048 O O . ILE A 1 387 ? -8.129 17.378 24.634 1.00 88.56 387 ILE A O 1
ATOM 3052 N N . GLU A 1 388 ? -7.897 17.806 26.821 1.00 87.25 388 GLU A N 1
ATOM 3053 C CA . GLU A 1 388 ? -6.800 18.766 26.648 1.00 87.25 388 GLU A CA 1
ATOM 3054 C C . GLU A 1 388 ? -5.425 18.083 26.556 1.00 87.25 388 GLU A C 1
ATOM 3056 O O . GLU A 1 388 ? -4.389 18.747 26.511 1.00 87.25 388 GLU A O 1
ATOM 3061 N N . GLY A 1 389 ? -5.395 16.747 26.558 1.00 86.44 389 GLY A N 1
ATOM 3062 C CA . GLY A 1 389 ? -4.175 15.960 26.496 1.00 86.44 389 GLY A CA 1
ATOM 3063 C C . GLY A 1 389 ? -3.998 15.216 25.177 1.00 86.44 389 GLY A C 1
ATOM 3064 O O . GLY A 1 389 ? -4.880 15.141 24.328 1.00 86.44 389 GLY A O 1
ATOM 3065 N N . ASN A 1 390 ? -2.821 14.608 25.048 1.00 88.25 390 ASN A N 1
ATOM 3066 C CA . ASN A 1 390 ? -2.414 13.823 23.880 1.00 88.25 390 ASN A CA 1
ATOM 3067 C C . ASN A 1 390 ? -2.219 12.353 24.244 1.00 88.25 390 ASN A C 1
ATOM 3069 O O . ASN A 1 390 ? -1.374 11.688 23.671 1.00 88.25 390 ASN A O 1
ATOM 3073 N N . GLN A 1 391 ? -2.907 11.875 25.276 1.00 92.25 391 GLN A N 1
ATOM 3074 C CA . GLN A 1 391 ? -2.759 10.512 25.771 1.00 92.25 391 GLN A CA 1
ATOM 3075 C C . GLN A 1 391 ? -4.072 9.780 25.542 1.00 92.25 391 GLN A C 1
ATOM 3077 O O . GLN A 1 391 ? -4.936 9.743 26.416 1.00 92.25 391 GLN A O 1
ATOM 3082 N N . ALA A 1 392 ? -4.227 9.241 24.337 1.00 95.38 392 ALA A N 1
ATOM 3083 C CA . ALA A 1 392 ? -5.341 8.373 24.011 1.00 95.38 392 ALA A CA 1
ATOM 3084 C C . ALA A 1 392 ? -5.007 6.943 24.444 1.00 95.38 392 ALA A C 1
ATOM 3086 O O . ALA A 1 392 ? -3.994 6.367 24.040 1.00 95.38 392 ALA A O 1
ATOM 3087 N N . GLU A 1 393 ? -5.878 6.356 25.249 1.00 97.62 393 GLU A N 1
ATOM 3088 C CA . GLU A 1 393 ? -5.936 4.918 25.451 1.00 97.62 393 GLU A CA 1
ATOM 3089 C C . GLU A 1 393 ? -6.946 4.332 24.471 1.00 97.62 393 GLU A C 1
ATOM 3091 O O . GLU A 1 393 ? -8.065 4.831 24.351 1.00 97.62 393 GLU A O 1
ATOM 3096 N N . VAL A 1 394 ? -6.543 3.282 23.762 1.00 97.38 394 VAL A N 1
ATOM 3097 C CA . VAL A 1 394 ? -7.388 2.577 22.801 1.00 97.38 394 VAL A CA 1
ATOM 3098 C C . VAL A 1 394 ? -7.440 1.114 23.208 1.00 97.38 394 VAL A C 1
ATOM 3100 O O . VAL A 1 394 ? -6.400 0.480 23.375 1.00 97.38 394 VAL A O 1
ATOM 3103 N N . VAL A 1 395 ? -8.647 0.584 23.363 1.00 97.56 395 VAL A N 1
ATOM 3104 C CA . VAL A 1 395 ? -8.907 -0.841 23.551 1.00 97.56 395 VAL A CA 1
ATOM 3105 C C . VAL A 1 395 ? -9.680 -1.325 22.336 1.00 97.56 395 VAL A C 1
ATOM 3107 O O . VAL A 1 395 ? -10.764 -0.816 22.052 1.00 97.56 395 VAL A O 1
ATOM 3110 N N . ILE A 1 396 ? -9.106 -2.279 21.610 1.00 97.31 396 ILE A N 1
ATOM 3111 C CA . ILE A 1 396 ? -9.763 -2.944 20.488 1.00 97.31 396 ILE A CA 1
ATOM 3112 C C . ILE A 1 396 ? -10.147 -4.338 20.948 1.00 97.31 396 ILE A C 1
ATOM 3114 O O . ILE A 1 396 ? -9.290 -5.147 21.290 1.00 97.31 396 ILE A O 1
ATOM 3118 N N . GLU A 1 397 ? -11.441 -4.605 20.960 1.00 96.56 397 GLU A N 1
ATOM 3119 C CA . GLU A 1 397 ? -12.016 -5.904 21.266 1.00 96.56 397 GLU A CA 1
ATOM 3120 C C . GLU A 1 397 ? -12.544 -6.524 19.976 1.00 96.56 397 GLU A C 1
ATOM 3122 O O . GLU A 1 397 ? -13.350 -5.921 19.268 1.00 96.56 397 GLU A O 1
ATOM 3127 N N . GLY A 1 398 ? -12.060 -7.717 19.650 1.00 95.12 398 GLY A N 1
ATOM 3128 C CA . GLY A 1 398 ? -12.599 -8.545 18.582 1.00 95.12 398 GLY A CA 1
ATOM 3129 C C . GLY A 1 398 ? -13.513 -9.600 19.183 1.00 95.12 398 GLY A C 1
ATOM 3130 O O . GLY A 1 398 ? -13.132 -10.256 20.150 1.00 95.12 398 GLY A O 1
ATOM 3131 N N . MET A 1 399 ? -14.692 -9.780 18.596 1.00 96.38 399 MET A N 1
ATOM 3132 C CA . MET A 1 399 ? -15.619 -10.862 18.922 1.00 96.38 399 MET A CA 1
ATOM 3133 C C . MET A 1 399 ? -15.947 -11.632 17.646 1.00 96.38 399 MET A C 1
ATOM 3135 O O . MET A 1 399 ? -16.080 -11.025 16.587 1.00 96.38 399 MET A O 1
ATOM 3139 N N . GLY A 1 400 ? -16.090 -12.949 17.691 1.00 93.88 400 GLY A N 1
ATOM 3140 C CA . GLY A 1 400 ? -16.465 -13.696 16.495 1.00 93.88 400 GLY A CA 1
ATOM 3141 C C . GLY A 1 400 ? -16.844 -15.146 16.738 1.00 93.88 400 GLY A C 1
ATOM 3142 O O . GLY A 1 400 ? -16.580 -15.719 17.787 1.00 93.88 400 GLY A O 1
ATOM 3143 N N . GLU A 1 401 ? -17.444 -15.748 15.715 1.00 91.88 401 GLU A N 1
ATOM 3144 C CA . GLU A 1 401 ? -17.771 -17.185 15.668 1.00 91.88 401 GLU A CA 1
ATOM 3145 C C . GLU A 1 401 ? -16.529 -18.059 15.371 1.00 91.88 401 GLU A C 1
ATOM 3147 O O . GLU A 1 401 ? -16.605 -19.289 15.332 1.00 91.88 401 GLU A O 1
ATOM 3152 N N . ASP A 1 402 ? -15.381 -17.430 15.099 1.00 86.06 402 ASP A N 1
ATOM 3153 C CA . ASP A 1 402 ? -14.084 -18.083 14.942 1.00 86.06 402 ASP A CA 1
ATOM 3154 C C . ASP A 1 402 ? -13.001 -17.318 15.695 1.00 86.06 402 ASP A C 1
ATOM 3156 O O . ASP A 1 402 ? -12.549 -16.253 15.260 1.00 86.06 402 ASP A O 1
ATOM 3160 N N . ILE A 1 403 ? -12.535 -17.895 16.799 1.00 84.25 403 ILE A N 1
ATOM 3161 C CA . ILE A 1 403 ? -11.456 -17.318 17.599 1.00 84.25 403 ILE A CA 1
ATOM 3162 C C . ILE A 1 403 ? -10.170 -17.084 16.786 1.00 84.25 403 ILE A C 1
ATOM 3164 O O . ILE A 1 403 ? -9.414 -16.161 17.087 1.00 84.25 403 ILE A O 1
ATOM 3168 N N . ALA A 1 404 ? -9.929 -17.853 15.715 1.00 80.56 404 ALA A N 1
ATOM 3169 C CA . ALA A 1 404 ? -8.739 -17.700 14.876 1.00 80.56 404 ALA A CA 1
ATOM 3170 C C . ALA A 1 404 ? -8.734 -16.398 14.053 1.00 80.56 404 ALA A C 1
ATOM 3172 O O . ALA A 1 404 ? -7.678 -15.970 13.591 1.00 80.56 404 ALA A O 1
ATOM 3173 N N . MET A 1 405 ? -9.890 -15.751 13.866 1.00 82.06 405 MET A N 1
ATOM 3174 C CA . MET A 1 405 ? -9.979 -14.471 13.154 1.00 82.06 405 MET A CA 1
ATOM 3175 C C . MET A 1 405 ? -9.615 -13.274 14.038 1.00 82.06 405 MET A C 1
ATOM 3177 O O . MET A 1 405 ? -9.246 -12.218 13.517 1.00 82.06 405 MET A O 1
ATOM 3181 N N . LEU A 1 406 ? -9.731 -13.406 15.363 1.00 87.50 406 LEU A N 1
ATOM 3182 C CA . LEU A 1 406 ? -9.704 -12.258 16.270 1.00 87.50 406 LEU A CA 1
ATOM 3183 C C . LEU A 1 406 ? -8.320 -11.603 16.384 1.00 87.50 406 LEU A C 1
ATOM 3185 O O . LEU A 1 406 ? -8.263 -10.386 16.210 1.00 87.50 406 LEU A O 1
ATOM 3189 N N . PRO A 1 407 ? -7.204 -12.337 16.596 1.00 84.56 407 PRO A N 1
ATOM 3190 C CA . PRO A 1 407 ? -5.889 -11.711 16.750 1.00 84.56 407 PRO A CA 1
ATOM 3191 C C . PRO A 1 407 ? -5.485 -10.875 15.532 1.00 84.56 407 PRO A C 1
ATOM 3193 O O . PRO A 1 407 ? -5.091 -9.721 15.674 1.00 84.56 407 PRO A O 1
ATOM 3196 N N . THR A 1 408 ? -5.653 -11.418 14.324 1.00 79.75 408 THR A N 1
ATOM 3197 C CA . THR A 1 408 ? -5.306 -10.719 13.081 1.00 79.75 408 THR A CA 1
ATOM 3198 C C . THR A 1 408 ? -6.238 -9.533 12.818 1.00 79.75 408 THR A C 1
ATOM 3200 O O . THR A 1 408 ? -5.777 -8.481 12.380 1.00 79.75 408 THR A O 1
ATOM 3203 N N . THR A 1 409 ? -7.535 -9.664 13.130 1.00 85.19 409 THR A N 1
ATOM 3204 C CA . THR A 1 409 ? -8.496 -8.551 13.027 1.00 85.19 409 THR A CA 1
ATOM 3205 C C . THR A 1 409 ? -8.099 -7.404 13.955 1.00 85.19 409 THR A C 1
ATOM 3207 O O . THR A 1 409 ? -8.018 -6.256 13.519 1.00 85.19 409 THR A O 1
ATOM 3210 N N . ILE A 1 410 ? -7.812 -7.711 15.221 1.00 87.81 410 ILE A N 1
ATOM 3211 C CA . ILE A 1 410 ? -7.396 -6.725 16.221 1.00 87.81 410 ILE A CA 1
ATOM 3212 C C . ILE A 1 410 ? -6.089 -6.055 15.793 1.00 87.81 410 ILE A C 1
ATOM 3214 O O . ILE A 1 410 ? -6.038 -4.828 15.760 1.00 87.81 410 ILE A O 1
ATOM 3218 N N . GLU A 1 411 ? -5.071 -6.820 15.383 1.00 83.25 411 GLU A N 1
ATOM 3219 C CA . GLU A 1 411 ? -3.783 -6.273 14.936 1.00 83.25 411 GLU A CA 1
ATOM 3220 C C . GLU A 1 411 ? -3.963 -5.319 13.740 1.00 83.25 411 GLU A C 1
ATOM 3222 O O . GLU A 1 411 ? -3.431 -4.208 13.745 1.00 83.25 411 GLU A O 1
ATOM 3227 N N . GLU A 1 412 ? -4.756 -5.694 12.730 1.00 80.94 412 GLU A N 1
ATOM 3228 C CA . GLU A 1 412 ? -5.003 -4.844 11.559 1.00 80.94 412 GLU A CA 1
ATOM 3229 C C . GLU A 1 412 ? -5.692 -3.516 11.912 1.00 80.94 412 GLU A C 1
ATOM 3231 O O . GLU A 1 412 ? -5.323 -2.462 11.374 1.00 80.94 412 GLU A O 1
ATOM 3236 N N . ILE A 1 413 ? -6.691 -3.552 12.800 1.00 86.75 413 ILE A N 1
ATOM 3237 C CA . ILE A 1 413 ? -7.389 -2.348 13.264 1.00 86.75 413 ILE A CA 1
ATOM 3238 C C . ILE A 1 413 ? -6.458 -1.496 14.131 1.00 86.75 413 ILE A C 1
ATOM 3240 O O . ILE A 1 413 ? -6.356 -0.291 13.894 1.00 86.75 413 ILE A O 1
ATOM 3244 N N . SER A 1 414 ? -5.718 -2.101 15.061 1.00 86.81 414 SER A N 1
ATOM 3245 C CA . SER A 1 414 ? -4.747 -1.422 15.927 1.00 86.81 414 SER A CA 1
ATOM 3246 C C . SER A 1 414 ? -3.650 -0.721 15.118 1.00 86.81 414 SER A C 1
ATOM 3248 O O . SER A 1 414 ? -3.402 0.473 15.307 1.00 86.81 414 SER A O 1
ATOM 3250 N N . VAL A 1 415 ? -3.046 -1.406 14.139 1.00 81.00 415 VAL A N 1
ATOM 3251 C CA . VAL A 1 415 ? -2.060 -0.815 13.215 1.00 81.00 415 VAL A CA 1
ATOM 3252 C C . VAL A 1 415 ? -2.693 0.311 12.397 1.00 81.00 415 VAL A C 1
ATOM 3254 O O . VAL A 1 415 ? -2.103 1.385 12.240 1.00 81.00 415 VAL A O 1
ATOM 3257 N N . GLY A 1 416 ? -3.919 0.110 11.908 1.00 80.50 416 GLY A N 1
ATOM 3258 C CA . GLY A 1 416 ? -4.670 1.131 11.186 1.00 80.50 416 GLY A CA 1
ATOM 3259 C C . GLY A 1 416 ? -4.897 2.391 12.026 1.00 80.50 416 GLY A C 1
ATOM 3260 O O . GLY A 1 416 ? -4.620 3.494 11.550 1.00 80.50 416 GLY A O 1
ATOM 3261 N N . ILE A 1 417 ? -5.315 2.253 13.285 1.00 86.12 417 ILE A N 1
ATOM 3262 C CA . ILE A 1 417 ? -5.566 3.364 14.214 1.00 86.12 417 ILE A CA 1
ATOM 3263 C C . ILE A 1 417 ? -4.263 4.049 14.640 1.00 86.12 417 ILE A C 1
ATOM 3265 O O . ILE A 1 417 ? -4.214 5.279 14.660 1.00 86.12 417 ILE A O 1
ATOM 3269 N N . GLY A 1 418 ? -3.190 3.299 14.889 1.00 83.25 418 GLY A N 1
ATOM 3270 C CA . GLY A 1 418 ? -1.889 3.846 15.292 1.00 83.25 418 GLY A CA 1
ATOM 3271 C C . GLY A 1 418 ? -1.059 4.457 14.156 1.00 83.25 418 GLY A C 1
ATOM 3272 O O . GLY A 1 418 ? -0.087 5.168 14.412 1.00 83.25 418 GLY A O 1
ATOM 3273 N N . SER A 1 419 ? -1.416 4.197 12.895 1.00 81.81 419 SER A N 1
ATOM 3274 C CA . SER A 1 419 ? -0.643 4.674 11.740 1.00 81.81 419 SER A CA 1
ATOM 3275 C C . SER A 1 419 ? -0.658 6.201 11.588 1.00 81.81 419 SER A C 1
ATOM 3277 O O . SER A 1 419 ? -1.679 6.868 11.739 1.00 81.81 419 SER A O 1
ATOM 3279 N N . TRP A 1 420 ? 0.466 6.801 11.218 1.00 80.75 420 TRP A N 1
ATOM 3280 C CA . TRP A 1 420 ? 0.472 8.224 10.889 1.00 80.75 420 TRP A CA 1
ATOM 3281 C C . TRP A 1 420 ? 0.005 8.411 9.448 1.00 80.75 420 TRP A C 1
ATOM 3283 O O . TRP A 1 420 ? 0.630 7.919 8.508 1.00 80.75 420 TRP A O 1
ATOM 3293 N N . ILE A 1 421 ? -1.115 9.111 9.289 1.00 80.56 421 ILE A N 1
ATOM 3294 C CA . ILE A 1 421 ? -1.742 9.381 7.996 1.00 80.56 421 ILE A CA 1
ATOM 3295 C C . ILE A 1 421 ? -2.092 10.859 7.889 1.00 80.56 421 ILE A C 1
ATOM 3297 O O . ILE A 1 421 ? -2.382 11.511 8.885 1.00 80.56 421 ILE A O 1
ATOM 3301 N N . CYS A 1 422 ? -2.131 11.388 6.673 1.00 79.62 422 CYS A N 1
ATOM 3302 C CA . CYS A 1 422 ? -2.696 12.700 6.414 1.00 79.62 422 CYS A CA 1
ATOM 3303 C C . CYS A 1 422 ? -4.180 12.727 6.805 1.00 79.62 422 CYS A C 1
ATOM 3305 O O . CYS A 1 422 ? -4.983 11.985 6.243 1.00 79.62 422 CYS A O 1
ATOM 3307 N N . MET A 1 423 ? -4.561 13.639 7.699 1.00 78.06 423 MET A N 1
ATOM 3308 C CA . MET A 1 423 ? -5.940 13.740 8.197 1.00 78.06 423 MET A CA 1
ATOM 3309 C C . MET A 1 423 ? -6.961 14.224 7.151 1.00 78.06 423 MET A C 1
ATOM 3311 O O . MET A 1 423 ? -8.160 14.019 7.335 1.00 78.06 423 MET A O 1
ATOM 3315 N N . ASN A 1 424 ? -6.508 14.819 6.040 1.00 75.62 424 ASN A N 1
ATOM 3316 C CA . ASN A 1 424 ? -7.376 15.226 4.930 1.00 75.62 424 ASN A CA 1
ATOM 3317 C C . ASN A 1 424 ? -7.577 14.129 3.877 1.00 75.62 424 ASN A C 1
ATOM 3319 O O . ASN A 1 424 ? -8.711 13.857 3.503 1.00 75.62 424 ASN A O 1
ATOM 3323 N N . CYS A 1 425 ? -6.507 13.484 3.400 1.00 71.62 425 CYS A N 1
ATOM 3324 C CA . CYS A 1 425 ? -6.604 12.515 2.294 1.00 71.62 425 CYS A CA 1
ATOM 3325 C C . CYS A 1 425 ? -6.353 11.052 2.681 1.00 71.62 425 CYS A C 1
ATOM 3327 O O . CYS A 1 425 ? -6.443 10.176 1.827 1.00 71.62 425 CYS A O 1
ATOM 3329 N N . GLY A 1 426 ? -6.013 10.771 3.941 1.00 62.72 426 GLY A N 1
ATOM 3330 C CA . GLY A 1 426 ? -5.776 9.416 4.445 1.00 62.72 426 GLY A CA 1
ATOM 3331 C C . GLY A 1 426 ? -4.451 8.782 4.018 1.00 62.72 426 GLY A C 1
ATOM 3332 O O . GLY A 1 426 ? -4.188 7.632 4.356 1.00 62.72 426 GLY A O 1
ATOM 3333 N N . ALA A 1 427 ? -3.602 9.505 3.287 1.00 65.56 427 ALA A N 1
ATOM 3334 C CA . ALA A 1 427 ? -2.334 8.971 2.817 1.00 65.56 427 ALA A CA 1
ATOM 3335 C C . ALA A 1 427 ? -1.342 8.695 3.954 1.00 65.56 427 ALA A C 1
ATOM 3337 O O . ALA A 1 427 ? -1.168 9.539 4.833 1.00 65.56 427 ALA A O 1
ATOM 3338 N N . ALA A 1 428 ? -0.650 7.556 3.891 1.00 67.69 428 ALA A N 1
ATOM 3339 C CA . ALA A 1 428 ? 0.393 7.201 4.847 1.00 67.69 428 ALA A CA 1
ATOM 3340 C C . ALA A 1 428 ? 1.544 8.217 4.841 1.00 67.69 428 ALA A C 1
ATOM 3342 O O . ALA A 1 428 ? 1.955 8.712 3.788 1.00 67.69 428 ALA A O 1
ATOM 3343 N N . ILE A 1 429 ? 2.058 8.504 6.033 1.00 75.12 429 ILE A N 1
ATOM 3344 C CA . ILE A 1 429 ? 3.221 9.358 6.255 1.00 75.12 429 ILE A CA 1
ATOM 3345 C C . ILE A 1 429 ? 4.417 8.441 6.493 1.00 75.12 429 ILE A C 1
ATOM 3347 O O . ILE A 1 429 ? 4.340 7.499 7.281 1.00 75.12 429 ILE A O 1
ATOM 3351 N N . ASP A 1 430 ? 5.513 8.694 5.788 1.00 72.50 430 ASP A N 1
ATOM 3352 C CA . ASP A 1 430 ? 6.742 7.927 5.948 1.00 72.50 430 ASP A CA 1
ATOM 3353 C C . ASP A 1 430 ? 7.434 8.213 7.292 1.00 72.50 430 ASP A C 1
ATOM 3355 O O . ASP A 1 430 ? 7.108 9.152 8.018 1.00 72.50 430 ASP A O 1
ATOM 3359 N N . VAL A 1 431 ? 8.411 7.378 7.648 1.00 74.44 431 VAL A N 1
ATOM 3360 C CA . VAL A 1 431 ? 9.085 7.443 8.956 1.00 74.44 431 VAL A CA 1
ATOM 3361 C C . VAL A 1 431 ? 9.748 8.809 9.199 1.00 74.44 431 VAL A C 1
ATOM 3363 O O . VAL A 1 431 ? 9.714 9.322 10.321 1.00 74.44 431 VAL A O 1
ATOM 3366 N N . ASP A 1 432 ? 10.309 9.427 8.156 1.00 75.75 432 ASP A N 1
ATOM 3367 C CA . ASP A 1 432 ? 10.907 10.765 8.233 1.00 75.75 432 ASP A CA 1
ATOM 3368 C C . ASP A 1 432 ? 9.846 11.849 8.482 1.00 75.75 432 ASP A C 1
ATOM 3370 O O . ASP A 1 432 ? 9.992 12.664 9.395 1.00 75.75 432 ASP A O 1
ATOM 3374 N N . GLY A 1 433 ? 8.728 11.819 7.748 1.00 75.50 433 GLY A N 1
ATOM 3375 C CA . GLY A 1 433 ? 7.608 12.732 7.943 1.00 75.50 433 GLY A CA 1
ATOM 3376 C C . GLY A 1 433 ? 7.000 12.629 9.342 1.00 75.50 433 GLY A C 1
ATOM 3377 O O . GLY A 1 433 ? 6.749 13.651 9.981 1.00 75.50 433 GLY A O 1
ATOM 3378 N N . VAL A 1 434 ? 6.834 11.412 9.869 1.00 79.31 434 VAL A N 1
ATOM 3379 C CA . VAL A 1 434 ? 6.378 11.195 11.252 1.00 79.31 434 VAL A CA 1
ATOM 3380 C C . VAL A 1 434 ? 7.350 11.804 12.256 1.00 79.31 434 VAL A C 1
ATOM 3382 O O . VAL A 1 434 ? 6.927 12.458 13.211 1.00 79.31 434 VAL A O 1
ATOM 3385 N N . THR A 1 435 ? 8.652 11.614 12.039 1.00 86.56 435 THR A N 1
ATOM 3386 C CA . THR A 1 435 ? 9.700 12.159 12.911 1.00 86.56 435 THR A CA 1
ATOM 3387 C C . THR A 1 435 ? 9.655 13.687 12.928 1.00 86.56 435 THR A C 1
ATOM 3389 O O . THR A 1 435 ? 9.645 14.285 14.005 1.00 86.56 435 THR A O 1
ATOM 3392 N N . LYS A 1 436 ? 9.520 14.319 11.756 1.00 86.81 436 LYS A N 1
ATOM 3393 C CA . LYS A 1 436 ? 9.361 15.774 11.615 1.00 86.81 436 LYS A CA 1
ATOM 3394 C C . LYS A 1 436 ? 8.107 16.290 12.316 1.00 86.81 436 LYS A C 1
ATOM 3396 O O . LYS A 1 436 ? 8.206 17.216 13.120 1.00 86.81 436 LYS A O 1
ATOM 3401 N N . ILE A 1 437 ? 6.954 15.649 12.104 1.00 86.25 437 ILE A N 1
ATOM 3402 C CA . ILE A 1 437 ? 5.711 16.032 12.785 1.00 86.25 437 ILE A CA 1
ATOM 3403 C C . ILE A 1 437 ? 5.887 15.961 14.305 1.00 86.25 437 ILE A C 1
ATOM 3405 O O . ILE A 1 437 ? 5.548 16.919 14.993 1.00 86.25 437 ILE A O 1
ATOM 3409 N N . LYS A 1 438 ? 6.470 14.881 14.843 1.00 85.88 438 LYS A N 1
ATOM 3410 C CA . LYS A 1 438 ? 6.732 14.740 16.289 1.00 85.88 438 LYS A CA 1
ATOM 3411 C C . LYS A 1 438 ? 7.661 15.827 16.840 1.00 85.88 438 LYS A C 1
ATOM 3413 O O . LYS A 1 438 ? 7.483 16.263 17.974 1.00 85.88 438 LYS A O 1
ATOM 3418 N N . GLN A 1 439 ? 8.602 16.309 16.030 1.00 90.75 439 GLN A N 1
ATOM 3419 C CA . GLN A 1 439 ? 9.481 17.442 16.343 1.00 90.75 439 GLN A CA 1
ATOM 3420 C C . GLN A 1 439 ? 8.806 18.813 16.145 1.00 90.75 439 GLN A C 1
ATOM 3422 O O . GLN A 1 439 ? 9.473 19.842 16.202 1.00 90.75 439 GLN A O 1
ATOM 3427 N N . LYS A 1 440 ? 7.480 18.842 15.944 1.00 90.31 440 LYS A N 1
ATOM 3428 C CA . LYS A 1 440 ? 6.674 20.040 15.656 1.00 90.31 440 LYS A CA 1
ATOM 3429 C C . LYS A 1 440 ? 7.059 20.746 14.352 1.00 90.31 440 LYS A C 1
ATOM 3431 O O . LYS A 1 440 ? 6.705 21.906 14.162 1.00 90.31 440 LYS A O 1
ATOM 3436 N N . VAL A 1 441 ? 7.742 20.050 13.446 1.00 91.94 441 VAL A N 1
ATOM 3437 C CA . VAL A 1 441 ? 8.069 20.553 12.112 1.00 91.94 441 VAL A CA 1
ATOM 3438 C C . VAL A 1 441 ? 6.893 20.236 11.186 1.00 91.94 441 VAL A C 1
ATOM 3440 O O . VAL A 1 441 ? 6.572 19.058 11.000 1.00 91.94 441 VAL A O 1
ATOM 3443 N N . PRO A 1 442 ? 6.223 21.251 10.608 1.00 89.19 442 PRO A N 1
ATOM 3444 C CA . PRO A 1 442 ? 5.167 21.021 9.636 1.00 89.19 442 PRO A CA 1
ATOM 3445 C C . PRO A 1 442 ? 5.714 20.280 8.416 1.00 89.19 442 PRO A C 1
ATOM 3447 O O . PRO A 1 442 ? 6.783 20.614 7.907 1.00 89.19 442 PRO A O 1
ATOM 3450 N N . ILE A 1 443 ? 4.960 19.311 7.909 1.00 87.75 443 ILE A N 1
ATOM 3451 C CA . ILE A 1 443 ? 5.259 18.656 6.632 1.00 87.75 443 ILE A CA 1
ATOM 3452 C C . ILE A 1 443 ? 4.104 18.890 5.667 1.00 87.75 443 ILE A C 1
ATOM 3454 O O . ILE A 1 443 ? 2.960 19.004 6.087 1.00 87.75 443 ILE A O 1
ATOM 3458 N N . SER A 1 444 ? 4.360 18.934 4.365 1.00 82.88 444 SER A N 1
ATOM 3459 C CA . SER A 1 444 ? 3.273 18.924 3.384 1.00 82.88 444 SER A CA 1
ATOM 3460 C C . SER A 1 444 ? 2.917 17.480 3.043 1.00 82.88 444 SER A C 1
ATOM 3462 O O . SER A 1 444 ? 3.797 16.677 2.728 1.00 82.88 444 SER A O 1
ATOM 3464 N N . CYS A 1 445 ? 1.631 17.131 3.110 1.00 68.50 445 CYS A N 1
ATOM 3465 C CA . CYS A 1 445 ? 1.161 15.827 2.666 1.00 68.50 445 CYS A CA 1
ATOM 3466 C C . CYS A 1 445 ? 1.570 15.591 1.205 1.00 68.50 445 CYS A C 1
ATOM 3468 O O . CYS A 1 445 ? 1.192 16.356 0.321 1.00 68.50 445 CYS A O 1
ATOM 3470 N N . SER A 1 446 ? 2.244 14.477 0.923 1.00 61.91 446 SER A N 1
ATOM 3471 C CA . SER A 1 446 ? 2.737 14.149 -0.423 1.00 61.91 446 SER A CA 1
ATOM 3472 C C . SER A 1 446 ? 1.643 13.894 -1.472 1.00 61.91 446 SER A C 1
ATOM 3474 O O . SER A 1 446 ? 1.968 13.680 -2.635 1.00 61.91 446 SER A O 1
ATOM 3476 N N . TYR A 1 447 ? 0.369 13.897 -1.067 1.00 51.53 447 TYR A N 1
ATOM 3477 C CA . TYR A 1 447 ? -0.784 13.557 -1.904 1.00 51.53 447 TYR A CA 1
ATOM 3478 C C . TYR A 1 447 ? -1.734 14.742 -2.082 1.00 51.53 447 TYR A C 1
ATOM 3480 O O . TYR A 1 447 ? -2.013 15.141 -3.205 1.00 51.53 447 TYR A O 1
ATOM 3488 N N . CYS A 1 448 ? -2.217 15.333 -0.983 1.00 67.81 448 CYS A N 1
ATOM 3489 C CA . CYS A 1 448 ? -3.148 16.468 -1.038 1.00 67.81 448 CYS A CA 1
ATOM 3490 C C . CYS A 1 448 ? -2.495 17.822 -0.750 1.00 67.81 448 CYS A C 1
ATOM 3492 O O . CYS A 1 448 ? -3.189 18.833 -0.703 1.00 67.81 448 CYS A O 1
ATOM 3494 N N . ARG A 1 449 ? -1.177 17.844 -0.509 1.00 81.56 449 ARG A N 1
ATOM 3495 C CA . ARG A 1 449 ? -0.372 19.032 -0.177 1.00 81.56 449 ARG A CA 1
ATOM 3496 C C . ARG A 1 449 ? -0.791 19.795 1.079 1.00 81.56 449 ARG A C 1
ATOM 3498 O O . ARG A 1 449 ? -0.159 20.797 1.406 1.00 81.56 449 ARG A O 1
ATOM 3505 N N . GLN A 1 450 ? -1.799 19.317 1.810 1.00 80.69 450 GLN A N 1
ATOM 3506 C CA . GLN A 1 450 ? -2.194 19.896 3.086 1.00 80.69 450 GLN A CA 1
ATOM 3507 C C . GLN A 1 450 ? -0.985 19.943 4.020 1.00 80.69 450 GLN A C 1
ATOM 3509 O O . GLN A 1 450 ? -0.288 18.940 4.192 1.00 80.69 450 GLN A O 1
ATOM 3514 N N . THR A 1 451 ? -0.761 21.099 4.633 1.00 90.69 451 THR A N 1
ATOM 3515 C CA . THR A 1 451 ? 0.223 21.243 5.699 1.00 90.69 451 THR A CA 1
ATOM 3516 C C . THR A 1 451 ? -0.237 20.445 6.910 1.00 90.69 451 THR A C 1
ATOM 3518 O O . THR A 1 451 ? -1.281 20.719 7.499 1.00 90.69 451 THR A O 1
ATOM 3521 N N . LEU A 1 452 ? 0.549 19.439 7.264 1.00 88.31 452 LEU A N 1
ATOM 3522 C CA . LEU A 1 452 ? 0.364 18.590 8.420 1.00 88.31 452 LEU A CA 1
ATOM 3523 C C . LEU A 1 452 ? 1.244 19.101 9.545 1.00 88.31 452 LEU A C 1
ATOM 3525 O O . LEU A 1 452 ? 2.471 19.076 9.457 1.00 88.31 452 LEU A O 1
ATOM 3529 N N . THR A 1 453 ? 0.605 19.553 10.609 1.00 91.62 453 THR A N 1
ATOM 3530 C CA . THR A 1 453 ? 1.262 19.924 11.857 1.00 91.62 453 THR A CA 1
ATOM 3531 C C . THR A 1 453 ? 0.934 18.889 12.920 1.00 91.62 453 THR A C 1
ATOM 3533 O O . THR A 1 453 ? -0.045 18.150 12.803 1.00 91.62 453 THR A O 1
ATOM 3536 N N . ILE A 1 454 ? 1.741 18.844 13.979 1.00 90.94 454 ILE A N 1
ATOM 3537 C CA . ILE A 1 454 ? 1.474 17.962 15.121 1.00 90.94 454 ILE A CA 1
ATOM 3538 C C . ILE A 1 454 ? 0.107 18.243 15.756 1.00 90.94 454 ILE A C 1
ATOM 3540 O O . ILE A 1 454 ? -0.548 17.329 16.242 1.00 90.94 454 ILE A O 1
ATOM 3544 N N . ASP A 1 455 ? -0.341 19.496 15.677 1.00 87.56 455 ASP A N 1
ATOM 3545 C CA . ASP A 1 455 ? -1.625 19.957 16.189 1.00 87.56 455 ASP A CA 1
ATOM 3546 C C . ASP A 1 455 ? -2.807 19.222 15.553 1.00 87.56 455 ASP A C 1
ATOM 3548 O O . ASP A 1 455 ? -3.786 18.980 16.240 1.00 87.56 455 ASP A O 1
ATOM 3552 N N . LEU A 1 456 ? -2.722 18.790 14.289 1.00 86.19 456 LEU A N 1
ATOM 3553 C CA . LEU A 1 456 ? -3.801 18.010 13.658 1.00 86.19 456 LEU A CA 1
ATOM 3554 C C . LEU A 1 456 ? -4.026 16.639 14.312 1.00 86.19 456 LEU A C 1
ATOM 3556 O O . LEU A 1 456 ? -5.052 16.010 14.071 1.00 86.19 456 LEU A O 1
ATOM 3560 N N . TYR A 1 457 ? -3.052 16.167 15.091 1.00 86.50 457 TYR A N 1
ATOM 3561 C CA . TYR A 1 457 ? -3.086 14.887 15.797 1.00 86.50 457 TYR A CA 1
ATOM 3562 C C . TYR A 1 457 ? -3.298 15.059 17.304 1.00 86.50 457 TYR A C 1
ATOM 3564 O O . TYR A 1 457 ? -3.554 14.083 18.003 1.00 86.50 457 TYR A O 1
ATOM 3572 N N . ARG A 1 458 ? -3.145 16.290 17.804 1.00 84.75 458 ARG A N 1
ATOM 3573 C CA . ARG A 1 458 ? -3.044 16.635 19.227 1.00 84.75 458 ARG A CA 1
ATOM 3574 C C . ARG A 1 458 ? -4.076 17.668 19.699 1.00 84.75 458 ARG A C 1
ATOM 3576 O O . ARG A 1 458 ? -4.182 17.897 20.897 1.00 84.75 458 ARG A O 1
ATOM 3583 N N . LYS A 1 459 ? -4.815 18.301 18.790 1.00 70.12 459 LYS A N 1
ATOM 3584 C CA . LYS A 1 459 ? -5.918 19.212 19.118 1.00 70.12 459 LYS A CA 1
ATOM 3585 C C . LYS A 1 459 ? -7.266 18.533 19.031 1.00 70.12 459 LYS A C 1
ATOM 3587 O O . LYS A 1 459 ? -7.415 17.659 18.149 1.00 70.12 459 LYS A O 1
#

Foldseek 3Di:
DDWQKKWFAAPVRDIDIDTHHLQDQEADDEQRQTAAIDCQSVLSRLRHAEYEHEQYAHQAYDCQSVLNHQNHQYYAHYNYNHQEYECQSVLSHQNHQAYHYDPNYQYEYALLCLVSCVVRNHNVNCVLRCNVRHHHDHPPDDPVVVVVVCVVPDPDPPDDPDDDDDDDDDDDDDDDDDDDDDDDDDDPAQAWDKAKDWDQDPQKIKIKIKIFRQHQFKWAFKKKAFPDAPPVFKDWDDDRIDTDGIAHHRGMDIDMTIIHTQWLWGWDKTWMKIWIQTPVRDIDIDTYDIDTDTDNLVQKAEDEDAPVVVVVVQPPWDKDKDKDKFQFALVLLLVQLVVVLVVSNWDWNDKDWDDDPQKIWIKIKTKIAGNNPRKIKIKIWIWIDGRQGRIIMIMIMIIIPDPVSTVSVNVVSVCSSRFDADSPPRHGDDPVRVVCQVVQHWDQDSSPRDTDHVVSGHD

Secondary structure (DSSP, 8-state):
--EEEEEEEETTS-EEEEEEETT--EEE-TTS-EEEE--GGGGG-SS--EEE--SS--S----GGGGG-TT--EEE--SS--SEEE-GGGGG-TT--EEE--TT-EEEEEGGGGGGGGG-TTHHHHHTTTTTT-EEETT-S-HHHHHHHHHHH-SS-----------------------------------EEEEEEEEEETTEEEEEEEEEE-SSS-EEEEEEEEEE--TTTEEEES-SEEEEEEE-TT-EE--EEEEEESSS-EEEEEEEEEEEE-TTSPEEEEEPPPEEEEESGGGEEE----HHHHHHHHTTSEEEEEEEEESS-HHHHHHHHHHHHHHTT-EEEEEEEEEETTEEEEEEEEEEEETTT--EEEEEEEEEEETTSS-EEEEEEEEES-GGGHHHHHHHHHHHHHS-B-TTT-PBPPHHHHHHHHTT--EE-TTT--EE-THHHH-

pLDDT: mean 77.54, std 19.1, range [21.94, 97.75]

Sequence (459 aa):
MENIIINYTGKFGSVMTQGFRLDTKELYMRSMGITSIDLTPIAESVTIKRINLSHNKLEEIDLTPLSLCYTLNFISLSHNEIKQIDISPLFFCPNLGNVELDQGIIPIADARLKPLLPRRAGLKYLEIRMARRIQWKEEILSPELVSKLESILNPQLIKDESKSPITETPIESSFTKDELQPSLTTDLSLDVKILRGGEIVGGKFEYKVKISNETSYVINNVTVTVVAYPQDCMDVSGSMMKTISRIEPAGFRSPQFTFAPTKDCVEGKLLATVSYVDHENNLQMKSVEPYIIRSVCDLLKPLDKTPEVFEKLIIDMDSTSEKMSLDWNPQVIFTKARKLLPIKNFHVIDSDERTIGGHFTGTIRGFAEGKYTGKKVAVQALISGPIEGNQAEVVIEGMGEDIAMLPTTIEEISVGIGSWICMNCGAAIDVDGVTKIKQKVPISCSYCRQTLTIDLYRK